Protein AF-0000000078980375 (afdb_homodimer)

Sequence (394 aa):
MLVFFKERLVLLSVPKTGTTAYQTALRARADIVVSDPPELKHAPIYRYDRFFRPIFEKMFGVEMEIMAVVREPVDWLGSWYRYRRRPFMQGKPNATHGLSFDDFVTAYMQGKRPGFANVGSQARFLTPRPNGCTVSHLFKYENQPGIRAFLQDRLQTEIAPPRENVSPDLPLDLSPEIAERLRRKCAEEFDLHASATMLVFFKERLVLLSVPKTGTTAYQTALRARADIVVSDPPELKHAPIYRYDRFFRPIFEKMFGVEMEIMAVVREPVDWLGSWYRYRRRPFMQGKPNATHGLSFDDFVTAYMQGKRPGFANVGSQARFLTPRPNGCTVSHLFKYENQPGIRAFLQDRLQTEIAPPRENVSPDLPLDLSPEIAERLRRKCAEEFDLHASAT

InterPro domains:
  IPR027417 P-loop containing nucleoside triphosphate hydrolase [G3DSA:3.40.50.300] (6-156)
  IPR027417 P-loop containing nucleoside triphosphate hydrolase [SSF52540] (8-187)

Radius of gyration: 25.27 Å; Cα contacts (8 Å, |Δi|>4): 577; chains: 2; bounding box: 41×80×52 Å

Foldseek 3Di:
DFADVVLLEDEADAPLLCVVLVCVQCVVVTPDDDDDDPCRNRQFLVRCVVPPQCCCCVVPVDHGAYEYEAEQVLVSLVSLLVVLCDPVNPPPQLHCPPHASQRLLVQLLDPDHGNVNPPDAPLVSQPDDPVGRGHPAYAYSVPQVVVQVVCCVSSVDHGDPRPPPPPPPPPRDHDPVSVVVSCVSVVSRNVSNVPHD/DFADVVLLEDEADAPLLCVVLVCVQCVVVTPDDDDDDPCRNRQFLVRCVVPPQCCCCVVPVDHGAYEYEAEQPLVSLVSLLVVLQDPVNPPPQLHCPPHASQRLLVQLLDPDHGNVNPPDAPLVSQPDDPVGRGHPAYAYSVPQVVVQVVCCVSSVDHGDRRPPPPPPPPPRDHDPVSVVVSCVSVVSRNVSNVPHD

Structure (mmCIF, N/CA/C/O backbone):
data_AF-0000000078980375-model_v1
#
loop_
_entity.id
_entity.type
_entity.pdbx_description
1 polymer 'Gamma-glutamyl kinase'
#
loop_
_atom_site.group_PDB
_atom_site.id
_atom_site.type_symbol
_atom_site.label_atom_id
_atom_site.label_alt_id
_atom_site.label_comp_id
_atom_site.label_asym_id
_atom_site.label_entity_id
_atom_site.label_seq_id
_atom_site.pdbx_PDB_ins_code
_atom_site.Cartn_x
_atom_site.Cartn_y
_atom_site.Cartn_z
_atom_site.occupancy
_atom_site.B_iso_or_equiv
_atom_site.auth_seq_id
_atom_site.auth_comp_id
_atom_site.auth_asym_id
_atom_site.auth_atom_id
_atom_site.pdbx_PDB_model_num
ATOM 1 N N . MET A 1 1 ? 1.674 -7.824 -2.359 1 97.69 1 MET A N 1
ATOM 2 C CA . MET A 1 1 ? 2.916 -7.129 -2.686 1 97.69 1 MET A CA 1
ATOM 3 C C . MET A 1 1 ? 3.418 -6.324 -1.49 1 97.69 1 MET A C 1
ATOM 5 O O . MET A 1 1 ? 2.625 -5.719 -0.767 1 97.69 1 MET A O 1
ATOM 9 N N . LEU A 1 2 ? 4.707 -6.402 -1.294 1 98.44 2 LEU A N 1
ATOM 10 C CA . LEU A 1 2 ? 5.367 -5.605 -0.264 1 98.44 2 LEU A CA 1
ATOM 11 C C . LEU A 1 2 ? 6.434 -4.703 -0.875 1 98.44 2 LEU A C 1
ATOM 13 O O . LEU A 1 2 ? 7.172 -5.125 -1.766 1 98.44 2 LEU A O 1
ATOM 17 N N . VAL A 1 3 ? 6.477 -3.494 -0.403 1 98.81 3 VAL A N 1
ATOM 18 C CA . VAL A 1 3 ? 7.504 -2.561 -0.852 1 98.81 3 VAL A CA 1
ATOM 19 C C . VAL A 1 3 ? 8.375 -2.141 0.332 1 98.81 3 VAL A C 1
ATOM 21 O O . VAL A 1 3 ? 7.855 -1.757 1.384 1 98.81 3 VAL A O 1
ATOM 24 N N . PHE A 1 4 ? 9.594 -2.262 0.179 1 98.75 4 PHE A N 1
ATOM 25 C CA . PHE A 1 4 ? 10.625 -1.761 1.084 1 98.75 4 PHE A CA 1
ATOM 26 C C . PHE A 1 4 ? 11.438 -0.657 0.42 1 98.75 4 PHE A C 1
ATOM 28 O O . PHE A 1 4 ? 12.445 -0.931 -0.234 1 98.75 4 PHE A O 1
ATOM 35 N N . PHE A 1 5 ? 11 0.499 0.644 1 98.81 5 PHE A N 1
ATOM 36 C CA . PHE A 1 5 ? 11.469 1.621 -0.156 1 98.81 5 PHE A CA 1
ATOM 37 C C . PHE A 1 5 ? 12.938 1.921 0.147 1 98.81 5 PHE A C 1
ATOM 39 O O . PHE A 1 5 ? 13.742 2.076 -0.77 1 98.81 5 PHE A O 1
ATOM 46 N N . LYS A 1 6 ? 13.273 2.023 1.415 1 97.5 6 LYS A N 1
ATOM 47 C CA . LYS A 1 6 ? 14.641 2.33 1.805 1 97.5 6 LYS A CA 1
ATOM 48 C C . LYS A 1 6 ? 15.617 1.311 1.226 1 97.5 6 LYS A C 1
ATOM 50 O O . LYS A 1 6 ? 16.719 1.668 0.802 1 97.5 6 LYS A O 1
ATOM 55 N N . GLU A 1 7 ? 15.227 0.103 1.246 1 98.5 7 GLU A N 1
ATOM 56 C CA . GLU A 1 7 ? 16.078 -0.979 0.771 1 98.5 7 GLU A CA 1
ATOM 57 C C . GLU A 1 7 ? 15.93 -1.186 -0.733 1 98.5 7 GLU A C 1
ATOM 59 O O . GLU A 1 7 ? 16.578 -2.061 -1.315 1 98.5 7 GLU A O 1
ATOM 64 N N . ARG A 1 8 ? 15.055 -0.484 -1.376 1 98.56 8 ARG A N 1
ATOM 65 C CA . ARG A 1 8 ? 14.828 -0.508 -2.818 1 98.56 8 ARG A CA 1
ATOM 66 C C . ARG A 1 8 ? 14.43 -1.903 -3.285 1 98.56 8 ARG A C 1
ATOM 68 O O . ARG A 1 8 ? 14.969 -2.416 -4.266 1 98.56 8 ARG A O 1
ATOM 75 N N . LEU A 1 9 ? 13.406 -2.449 -2.559 1 98.88 9 LEU A N 1
ATOM 76 C CA . LEU A 1 9 ? 12.992 -3.814 -2.861 1 98.88 9 LEU A CA 1
ATOM 77 C C . LEU A 1 9 ? 11.477 -3.92 -2.912 1 98.88 9 LEU A C 1
ATOM 79 O O . LEU A 1 9 ? 10.781 -3.367 -2.057 1 98.88 9 LEU A O 1
ATOM 83 N N . VAL A 1 10 ? 11 -4.523 -3.938 1 98.88 10 VAL A N 1
ATOM 84 C CA . VAL A 1 10 ? 9.594 -4.91 -4.059 1 98.88 10 VAL A CA 1
ATOM 85 C C . VAL A 1 10 ? 9.484 -6.434 -4.059 1 98.88 10 VAL A C 1
ATOM 87 O O . VAL A 1 10 ? 10.164 -7.113 -4.824 1 98.88 10 VAL A O 1
ATOM 90 N N . LEU A 1 11 ? 8.695 -6.965 -3.168 1 98.62 11 LEU A N 1
ATOM 91 C CA . LEU A 1 11 ? 8.367 -8.391 -3.162 1 98.62 11 LEU A CA 1
ATOM 92 C C . LEU A 1 11 ? 7.008 -8.641 -3.805 1 98.62 11 LEU A C 1
ATOM 94 O O . LEU A 1 11 ? 5.973 -8.32 -3.217 1 98.62 11 LEU A O 1
ATOM 98 N N . LEU A 1 12 ? 7 -9.227 -4.996 1 98.69 12 LEU A N 1
ATOM 99 C CA . LEU A 1 12 ? 5.746 -9.555 -5.664 1 98.69 12 LEU A CA 1
ATOM 100 C C . LEU A 1 12 ? 5.113 -10.805 -5.051 1 98.69 12 LEU A C 1
ATOM 102 O O . LEU A 1 12 ? 5.824 -11.695 -4.586 1 98.69 12 LEU A O 1
ATOM 106 N N . SER A 1 13 ? 3.814 -10.82 -5.082 1 98.25 13 SER A N 1
ATOM 107 C CA . SER A 1 13 ? 3.066 -11.945 -4.531 1 98.25 13 SER A CA 1
ATOM 108 C C . SER A 1 13 ? 2.561 -12.867 -5.637 1 98.25 13 SER A C 1
ATOM 110 O O . SER A 1 13 ? 1.384 -12.82 -6 1 98.25 13 SER A O 1
ATOM 112 N N . VAL A 1 14 ? 3.439 -13.727 -6.098 1 98.56 14 VAL A N 1
ATOM 113 C CA . VAL A 1 14 ? 3.01 -14.742 -7.055 1 98.56 14 VAL A CA 1
ATOM 114 C C . VAL A 1 14 ? 2.059 -15.727 -6.375 1 98.56 14 VAL A C 1
ATOM 116 O O . VAL A 1 14 ? 2.34 -16.219 -5.281 1 98.56 14 VAL A O 1
ATOM 119 N N . PRO A 1 15 ? 0.909 -16.016 -7 1 98.12 15 PRO A N 1
ATOM 120 C CA . PRO A 1 15 ? -0.062 -16.891 -6.336 1 98.12 15 PRO A CA 1
ATOM 121 C C . PRO A 1 15 ? 0.511 -18.266 -6.016 1 98.12 15 PRO A C 1
ATOM 123 O O . PRO A 1 15 ? 1.258 -18.828 -6.816 1 98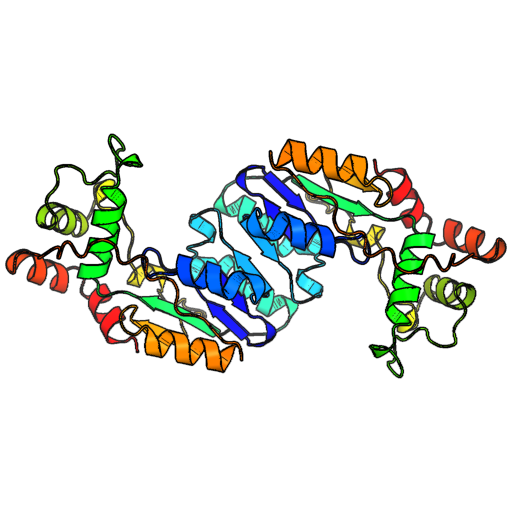.12 15 PRO A O 1
ATOM 126 N N . LYS A 1 16 ? 0.177 -18.766 -4.793 1 97.44 16 LYS A N 1
ATOM 127 C CA . LYS A 1 16 ? 0.441 -20.141 -4.336 1 97.44 16 LYS A CA 1
ATOM 128 C C . LYS A 1 16 ? 1.939 -20.391 -4.199 1 97.44 16 LYS A C 1
ATOM 130 O O . LYS A 1 16 ? 2.416 -21.484 -4.469 1 97.44 16 LYS A O 1
ATOM 135 N N . THR A 1 17 ? 2.654 -19.391 -3.83 1 96.94 17 THR A N 1
ATOM 136 C CA . THR A 1 17 ? 4.086 -19.547 -3.594 1 96.94 17 THR A CA 1
ATOM 137 C C . THR A 1 17 ? 4.449 -19.125 -2.176 1 96.94 17 THR A C 1
ATOM 139 O O . THR A 1 17 ? 5.57 -18.672 -1.926 1 96.94 17 THR A O 1
ATOM 142 N N . GLY A 1 18 ? 3.533 -19.125 -1.323 1 92.69 18 GLY A N 1
ATOM 143 C CA . GLY A 1 18 ? 3.797 -18.859 0.081 1 92.69 18 GLY A CA 1
ATOM 144 C C . GLY A 1 18 ? 3.865 -17.375 0.402 1 92.69 18 GLY A C 1
ATOM 145 O O . GLY A 1 18 ? 4.422 -16.984 1.431 1 92.69 18 GLY A O 1
ATOM 146 N N . THR A 1 19 ? 3.312 -16.562 -0.409 1 91.06 19 THR A N 1
ATOM 147 C CA . THR A 1 19 ? 3.432 -15.109 -0.28 1 91.06 19 THR A CA 1
ATOM 148 C C . THR A 1 19 ? 2.67 -14.617 0.945 1 91.06 19 THR A C 1
ATOM 150 O O . THR A 1 19 ? 3.064 -13.625 1.569 1 91.06 19 THR A O 1
ATOM 153 N N . THR A 1 20 ? 1.658 -15.305 1.318 1 91.56 20 THR A N 1
ATOM 154 C CA . THR A 1 20 ? 0.867 -14.898 2.473 1 91.56 20 THR A CA 1
ATOM 155 C C . THR A 1 20 ? 1.693 -14.977 3.752 1 91.56 20 THR A C 1
ATOM 157 O O . THR A 1 20 ? 1.612 -14.094 4.609 1 91.56 20 THR A O 1
ATOM 160 N N . ALA A 1 21 ? 2.459 -16 3.873 1 91.44 21 ALA A N 1
ATOM 161 C CA . ALA A 1 21 ? 3.32 -16.156 5.039 1 91.44 21 ALA A CA 1
ATOM 162 C C . ALA A 1 21 ? 4.324 -15.016 5.145 1 91.44 21 ALA A C 1
ATOM 164 O O . ALA A 1 21 ? 4.543 -14.469 6.227 1 91.44 21 ALA A O 1
ATOM 165 N N . TYR A 1 22 ? 4.906 -14.609 4.051 1 93.38 22 TYR A N 1
ATOM 166 C CA . TYR A 1 22 ? 5.879 -13.523 4.047 1 93.38 22 TYR A CA 1
ATOM 167 C C . TYR A 1 22 ? 5.203 -12.18 4.273 1 93.38 22 TYR A C 1
ATOM 169 O O . TYR A 1 22 ? 5.766 -11.297 4.93 1 93.38 22 TYR A O 1
ATOM 177 N N . GLN A 1 23 ? 4.051 -12.039 3.705 1 94.06 23 GLN A N 1
ATOM 178 C CA . GLN A 1 23 ? 3.305 -10.812 3.977 1 94.06 23 GLN A CA 1
ATOM 179 C C . GLN A 1 23 ? 3.025 -10.656 5.469 1 94.06 23 GLN A C 1
ATOM 181 O O . GLN A 1 23 ? 3.199 -9.57 6.027 1 94.06 23 GLN A O 1
ATOM 186 N N . THR A 1 24 ? 2.639 -11.734 6.074 1 91.94 24 THR A N 1
ATOM 187 C CA . THR A 1 24 ? 2.35 -11.703 7.504 1 91.94 24 THR A CA 1
ATOM 188 C C . THR A 1 24 ? 3.609 -11.391 8.305 1 91.94 24 THR A C 1
ATOM 190 O O . THR A 1 24 ? 3.592 -10.531 9.195 1 91.94 24 THR A O 1
ATOM 193 N N . ALA A 1 25 ? 4.652 -11.984 7.945 1 92.75 25 ALA A N 1
ATOM 194 C CA . ALA A 1 25 ? 5.902 -11.867 8.688 1 92.75 25 ALA A CA 1
ATOM 195 C C . ALA A 1 25 ? 6.516 -10.484 8.516 1 92.75 25 ALA A C 1
ATOM 197 O O . ALA A 1 25 ? 7.164 -9.961 9.43 1 92.75 25 ALA A O 1
ATOM 198 N N . LEU A 1 26 ? 6.27 -9.859 7.344 1 95.25 26 LEU A N 1
ATOM 199 C CA . LEU A 1 26 ? 7.035 -8.664 7.004 1 95.25 26 LEU A CA 1
ATOM 200 C C . LEU A 1 26 ? 6.133 -7.441 6.941 1 95.25 26 LEU A C 1
ATOM 202 O O . LEU A 1 26 ? 6.598 -6.336 6.656 1 95.25 26 LEU A O 1
ATOM 206 N N . ARG A 1 27 ? 4.895 -7.68 7.23 1 94.06 27 ARG A N 1
ATOM 207 C CA . ARG A 1 27 ? 3.889 -6.633 7.074 1 94.06 27 ARG A CA 1
ATOM 208 C C . ARG A 1 27 ? 4.266 -5.391 7.871 1 94.06 27 ARG A C 1
ATOM 210 O O . ARG A 1 27 ? 4.121 -4.266 7.383 1 94.06 27 ARG A O 1
ATOM 217 N N . ALA A 1 28 ? 4.758 -5.516 9.062 1 91.94 28 ALA A N 1
ATOM 218 C CA . ALA A 1 28 ? 5.082 -4.387 9.938 1 91.94 28 ALA A CA 1
ATOM 219 C C . ALA A 1 28 ? 6.328 -3.656 9.445 1 91.94 28 ALA A C 1
ATOM 221 O O . ALA A 1 28 ? 6.473 -2.451 9.672 1 91.94 28 ALA A O 1
ATOM 222 N N . ARG A 1 29 ? 7.137 -4.406 8.797 1 95.12 29 ARG A N 1
ATOM 223 C CA . ARG A 1 29 ? 8.398 -3.855 8.32 1 95.12 29 ARG A CA 1
ATOM 224 C C . ARG A 1 29 ? 8.219 -3.154 6.98 1 95.12 29 ARG A C 1
ATOM 226 O O . ARG A 1 29 ? 8.977 -2.236 6.648 1 95.12 29 ARG A O 1
ATOM 233 N N . ALA A 1 30 ? 7.289 -3.527 6.199 1 97.56 30 ALA A N 1
ATOM 234 C CA . ALA A 1 30 ? 7.094 -3.016 4.844 1 97.56 30 A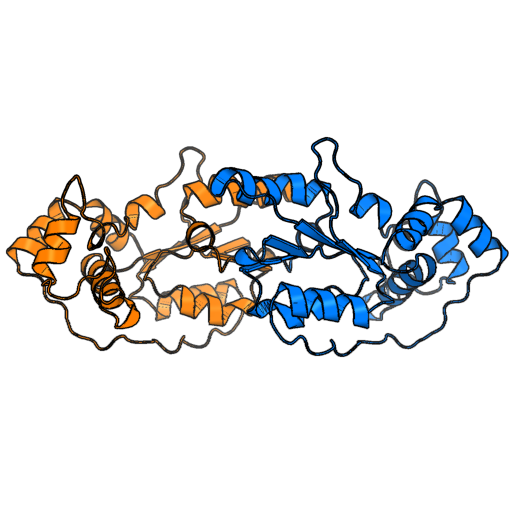LA A CA 1
ATOM 235 C C . ALA A 1 30 ? 6.586 -1.576 4.871 1 97.56 30 ALA A C 1
ATOM 237 O O . ALA A 1 30 ? 5.848 -1.188 5.781 1 97.56 30 ALA A O 1
ATOM 238 N N . ASP A 1 31 ? 6.969 -0.812 3.844 1 98.5 31 ASP A N 1
ATOM 239 C CA . ASP A 1 31 ? 6.547 0.578 3.699 1 98.5 31 ASP A CA 1
ATOM 240 C C . ASP A 1 31 ? 5.203 0.673 2.982 1 98.5 31 ASP A C 1
ATOM 242 O O . ASP A 1 31 ? 4.414 1.582 3.248 1 98.5 31 ASP A O 1
ATOM 246 N N . ILE A 1 32 ? 4.988 -0.163 2.062 1 98.75 32 ILE A N 1
ATOM 247 C CA . ILE A 1 32 ? 3.721 -0.299 1.349 1 98.75 32 ILE A CA 1
ATOM 248 C C . ILE A 1 32 ? 3.297 -1.766 1.327 1 98.75 32 ILE A C 1
ATOM 250 O O . ILE A 1 32 ? 4.094 -2.645 0.99 1 98.75 32 ILE A O 1
ATOM 254 N N . VAL A 1 33 ? 2.092 -2.021 1.791 1 98.56 33 VAL A N 1
ATOM 255 C CA . VAL A 1 33 ? 1.502 -3.355 1.802 1 98.56 33 VAL A CA 1
ATOM 256 C C . VAL A 1 33 ? 0.253 -3.377 0.924 1 98.56 33 VAL A C 1
ATOM 258 O O . VAL A 1 33 ? -0.653 -2.559 1.103 1 98.56 33 VAL A O 1
ATOM 261 N N . VAL A 1 34 ? 0.225 -4.254 -0.033 1 98.62 34 VAL A N 1
ATOM 262 C CA . VAL A 1 34 ? -0.965 -4.5 -0.84 1 98.62 34 VAL A CA 1
ATOM 263 C C . VAL A 1 34 ? -1.469 -5.922 -0.595 1 98.62 34 VAL A C 1
ATOM 265 O O . VAL A 1 34 ? -0.876 -6.891 -1.077 1 98.62 34 VAL A O 1
ATOM 268 N N . SER A 1 35 ? -2.582 -6.066 0.112 1 97.62 35 SER A N 1
ATOM 269 C CA . SER A 1 35 ? -3.055 -7.383 0.529 1 97.62 35 SER A CA 1
ATOM 270 C C . SER A 1 35 ? -4.359 -7.75 -0.17 1 97.62 35 SER A C 1
ATOM 272 O O . SER A 1 35 ? -4.738 -8.922 -0.217 1 97.62 35 SER A O 1
ATOM 274 N N . ASP A 1 36 ? -5.055 -6.746 -0.676 1 97.31 36 ASP A N 1
ATOM 275 C CA . ASP A 1 36 ? -6.328 -6.91 -1.374 1 97.31 36 ASP A CA 1
ATOM 276 C C . ASP A 1 36 ? -6.641 -5.691 -2.238 1 97.31 36 ASP A C 1
ATOM 278 O O . ASP A 1 36 ? -6.094 -4.609 -2.014 1 97.31 36 ASP A O 1
ATOM 282 N N . PRO A 1 37 ? -7.426 -5.836 -3.279 1 97.69 37 PRO A N 1
ATOM 283 C CA . PRO A 1 37 ? -8.039 -7.051 -3.822 1 97.69 37 PRO A CA 1
ATOM 284 C C . PRO A 1 37 ? -7.023 -7.992 -4.457 1 97.69 37 PRO A C 1
ATOM 286 O O . PRO A 1 37 ? -5.883 -7.594 -4.711 1 97.69 37 PRO A O 1
ATOM 289 N N . PRO A 1 38 ? -7.441 -9.281 -4.711 1 96.75 38 PRO A N 1
ATOM 290 C CA . PRO A 1 38 ? -6.512 -10.289 -5.238 1 96.75 38 PRO A CA 1
ATOM 291 C C . PRO A 1 38 ? -5.777 -9.812 -6.492 1 96.75 38 PRO A C 1
ATOM 293 O O . PRO A 1 38 ? -4.59 -10.094 -6.66 1 96.75 38 PRO A O 1
ATOM 296 N N . GLU A 1 39 ? -6.457 -9.055 -7.312 1 96.75 39 GLU A N 1
ATOM 297 C CA . GLU A 1 39 ? -5.875 -8.594 -8.57 1 96.75 39 GLU A CA 1
ATOM 298 C C . GLU A 1 39 ? -4.703 -7.645 -8.32 1 96.75 39 GLU A C 1
ATOM 300 O O . GLU A 1 39 ? -3.766 -7.582 -9.117 1 96.75 39 GLU A O 1
ATOM 305 N N . LEU A 1 40 ? -4.758 -6.895 -7.172 1 97.5 40 LEU A N 1
ATOM 306 C CA . LEU A 1 40 ? -3.682 -5.973 -6.82 1 97.5 40 LEU A CA 1
ATOM 307 C C . LEU A 1 40 ? -2.643 -6.66 -5.941 1 97.5 40 LEU A C 1
ATOM 309 O O . LEU A 1 40 ? -1.445 -6.391 -6.062 1 97.5 40 LEU A O 1
ATOM 313 N N . LYS A 1 41 ? -3.139 -7.5 -5.043 1 97.81 41 LYS A N 1
ATOM 314 C CA . LYS A 1 41 ? -2.209 -8.273 -4.227 1 97.81 41 LYS A CA 1
ATOM 315 C C . LYS A 1 41 ? -1.252 -9.086 -5.102 1 97.81 41 LYS A C 1
ATOM 317 O O . LYS A 1 41 ? -0.045 -9.109 -4.852 1 97.81 41 LYS A O 1
ATOM 322 N N . HIS A 1 42 ? -1.832 -9.75 -6.07 1 98.44 42 HIS A N 1
ATOM 323 C CA . HIS A 1 42 ? -1.081 -10.57 -7.016 1 98.44 42 HIS A CA 1
ATOM 324 C C . HIS A 1 42 ? -0.836 -9.82 -8.32 1 98.44 42 HIS A C 1
ATOM 326 O O . HIS A 1 42 ? -1.149 -10.328 -9.398 1 98.44 42 HIS A O 1
ATOM 332 N N . ALA A 1 43 ? -0.244 -8.656 -8.219 1 98.19 43 ALA A N 1
ATOM 333 C CA . ALA A 1 43 ? 0.062 -7.863 -9.406 1 98.19 43 ALA A CA 1
ATOM 334 C C . ALA A 1 43 ? 1.243 -8.453 -10.172 1 98.19 43 ALA A C 1
ATOM 336 O O . ALA A 1 43 ? 2.352 -8.547 -9.633 1 98.19 43 ALA A O 1
ATOM 337 N N . PRO A 1 44 ? 0.979 -8.891 -11.438 1 98.69 44 PRO A N 1
ATOM 338 C CA . PRO A 1 44 ? 2.109 -9.32 -12.266 1 98.69 44 PRO A CA 1
ATOM 339 C C . PRO A 1 44 ? 3.033 -8.164 -12.641 1 98.69 44 PRO A C 1
ATOM 341 O O . PRO A 1 44 ? 2.729 -7 -12.344 1 98.69 44 PRO A O 1
ATOM 344 N N . ILE A 1 45 ? 4.094 -8.453 -13.297 1 98.81 45 ILE A N 1
ATOM 345 C CA . ILE A 1 45 ? 5.094 -7.465 -13.672 1 98.81 45 ILE A CA 1
ATOM 346 C C . ILE A 1 45 ? 4.438 -6.34 -14.469 1 98.81 45 ILE A C 1
ATOM 348 O O . ILE A 1 45 ? 4.711 -5.164 -14.234 1 98.81 45 ILE A O 1
ATOM 352 N N . TYR A 1 46 ? 3.59 -6.664 -15.367 1 98.56 46 TYR A N 1
ATOM 353 C CA . TYR A 1 46 ? 3.018 -5.621 -16.203 1 98.56 46 TYR A CA 1
ATOM 354 C C . TYR A 1 46 ? 2.16 -4.664 -15.383 1 98.56 46 TYR A C 1
ATOM 356 O O . TYR A 1 46 ? 2.113 -3.465 -15.664 1 98.56 46 TYR A O 1
ATOM 364 N N . ARG A 1 47 ? 1.472 -5.156 -14.453 1 98.5 47 ARG A N 1
ATOM 365 C CA . ARG A 1 47 ? 0.635 -4.312 -13.609 1 98.5 47 ARG A CA 1
ATOM 366 C C . ARG A 1 47 ? 1.485 -3.49 -12.648 1 98.5 47 ARG A C 1
ATOM 368 O O . ARG A 1 47 ? 1.209 -2.311 -12.414 1 98.5 47 ARG A O 1
ATOM 375 N N . TYR A 1 48 ? 2.467 -4.168 -12.016 1 98.81 48 TYR A N 1
ATOM 376 C CA . TYR A 1 48 ? 3.434 -3.41 -11.234 1 98.81 48 TYR A CA 1
ATOM 377 C C . TYR A 1 48 ? 4.02 -2.266 -12.047 1 98.81 48 TYR A C 1
ATOM 379 O O . TYR A 1 48 ? 4.102 -1.132 -11.57 1 98.81 48 TYR A O 1
ATOM 387 N N . ASP A 1 49 ? 4.43 -2.6 -13.25 1 98.69 49 ASP A N 1
ATOM 388 C CA . ASP A 1 49 ? 5.047 -1.641 -14.156 1 98.69 49 ASP A CA 1
ATOM 389 C C . ASP A 1 49 ? 4.102 -0.479 -14.453 1 98.69 49 ASP A C 1
ATOM 391 O O . ASP A 1 49 ? 4.531 0.675 -14.523 1 98.69 49 ASP A O 1
ATOM 395 N N . ARG A 1 50 ? 2.904 -0.789 -14.594 1 98.12 50 ARG A N 1
ATOM 396 C CA . ARG A 1 50 ? 1.92 0.207 -15 1 98.12 50 ARG A CA 1
ATOM 397 C C . ARG A 1 50 ? 1.54 1.116 -13.836 1 98.12 50 ARG A C 1
ATOM 399 O O . ARG A 1 50 ? 1.419 2.332 -14.008 1 98.12 50 ARG A O 1
ATOM 406 N N . PHE A 1 51 ? 1.425 0.564 -12.641 1 98.19 51 PHE A N 1
ATOM 407 C CA . PHE A 1 51 ? 0.723 1.328 -11.617 1 98.19 51 PHE A CA 1
ATOM 408 C C . PHE A 1 51 ? 1.656 1.666 -10.453 1 98.19 51 PHE A C 1
ATOM 410 O O . PHE A 1 51 ? 1.442 2.65 -9.75 1 98.19 51 PHE A O 1
ATOM 417 N N . PHE A 1 52 ? 2.701 0.895 -10.227 1 98.5 52 PHE A N 1
ATOM 418 C CA . PHE A 1 52 ? 3.5 1.103 -9.023 1 98.5 52 PHE A CA 1
ATOM 419 C C . PHE A 1 52 ? 4.875 1.661 -9.383 1 98.5 52 PHE A C 1
ATOM 421 O O . PHE A 1 52 ? 5.344 2.611 -8.75 1 98.5 52 PHE A O 1
ATOM 428 N N . ARG A 1 53 ? 5.449 1.127 -10.43 1 98.38 53 ARG A N 1
ATOM 429 C CA . ARG A 1 53 ? 6.789 1.549 -10.82 1 98.38 53 ARG A CA 1
ATOM 430 C C . ARG A 1 53 ? 6.84 3.055 -11.062 1 98.38 53 ARG A C 1
ATOM 432 O O . ARG A 1 53 ? 7.77 3.729 -10.609 1 98.38 53 ARG A O 1
ATOM 439 N N . PRO A 1 54 ? 5.832 3.629 -11.711 1 97.88 54 PRO A N 1
ATOM 440 C CA . PRO A 1 54 ? 5.887 5.066 -11.992 1 97.88 54 PRO A CA 1
ATOM 441 C C . PRO A 1 54 ? 5.902 5.914 -10.727 1 97.88 54 PRO A C 1
ATOM 443 O O . PRO A 1 54 ? 6.445 7.023 -10.727 1 97.88 54 PRO A O 1
ATOM 446 N N . ILE A 1 55 ? 5.301 5.41 -9.648 1 98.25 55 ILE A N 1
ATOM 447 C CA . ILE A 1 55 ? 5.309 6.145 -8.391 1 98.25 55 ILE A CA 1
ATOM 448 C C . ILE A 1 55 ? 6.746 6.41 -7.953 1 98.25 55 ILE A C 1
ATOM 450 O O . ILE A 1 55 ? 7.125 7.559 -7.703 1 98.25 55 ILE A O 1
ATOM 454 N N . PHE A 1 56 ? 7.547 5.418 -7.973 1 98.5 56 PHE A N 1
ATOM 455 C CA . PHE A 1 56 ? 8.914 5.5 -7.473 1 98.5 56 PHE A CA 1
ATOM 456 C C . PHE A 1 56 ? 9.797 6.266 -8.453 1 98.5 56 PHE A C 1
ATOM 458 O O . PHE A 1 56 ? 10.633 7.078 -8.039 1 98.5 56 PHE A O 1
ATOM 465 N N . GLU A 1 57 ? 9.539 5.992 -9.703 1 97.81 57 GLU A N 1
ATOM 466 C CA . GLU A 1 57 ? 10.336 6.652 -10.734 1 97.81 57 GLU A CA 1
ATOM 467 C C . GLU A 1 57 ? 10.039 8.148 -10.789 1 97.81 57 GLU A C 1
ATOM 469 O O . GLU A 1 57 ? 10.961 8.969 -10.734 1 97.81 57 GLU A O 1
ATOM 474 N N . LYS A 1 58 ? 8.812 8.484 -10.859 1 97.75 58 LYS A N 1
ATOM 475 C CA . LYS A 1 58 ? 8.422 9.875 -11.086 1 97.75 58 LYS A CA 1
ATOM 476 C C . LYS A 1 58 ? 8.57 10.703 -9.812 1 97.75 58 LYS A C 1
ATOM 478 O O . LYS A 1 58 ? 8.922 11.883 -9.875 1 97.75 58 LYS A O 1
ATOM 483 N N . MET A 1 59 ? 8.367 10.133 -8.68 1 97.56 59 MET A N 1
ATOM 484 C CA . MET A 1 59 ? 8.391 10.906 -7.441 1 97.56 59 MET A CA 1
ATOM 485 C C . MET A 1 59 ? 9.805 10.969 -6.863 1 97.56 59 MET A C 1
ATOM 487 O O . MET A 1 59 ? 10.18 11.953 -6.234 1 97.56 59 MET A O 1
ATOM 491 N N . PHE A 1 60 ? 10.555 9.922 -7.078 1 97.94 60 PHE A N 1
ATOM 492 C CA . PHE A 1 60 ? 11.805 9.844 -6.328 1 97.94 60 PHE A CA 1
ATOM 493 C C . PHE A 1 60 ? 12.984 9.617 -7.262 1 97.94 60 PHE A C 1
ATOM 495 O O . PHE A 1 60 ? 14.141 9.664 -6.832 1 97.94 60 PHE A O 1
ATOM 502 N N . GLY A 1 61 ? 12.734 9.281 -8.523 1 97.88 61 GLY A N 1
ATOM 503 C CA . GLY A 1 61 ? 13.812 8.984 -9.453 1 97.88 61 GLY A CA 1
ATOM 504 C C . GLY A 1 61 ? 14.547 7.695 -9.117 1 97.88 61 GLY A C 1
ATOM 505 O O . GLY A 1 61 ? 15.766 7.605 -9.297 1 97.88 61 GLY A O 1
ATOM 506 N N . VAL A 1 62 ? 13.828 6.762 -8.547 1 97.44 62 VAL A N 1
ATOM 507 C CA . VAL A 1 62 ? 14.469 5.535 -8.078 1 97.44 62 VAL A CA 1
ATOM 508 C C . VAL A 1 62 ? 13.906 4.34 -8.836 1 97.44 62 VAL A C 1
ATOM 510 O O . VAL A 1 62 ? 12.719 4.32 -9.195 1 97.44 62 VAL A O 1
ATOM 513 N N . GLU A 1 63 ? 14.828 3.387 -9.156 1 97.7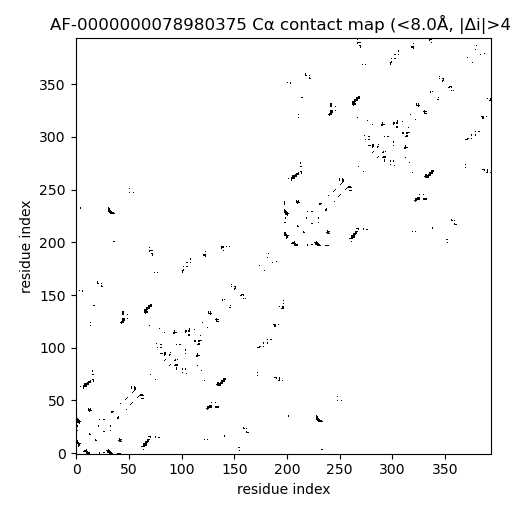5 63 GLU A N 1
ATOM 514 C CA . GLU A 1 63 ? 14.422 2.088 -9.688 1 97.75 63 GLU A CA 1
ATOM 515 C C . GLU A 1 63 ? 14.461 1.012 -8.609 1 97.75 63 GLU A C 1
ATOM 517 O O . GLU A 1 63 ? 15.516 0.745 -8.023 1 97.75 63 GLU A O 1
ATOM 522 N N . MET A 1 64 ? 13.367 0.453 -8.359 1 98.56 64 MET A N 1
ATOM 523 C CA . MET A 1 64 ? 13.266 -0.606 -7.355 1 98.56 64 MET A CA 1
ATOM 524 C C . MET A 1 64 ? 13.672 -1.952 -7.949 1 98.56 64 MET A C 1
ATOM 526 O O . MET A 1 64 ? 13.414 -2.221 -9.125 1 98.56 64 MET A O 1
ATOM 530 N N . GLU A 1 65 ? 14.297 -2.783 -7.113 1 98.88 65 GLU A N 1
ATOM 531 C CA . GLU A 1 65 ? 14.508 -4.172 -7.504 1 98.88 65 GLU A CA 1
ATOM 532 C C . GLU A 1 65 ? 13.297 -5.035 -7.168 1 98.88 65 GLU A C 1
ATOM 534 O O . GLU A 1 65 ? 12.672 -4.859 -6.117 1 98.88 65 GLU A O 1
ATOM 539 N N . ILE A 1 66 ? 13.039 -5.949 -8.039 1 98.88 66 ILE A N 1
ATOM 540 C CA . ILE A 1 66 ? 11.875 -6.809 -7.863 1 98.88 66 ILE A CA 1
ATOM 541 C C . ILE A 1 66 ? 12.32 -8.211 -7.465 1 98.88 66 ILE A C 1
ATOM 543 O O . ILE A 1 66 ? 13.164 -8.812 -8.133 1 98.88 66 ILE A O 1
ATOM 547 N N . MET A 1 67 ? 11.773 -8.672 -6.367 1 98.88 67 MET A N 1
ATOM 548 C CA . MET A 1 67 ? 11.93 -10.062 -5.949 1 98.88 67 MET A CA 1
ATOM 549 C C . MET A 1 67 ? 10.641 -10.844 -6.184 1 98.88 67 MET A C 1
ATOM 551 O O . MET A 1 67 ? 9.539 -10.32 -5.957 1 98.88 67 MET A O 1
ATOM 555 N N . ALA A 1 68 ? 10.75 -12.062 -6.613 1 98.88 68 ALA A N 1
ATOM 556 C CA . ALA A 1 68 ? 9.617 -12.977 -6.773 1 98.88 68 ALA A CA 1
ATOM 557 C C . ALA A 1 68 ? 10.008 -14.406 -6.414 1 98.88 68 ALA A C 1
ATOM 559 O O . ALA A 1 68 ? 11.195 -14.742 -6.371 1 98.88 68 ALA A O 1
ATOM 560 N N . VAL A 1 69 ? 9.016 -15.148 -6.031 1 98.75 69 VAL A N 1
ATOM 561 C CA . VAL A 1 69 ? 9.18 -16.562 -5.703 1 98.75 69 VAL A CA 1
ATOM 562 C C . VAL A 1 69 ? 8.344 -17.406 -6.664 1 98.75 69 VAL A C 1
ATOM 564 O O . VAL A 1 69 ? 7.191 -17.078 -6.953 1 98.75 69 VAL A O 1
ATOM 567 N N . VAL A 1 70 ? 8.977 -18.469 -7.215 1 98.75 70 VAL A N 1
ATOM 568 C CA . VAL A 1 70 ? 8.25 -19.406 -8.078 1 98.75 70 VAL A CA 1
ATOM 569 C C . VAL A 1 70 ? 8.352 -20.812 -7.5 1 98.75 70 VAL A C 1
ATOM 571 O O . VAL A 1 70 ? 9.281 -21.125 -6.754 1 98.75 70 VAL A O 1
ATOM 574 N N . ARG A 1 71 ? 7.414 -21.578 -7.871 1 98.12 71 ARG A N 1
ATOM 575 C CA . ARG A 1 71 ? 7.289 -22.938 -7.367 1 98.12 71 ARG A CA 1
ATOM 576 C C . ARG A 1 71 ? 7.434 -23.953 -8.492 1 98.12 71 ARG A C 1
ATOM 578 O O . ARG A 1 71 ? 7.145 -23.641 -9.656 1 98.12 71 ARG A O 1
ATOM 585 N N . GLU A 1 72 ? 7.988 -25.141 -8.117 1 98.06 72 GLU A N 1
ATOM 586 C CA . GLU A 1 72 ? 8.039 -26.203 -9.117 1 98.06 72 GLU A CA 1
ATOM 587 C C . GLU A 1 72 ? 6.664 -26.422 -9.758 1 98.06 72 GLU A C 1
ATOM 589 O O . GLU A 1 72 ? 5.664 -26.562 -9.047 1 98.06 72 GLU A O 1
ATOM 594 N N . PRO A 1 73 ? 6.629 -26.406 -11.141 1 97.94 73 PRO A N 1
ATOM 595 C CA . PRO A 1 73 ? 5.348 -26.266 -11.836 1 97.94 73 PRO A CA 1
ATOM 596 C C . PRO A 1 73 ? 4.34 -27.344 -11.445 1 97.94 73 PRO A C 1
ATOM 598 O O . PRO A 1 73 ? 3.148 -27.047 -11.305 1 97.94 73 PRO A O 1
ATOM 601 N N . VAL A 1 74 ? 4.734 -28.562 -11.273 1 97.31 74 VAL A N 1
ATOM 602 C CA . VAL A 1 74 ? 3.797 -29.609 -10.891 1 97.31 74 VAL A CA 1
ATOM 603 C C . VAL A 1 74 ? 3.297 -29.375 -9.469 1 97.31 74 VAL A C 1
ATOM 605 O O . VAL A 1 74 ? 2.104 -29.5 -9.188 1 97.31 74 VAL A O 1
ATOM 608 N N . ASP A 1 75 ? 4.223 -29.047 -8.656 1 96.06 75 ASP A N 1
ATOM 609 C CA . ASP A 1 75 ? 3.854 -28.734 -7.281 1 96.06 75 ASP A CA 1
ATOM 610 C C . ASP A 1 75 ? 2.967 -27.5 -7.223 1 96.06 75 ASP A C 1
ATOM 612 O O . ASP A 1 75 ? 2.055 -27.406 -6.398 1 96.06 75 ASP A O 1
ATOM 616 N N . TRP A 1 76 ? 3.277 -26.531 -8.039 1 97.56 76 TRP A N 1
ATOM 617 C CA . TRP A 1 76 ? 2.477 -25.328 -8.125 1 97.56 76 TRP A CA 1
ATOM 618 C C . TRP A 1 76 ? 1.039 -25.641 -8.516 1 97.56 76 TRP A C 1
ATOM 620 O O . TRP A 1 76 ? 0.095 -25.203 -7.855 1 97.56 76 TRP A O 1
ATOM 630 N N . LEU A 1 77 ? 0.878 -26.422 -9.508 1 97.62 77 LEU A N 1
ATOM 631 C CA . LEU A 1 77 ? -0.448 -26.875 -9.922 1 97.62 77 LEU A CA 1
ATOM 632 C C . LEU A 1 77 ? -1.122 -27.688 -8.828 1 97.62 77 LEU A C 1
ATOM 634 O O . LEU A 1 77 ? -2.332 -27.578 -8.617 1 97.62 77 LEU A O 1
ATOM 638 N N . GLY A 1 78 ? -0.305 -28.484 -8.203 1 96.44 78 GLY A N 1
ATOM 639 C CA . GLY A 1 78 ? -0.834 -29.203 -7.062 1 96.44 78 GLY A CA 1
ATOM 640 C C . GLY A 1 78 ? -1.385 -28.297 -5.977 1 96.44 78 GLY A C 1
ATOM 641 O O . GLY A 1 78 ? -2.428 -28.594 -5.387 1 96.44 78 GLY A O 1
ATOM 642 N N . SER A 1 79 ? -0.692 -27.281 -5.707 1 95.75 79 SER A N 1
ATOM 643 C CA . SER A 1 79 ? -1.149 -26.312 -4.719 1 95.75 79 SER A CA 1
ATOM 644 C C . SER A 1 79 ? -2.494 -25.703 -5.117 1 95.75 79 SER A C 1
ATOM 646 O O . SER A 1 79 ? -3.402 -25.594 -4.289 1 95.75 79 SER A O 1
ATOM 648 N N . TRP A 1 80 ? -2.619 -25.344 -6.348 1 96.94 80 TRP A N 1
ATOM 649 C CA . TRP A 1 80 ? -3.893 -24.828 -6.84 1 96.94 80 TRP A CA 1
ATOM 650 C C . TRP A 1 80 ? -4.984 -25.891 -6.723 1 96.94 80 TRP A C 1
ATOM 652 O O . TRP A 1 80 ? -6.098 -25.594 -6.273 1 96.94 80 TRP A O 1
ATOM 662 N N . TYR A 1 81 ? -4.672 -27.094 -7.098 1 96.69 81 TYR A N 1
ATOM 663 C CA . TYR A 1 81 ? -5.605 -28.219 -7.059 1 96.69 81 TYR A CA 1
ATOM 664 C C . TYR A 1 81 ? -6.141 -28.422 -5.648 1 96.69 81 TYR A C 1
ATOM 666 O O . TYR A 1 81 ? -7.352 -28.578 -5.453 1 96.69 81 TYR A O 1
ATOM 674 N N . ARG A 1 82 ? -5.25 -28.453 -4.707 1 95.06 82 ARG A N 1
ATOM 675 C CA . ARG A 1 82 ? -5.621 -28.641 -3.311 1 95.06 82 ARG A CA 1
ATOM 676 C C . ARG A 1 82 ? -6.445 -27.469 -2.793 1 95.06 82 ARG A C 1
ATOM 678 O O . ARG A 1 82 ? -7.418 -27.672 -2.059 1 95.06 82 ARG A O 1
ATOM 685 N N . TYR A 1 83 ? -6.047 -26.344 -3.129 1 95.56 83 TYR A N 1
ATOM 686 C CA . TYR A 1 83 ? -6.77 -25.156 -2.686 1 95.56 83 TYR A CA 1
ATOM 687 C C . TYR A 1 83 ? -8.211 -25.188 -3.166 1 95.56 83 TYR A C 1
ATOM 689 O O . TYR A 1 83 ? -9.133 -24.906 -2.396 1 95.56 83 TYR A O 1
ATOM 697 N N . ARG A 1 84 ? -8.406 -25.5 -4.426 1 96.5 84 ARG A N 1
ATOM 698 C CA . ARG A 1 84 ? -9.734 -25.469 -5.035 1 96.5 84 ARG A CA 1
ATOM 699 C C . ARG A 1 84 ? -10.547 -26.688 -4.617 1 96.5 84 ARG A C 1
ATOM 701 O O . ARG A 1 84 ? -11.695 -26.859 -5.047 1 96.5 84 ARG A O 1
ATOM 708 N N . ARG A 1 85 ? -9.961 -27.5 -3.828 1 93.62 85 ARG A N 1
ATOM 709 C CA . ARG A 1 85 ? -10.656 -28.688 -3.307 1 93.62 85 ARG A CA 1
ATOM 710 C C . ARG A 1 85 ? -11.07 -28.469 -1.854 1 93.62 85 ARG A C 1
ATOM 712 O O . ARG A 1 85 ? -11.648 -29.359 -1.232 1 93.62 85 ARG A O 1
ATOM 719 N N . ARG A 1 86 ? -10.742 -27.344 -1.355 1 94.5 86 ARG A N 1
ATOM 720 C CA . ARG A 1 86 ? -11.102 -27.031 0.026 1 94.5 86 ARG A CA 1
ATOM 721 C C . ARG A 1 86 ? -12.617 -27.016 0.207 1 94.5 86 ARG A C 1
ATOM 723 O O . ARG A 1 86 ? -13.359 -26.797 -0.753 1 94.5 86 ARG A O 1
ATOM 730 N N . PRO A 1 87 ? -13.023 -27.172 1.448 1 94.38 87 PRO A N 1
ATOM 731 C CA . PRO A 1 87 ? -14.461 -27.328 1.704 1 94.38 87 PRO A CA 1
ATOM 732 C C . PRO A 1 87 ? -15.281 -26.125 1.228 1 94.38 87 PRO A C 1
ATOM 734 O O . PRO A 1 87 ? -16.359 -26.312 0.647 1 94.38 87 PRO A O 1
ATOM 737 N N . PHE A 1 88 ? -14.836 -24.984 1.396 1 93.56 88 PHE A N 1
ATOM 738 C CA . PHE A 1 88 ? -15.609 -23.797 1.049 1 93.56 88 PHE A CA 1
ATOM 739 C C . PHE A 1 88 ? -15.742 -23.656 -0.464 1 93.56 88 PHE A C 1
ATOM 741 O O . PHE A 1 88 ? -16.562 -22.875 -0.953 1 93.56 88 PHE A O 1
ATOM 748 N N . MET A 1 89 ? -15.023 -24.422 -1.154 1 94.56 89 MET A N 1
ATOM 749 C CA . MET A 1 89 ? -15.062 -24.375 -2.613 1 94.56 89 MET A CA 1
ATOM 750 C C . MET A 1 89 ? -16.141 -25.312 -3.158 1 94.56 89 MET A C 1
ATOM 752 O O . MET A 1 89 ? -16.469 -25.25 -4.34 1 94.56 89 MET A O 1
ATOM 756 N N . GLN A 1 90 ? -16.688 -26.109 -2.338 1 93.81 90 GLN A N 1
ATOM 757 C CA . GLN A 1 90 ? -17.641 -27.109 -2.807 1 93.81 90 GLN A CA 1
ATOM 758 C C . GLN A 1 90 ? -18.828 -26.453 -3.514 1 93.81 90 GLN A C 1
ATOM 760 O O . GLN A 1 90 ? -19.422 -25.516 -2.988 1 93.81 90 GLN A O 1
ATOM 765 N N . GLY A 1 91 ? -19.141 -26.953 -4.719 1 93.44 91 GLY A N 1
ATOM 766 C CA . GLY A 1 91 ? -20.281 -26.438 -5.465 1 93.44 91 GLY A CA 1
ATOM 767 C C . GLY A 1 91 ? -19.922 -25.25 -6.348 1 93.44 91 GLY A C 1
ATOM 768 O O . GLY A 1 91 ? -20.719 -24.844 -7.199 1 93.44 91 GLY A O 1
ATOM 769 N N . LYS A 1 92 ? -18.766 -24.672 -6.18 1 94.56 92 LYS A N 1
ATOM 770 C CA . LYS A 1 92 ? -18.359 -23.547 -7 1 94.56 92 LYS A CA 1
ATOM 771 C C . LYS A 1 92 ? -17.859 -24 -8.367 1 94.56 92 LYS A C 1
ATOM 773 O O . LYS A 1 92 ? -17.344 -25.109 -8.5 1 94.56 92 LYS A O 1
ATOM 778 N N . PRO A 1 93 ? -17.969 -23.109 -9.297 1 93.88 93 PRO A N 1
ATOM 779 C CA . PRO A 1 93 ? -17.609 -23.484 -10.664 1 93.88 93 PRO A CA 1
ATOM 780 C C . PRO A 1 93 ? -16.125 -23.812 -10.812 1 93.88 93 PRO A C 1
ATOM 782 O O . PRO A 1 93 ? -15.742 -24.594 -11.688 1 93.88 93 PRO A O 1
ATOM 785 N N . ASN A 1 94 ? -15.336 -23.328 -9.961 1 96.69 94 ASN A N 1
ATOM 786 C CA . ASN A 1 94 ? -13.898 -23.516 -10.109 1 96.69 94 ASN A CA 1
ATOM 787 C C . ASN A 1 94 ? -13.375 -24.609 -9.18 1 96.69 94 ASN A C 1
ATOM 789 O O . ASN A 1 94 ? -12.164 -24.797 -9.047 1 96.69 94 ASN A O 1
ATOM 793 N N . ALA A 1 95 ? -14.281 -25.281 -8.562 1 96.69 95 ALA A N 1
ATOM 794 C CA . ALA A 1 95 ? -13.891 -26.344 -7.637 1 96.69 95 ALA A CA 1
ATOM 795 C C . ALA A 1 95 ? -13.258 -27.516 -8.375 1 96.69 95 ALA A C 1
ATOM 797 O O . ALA A 1 95 ? -13.555 -27.75 -9.547 1 96.69 95 ALA A O 1
ATOM 798 N N . THR A 1 96 ? -12.383 -28.25 -7.684 1 96.44 96 THR A N 1
ATOM 799 C CA . THR A 1 96 ? -11.727 -29.406 -8.289 1 96.44 96 THR A CA 1
ATOM 800 C C . THR A 1 96 ? -12.242 -30.703 -7.676 1 96.44 96 THR A C 1
ATOM 802 O O . THR A 1 96 ? -11.641 -31.766 -7.871 1 96.44 96 THR A O 1
ATOM 805 N N . HIS A 1 97 ? -13.297 -30.609 -6.883 1 94.25 97 HIS A N 1
ATOM 806 C CA . HIS A 1 97 ? -13.898 -31.797 -6.301 1 94.25 97 HIS A CA 1
ATOM 807 C C . HIS A 1 97 ? -14.266 -32.812 -7.379 1 94.25 97 HIS A C 1
ATOM 809 O O . HIS A 1 97 ? -14.805 -32.438 -8.422 1 94.25 97 HIS A O 1
ATOM 815 N N . GLY A 1 98 ? -13.922 -34.094 -7.137 1 92.62 98 GLY A N 1
ATOM 816 C CA . GLY A 1 98 ? -14.289 -35.156 -8.047 1 92.62 98 GLY A CA 1
ATOM 817 C C . GLY A 1 98 ? -13.344 -35.312 -9.219 1 92.62 98 GLY A C 1
ATOM 818 O O . GLY A 1 98 ? -13.492 -36.219 -10.039 1 92.62 98 GLY A O 1
ATOM 819 N N . LEU A 1 99 ? -12.422 -34.438 -9.344 1 94.94 99 LEU A N 1
ATOM 820 C CA . LEU A 1 99 ? -11.438 -34.5 -10.414 1 94.94 99 LEU A CA 1
ATOM 821 C C . LEU A 1 99 ? -10.133 -35.125 -9.922 1 94.94 99 LEU A C 1
ATOM 823 O O . LEU A 1 99 ? -9.703 -34.844 -8.797 1 94.94 99 LEU A O 1
ATOM 827 N N . SER A 1 100 ? -9.562 -35.938 -10.773 1 95.56 100 SER A N 1
ATOM 828 C CA . SER A 1 100 ? -8.211 -36.406 -10.461 1 95.56 100 SER A CA 1
ATOM 829 C C . SER A 1 100 ? -7.184 -35.312 -10.781 1 95.56 100 SER A C 1
ATOM 831 O O . SER A 1 100 ? -7.465 -34.406 -11.555 1 95.56 100 SER A O 1
ATOM 833 N N . PHE A 1 101 ? -6.016 -35.375 -10.18 1 96.81 101 PHE A N 1
ATOM 834 C CA . PHE A 1 101 ? -4.949 -34.438 -10.484 1 96.81 101 PHE A CA 1
ATOM 835 C C . PHE A 1 101 ? -4.555 -34.531 -11.953 1 96.81 101 PHE A C 1
ATOM 837 O O . PHE A 1 101 ? -4.305 -33.5 -12.602 1 96.81 101 PHE A O 1
ATOM 844 N N . ASP A 1 102 ? -4.523 -35.781 -12.516 1 97.56 102 ASP A N 1
ATOM 845 C CA . ASP A 1 102 ? -4.262 -35.969 -13.938 1 97.56 102 ASP A CA 1
ATOM 846 C C . ASP A 1 102 ? -5.273 -35.188 -14.789 1 97.56 102 ASP A C 1
ATOM 848 O O . ASP A 1 102 ? -4.898 -34.531 -15.758 1 97.56 102 ASP A O 1
ATOM 852 N N . ASP A 1 103 ? -6.516 -35.281 -14.406 1 97.12 103 ASP A N 1
ATOM 853 C CA . ASP A 1 103 ? -7.559 -34.594 -15.148 1 97.12 103 ASP A CA 1
ATOM 854 C C . ASP A 1 103 ? -7.391 -33.062 -15.039 1 97.12 103 ASP A C 1
ATOM 856 O O . ASP A 1 103 ? -7.574 -32.344 -16.031 1 97.12 103 ASP A O 1
ATOM 860 N N . PHE A 1 104 ? -7.102 -32.656 -13.875 1 97.88 104 PHE A N 1
ATOM 861 C CA . PHE A 1 104 ? -6.887 -31.25 -13.633 1 97.88 104 PHE A CA 1
ATOM 862 C C . PHE A 1 104 ? -5.754 -30.719 -14.5 1 97.88 104 PHE A C 1
ATOM 864 O O . PHE A 1 104 ? -5.91 -29.703 -15.18 1 97.88 104 PHE A O 1
ATOM 871 N N . VAL A 1 105 ? -4.629 -31.344 -14.5 1 98.38 105 VAL A N 1
ATOM 872 C CA . VAL A 1 105 ? -3.445 -30.906 -15.227 1 98.38 105 VAL A CA 1
ATOM 873 C C . VAL A 1 105 ? -3.701 -31 -16.734 1 98.38 105 VAL A C 1
ATOM 875 O O . VAL A 1 105 ? -3.275 -30.125 -17.5 1 98.38 105 VAL A O 1
ATOM 878 N N . THR A 1 106 ? -4.371 -32.094 -17.125 1 98.31 106 THR A N 1
ATOM 879 C CA . THR A 1 106 ? -4.746 -32.219 -18.531 1 98.31 106 THR A CA 1
ATOM 880 C C . THR A 1 106 ? -5.582 -31.016 -18.969 1 98.31 106 THR A C 1
ATOM 882 O O . THR A 1 106 ? -5.348 -30.453 -20.047 1 98.31 106 THR A O 1
ATOM 885 N N . ALA A 1 107 ? -6.496 -30.656 -18.172 1 98.31 107 ALA A N 1
ATOM 886 C CA . ALA A 1 107 ? -7.34 -29.5 -18.453 1 98.31 107 ALA A CA 1
ATOM 887 C C . ALA A 1 107 ? -6.512 -28.219 -18.516 1 98.31 107 ALA A C 1
ATOM 889 O O . ALA A 1 107 ? -6.766 -27.344 -19.359 1 98.31 107 ALA A O 1
ATOM 890 N N . TYR A 1 108 ? -5.547 -28.078 -17.672 1 98.5 108 TYR A N 1
ATOM 891 C CA . TYR A 1 108 ? -4.68 -26.906 -17.625 1 98.5 108 TYR A CA 1
ATOM 892 C C . TYR A 1 108 ? -3.918 -26.75 -18.938 1 98.5 108 TYR A C 1
ATOM 894 O O . TYR A 1 108 ? -3.615 -25.625 -19.344 1 98.5 108 TYR A O 1
ATOM 902 N N . MET A 1 109 ? -3.631 -27.812 -19.594 1 98.44 109 MET A N 1
ATOM 903 C CA . MET A 1 109 ? -2.822 -27.797 -20.812 1 98.44 109 MET A CA 1
ATOM 904 C C . MET A 1 109 ? -3.674 -27.453 -22.031 1 98.44 109 MET A C 1
ATOM 906 O O . MET A 1 109 ? -3.148 -27.281 -23.141 1 98.44 109 MET A O 1
ATOM 910 N N . GLN A 1 110 ? -4.922 -27.312 -21.828 1 97.06 110 GLN A N 1
ATOM 911 C CA . GLN A 1 110 ? -5.816 -27.031 -22.938 1 97.06 110 GLN A CA 1
ATOM 912 C C . GLN A 1 110 ? -5.742 -25.562 -23.344 1 97.06 110 GLN A C 1
ATOM 914 O O . GLN A 1 110 ? -5.375 -24.703 -22.531 1 97.06 110 GLN A O 1
ATOM 919 N N . GLY A 1 111 ? -6.098 -25.25 -24.641 1 93.31 111 GLY A N 1
ATOM 920 C CA . GLY A 1 111 ? -6.16 -23.875 -25.109 1 93.31 111 GLY A CA 1
ATOM 921 C C . GLY A 1 111 ? -7.207 -23.047 -24.391 1 93.31 111 GLY A C 1
ATOM 922 O O . GLY A 1 111 ? -6.902 -21.953 -23.891 1 93.31 111 GLY A O 1
ATOM 923 N N . LYS A 1 112 ? -8.383 -23.594 -24.469 1 96.31 112 LYS A N 1
ATOM 924 C CA . LYS A 1 112 ? -9.445 -23 -23.656 1 96.31 112 LYS A CA 1
ATOM 925 C C . LYS A 1 112 ? -9.625 -23.781 -22.344 1 96.31 112 LYS A C 1
ATOM 927 O O . LYS A 1 112 ? -10.242 -24.844 -22.328 1 96.31 112 LYS A O 1
ATOM 932 N N . ARG A 1 113 ? -9.094 -23.234 -21.266 1 97.06 113 ARG A N 1
ATOM 933 C CA . ARG A 1 113 ? -9.117 -23.906 -19.969 1 97.06 113 ARG A CA 1
ATOM 934 C C . ARG A 1 113 ? -10.484 -23.766 -19.297 1 97.06 113 ARG A C 1
ATOM 936 O O . ARG A 1 113 ? -11.07 -22.688 -19.297 1 97.06 113 ARG A O 1
ATOM 943 N N . PRO A 1 114 ? -11.039 -24.875 -18.859 1 96.94 114 PRO A N 1
ATOM 944 C CA . PRO A 1 114 ? -12.211 -24.719 -18 1 96.94 114 PRO A CA 1
ATOM 945 C C . PRO A 1 114 ? -11.914 -23.906 -16.734 1 96.94 114 PRO A C 1
ATOM 947 O O . PRO A 1 114 ? -10.75 -23.75 -16.375 1 96.94 114 PRO A O 1
ATOM 950 N N . GLY A 1 115 ? -12.953 -23.406 -16.094 1 96.75 115 GLY A N 1
ATOM 951 C CA . GLY A 1 115 ? -12.828 -22.516 -14.938 1 96.75 115 GLY A CA 1
ATOM 952 C C . GLY A 1 115 ? -11.914 -23.078 -13.852 1 96.75 115 GLY A C 1
ATOM 953 O O . GLY A 1 115 ? -11.047 -22.375 -13.344 1 96.75 115 GLY A O 1
ATOM 954 N N . PHE A 1 116 ? -12.047 -24.344 -13.531 1 97.12 116 PHE A N 1
ATOM 955 C CA . PHE A 1 116 ? -11.32 -24.953 -12.422 1 97.12 116 PHE A CA 1
ATOM 956 C C . PHE A 1 116 ? -9.836 -25.047 -12.734 1 97.12 116 PHE A C 1
ATOM 958 O O . PHE A 1 116 ? -9.008 -25.141 -11.828 1 97.12 116 PHE A O 1
ATOM 965 N N . ALA A 1 117 ? -9.43 -25.016 -14.062 1 98.06 117 ALA A N 1
ATOM 966 C CA . ALA A 1 117 ? -8.031 -25.172 -14.453 1 98.06 117 ALA A CA 1
ATOM 967 C C . ALA A 1 117 ? -7.434 -23.828 -14.883 1 98.06 117 ALA A C 1
ATOM 969 O O . ALA A 1 117 ? -6.25 -23.766 -15.227 1 98.06 117 ALA A O 1
ATOM 970 N N . ASN A 1 118 ? -8.281 -22.781 -14.891 1 97.88 118 ASN A N 1
ATOM 971 C CA . ASN A 1 118 ? -7.801 -21.438 -15.234 1 97.88 118 ASN A CA 1
ATOM 972 C C . ASN A 1 118 ? -7.113 -20.781 -14.047 1 97.88 118 ASN A C 1
ATOM 974 O O . ASN A 1 118 ? -7.691 -19.891 -13.406 1 97.88 118 ASN A O 1
ATOM 978 N N . VAL A 1 119 ? -5.84 -21.172 -13.828 1 98.06 119 VAL A N 1
ATOM 979 C CA . VAL A 1 119 ? -5.145 -20.734 -12.625 1 98.06 119 VAL A CA 1
ATOM 980 C C . VAL A 1 119 ? -3.992 -19.797 -13 1 98.06 119 VAL A C 1
ATOM 982 O O . VAL A 1 119 ? -3.197 -19.406 -12.141 1 98.06 119 VAL A O 1
ATOM 985 N N . GLY A 1 120 ? -3.9 -19.406 -14.203 1 97.69 120 GLY A N 1
ATOM 986 C CA . GLY A 1 120 ? -2.859 -18.5 -14.648 1 97.69 120 GLY A CA 1
ATOM 987 C C . GLY A 1 120 ? -1.548 -19.188 -14.961 1 97.69 120 GLY A C 1
ATOM 988 O O . GLY A 1 120 ? -1.541 -20.344 -15.406 1 97.69 120 GLY A O 1
ATOM 989 N N . SER A 1 121 ? -0.488 -18.469 -15.008 1 98.62 121 SER A N 1
ATOM 990 C CA . SER A 1 121 ? 0.865 -18.891 -15.352 1 98.62 121 SER A CA 1
ATOM 991 C C . SER A 1 121 ? 1.909 -18.094 -14.586 1 98.62 121 SER A C 1
ATOM 993 O O . SER A 1 121 ? 1.853 -16.859 -14.555 1 98.62 121 SER A O 1
ATOM 995 N N . GLN A 1 122 ? 2.838 -18.875 -13.898 1 98.88 122 GLN A N 1
ATOM 996 C CA . GLN A 1 122 ? 3.928 -18.156 -13.234 1 98.88 122 GLN A CA 1
ATOM 997 C C . GLN A 1 122 ? 4.793 -17.422 -14.25 1 98.88 122 GLN A C 1
ATOM 999 O O . GLN A 1 122 ? 5.199 -16.281 -14.008 1 98.88 122 GLN A O 1
ATOM 1004 N N . ALA A 1 123 ? 5.043 -18.016 -15.359 1 98.81 123 ALA A N 1
ATOM 1005 C CA . ALA A 1 123 ? 5.863 -17.422 -16.422 1 98.81 123 ALA A CA 1
ATOM 1006 C C . ALA A 1 123 ? 5.219 -16.156 -16.953 1 98.81 123 ALA A C 1
ATOM 1008 O O . ALA A 1 123 ? 5.898 -15.141 -17.156 1 98.81 123 ALA A O 1
ATOM 1009 N N . ARG A 1 124 ? 3.957 -16.203 -17.203 1 98.44 124 ARG A N 1
ATOM 1010 C CA . ARG A 1 124 ? 3.254 -15.016 -17.688 1 98.44 124 ARG A CA 1
ATOM 1011 C C . ARG A 1 124 ? 3.225 -13.922 -16.625 1 98.44 124 ARG A C 1
ATOM 1013 O O . ARG A 1 124 ? 3.375 -12.734 -16.953 1 98.44 124 ARG A O 1
ATOM 1020 N N . PHE A 1 125 ? 3.041 -14.328 -15.398 1 98.81 125 PHE A N 1
ATOM 1021 C CA . PHE A 1 125 ? 3.016 -13.406 -14.266 1 98.81 125 PHE A CA 1
ATOM 1022 C C . PHE A 1 125 ? 4.293 -12.586 -14.203 1 98.81 125 PHE A C 1
ATOM 1024 O O . PHE A 1 125 ? 4.262 -11.398 -13.852 1 98.81 125 PHE A O 1
ATOM 1031 N N . LEU A 1 126 ? 5.43 -13.148 -14.656 1 98.88 126 LEU A N 1
ATOM 1032 C CA . LEU A 1 126 ? 6.727 -12.516 -14.453 1 98.88 126 LEU A CA 1
ATOM 1033 C C . LEU A 1 126 ? 7.352 -12.117 -15.781 1 98.88 126 LEU A C 1
ATOM 1035 O O . LEU A 1 126 ? 8.562 -11.883 -15.867 1 98.88 126 LEU A O 1
ATOM 1039 N N . THR A 1 127 ? 6.527 -12.062 -16.797 1 98.62 127 THR A N 1
ATOM 1040 C CA . THR A 1 127 ? 7.035 -11.695 -18.125 1 98.62 127 THR A CA 1
ATOM 1041 C C . THR A 1 127 ? 7.672 -10.312 -18.094 1 98.62 127 THR A C 1
ATOM 1043 O O . THR A 1 127 ? 7.031 -9.336 -17.703 1 98.62 127 THR A O 1
ATOM 1046 N N . PRO A 1 128 ? 8.93 -10.25 -18.516 1 98.19 128 PRO A N 1
ATOM 1047 C CA . PRO A 1 128 ? 9.57 -8.938 -18.562 1 98.19 128 PRO A CA 1
ATOM 1048 C C . PRO A 1 128 ? 8.883 -7.977 -19.531 1 98.19 128 PRO A C 1
ATOM 1050 O O . PRO A 1 128 ? 8.32 -8.406 -20.547 1 98.19 128 PRO A O 1
ATOM 1053 N N . ARG A 1 129 ? 9.016 -6.734 -19.172 1 98.12 129 ARG A N 1
ATOM 1054 C CA . ARG A 1 129 ? 8.469 -5.699 -20.031 1 98.12 129 ARG A CA 1
ATOM 1055 C C . ARG A 1 129 ? 9.539 -5.145 -20.969 1 98.12 129 ARG A C 1
ATOM 1057 O O . ARG A 1 129 ? 10.727 -5.148 -20.641 1 98.12 129 ARG A O 1
ATOM 1064 N N . PRO A 1 130 ? 9.094 -4.602 -22.109 1 96.94 130 PRO A N 1
ATOM 1065 C CA . PRO A 1 130 ? 10.07 -4.066 -23.062 1 96.94 130 PRO A CA 1
ATOM 1066 C C . PRO A 1 130 ? 10.852 -2.881 -22.5 1 96.94 130 PRO A C 1
ATOM 1068 O O . PRO A 1 130 ? 11.977 -2.623 -22.938 1 96.94 130 PRO A O 1
ATOM 1071 N N . ASN A 1 131 ? 10.352 -2.176 -21.578 1 96.5 131 ASN A N 1
ATOM 1072 C CA . ASN A 1 131 ? 11 -0.994 -21.031 1 96.5 131 ASN A CA 1
ATOM 1073 C C . ASN A 1 131 ? 12.016 -1.365 -19.938 1 96.5 131 ASN A C 1
ATOM 1075 O O . ASN A 1 131 ? 12.547 -0.49 -19.266 1 96.5 131 ASN A O 1
ATOM 1079 N N . GLY A 1 132 ? 12.203 -2.664 -19.688 1 95.25 132 GLY A N 1
ATOM 1080 C CA . GLY A 1 132 ? 13.25 -3.1 -18.781 1 95.25 132 GLY A CA 1
ATOM 1081 C C . GLY A 1 132 ? 12.727 -3.531 -17.422 1 95.25 132 GLY A C 1
ATOM 1082 O O . GLY A 1 132 ? 13.5 -3.977 -16.562 1 95.25 132 GLY A O 1
ATOM 1083 N N . CYS A 1 133 ? 11.484 -3.41 -17.172 1 97.81 133 CYS A N 1
ATOM 1084 C CA . CYS A 1 133 ? 10.914 -3.893 -15.922 1 97.81 133 CYS A CA 1
ATOM 1085 C C . CYS A 1 133 ? 10.93 -5.418 -15.867 1 97.81 133 CYS A C 1
ATOM 1087 O O . CYS A 1 133 ? 10.25 -6.078 -16.656 1 97.81 133 CYS A O 1
ATOM 1089 N N . THR A 1 134 ? 11.695 -5.941 -14.961 1 98.38 134 THR A N 1
ATOM 1090 C CA . THR A 1 134 ? 11.867 -7.387 -14.852 1 98.38 134 THR A CA 1
ATOM 1091 C C . THR A 1 134 ? 12.258 -7.785 -13.438 1 98.38 134 THR A C 1
ATOM 1093 O O . THR A 1 134 ? 12.633 -6.934 -12.625 1 98.38 134 THR A O 1
ATOM 1096 N N . VAL A 1 135 ? 12.141 -9.047 -13.156 1 98.75 135 VAL A N 1
ATOM 1097 C CA . VAL A 1 135 ? 12.531 -9.57 -11.859 1 98.75 135 VAL A CA 1
ATOM 1098 C C . VAL A 1 135 ? 14.047 -9.508 -11.711 1 98.75 135 VAL A C 1
ATOM 1100 O O . VAL A 1 135 ? 14.781 -9.906 -12.617 1 98.75 135 VAL A O 1
ATOM 1103 N N . SER A 1 136 ? 14.461 -8.961 -10.578 1 98.69 136 SER A N 1
ATOM 1104 C CA . SER A 1 136 ? 15.883 -8.875 -10.266 1 98.69 136 SER A CA 1
ATOM 1105 C C . SER A 1 136 ? 16.344 -10.094 -9.469 1 98.69 136 SER A C 1
ATOM 1107 O O . SER A 1 136 ? 17.484 -10.555 -9.633 1 98.69 136 SER A O 1
ATOM 1109 N N . HIS A 1 137 ? 15.523 -10.547 -8.539 1 98.81 137 HIS A N 1
ATOM 1110 C CA . HIS A 1 137 ? 15.82 -11.68 -7.664 1 98.81 137 HIS A CA 1
ATOM 1111 C C . HIS A 1 137 ? 14.711 -12.727 -7.73 1 98.81 137 HIS A C 1
ATOM 1113 O O . HIS A 1 137 ? 13.602 -12.492 -7.238 1 98.81 137 HIS A O 1
ATOM 1119 N N . LEU A 1 138 ? 15.039 -13.844 -8.32 1 98.88 138 LEU A N 1
ATOM 1120 C CA . LEU A 1 138 ? 14.07 -14.93 -8.469 1 98.88 138 LEU A CA 1
ATOM 1121 C C . LEU A 1 138 ? 14.477 -16.141 -7.633 1 98.88 138 LEU A C 1
ATOM 1123 O O . LEU A 1 138 ? 15.594 -16.656 -7.77 1 98.88 138 LEU A O 1
ATOM 1127 N N . PHE A 1 139 ? 13.555 -16.578 -6.758 1 98.81 139 PHE A N 1
ATOM 1128 C CA . PHE A 1 139 ? 13.852 -17.703 -5.883 1 98.81 139 PHE A CA 1
ATOM 1129 C C . PHE A 1 139 ? 12.859 -18.844 -6.102 1 98.81 139 PHE A C 1
ATOM 1131 O O . PHE A 1 139 ? 11.688 -18.594 -6.41 1 98.81 139 PHE A O 1
ATOM 1138 N N . LYS A 1 140 ? 13.352 -20.047 -5.941 1 98.62 140 LYS A N 1
ATOM 1139 C CA . LYS A 1 140 ? 12.469 -21.203 -5.855 1 98.62 140 LYS A CA 1
ATOM 1140 C C . LYS A 1 140 ? 11.766 -21.266 -4.5 1 98.62 140 LYS A C 1
ATOM 1142 O O . LYS A 1 140 ? 12.398 -21.047 -3.461 1 98.62 140 LYS A O 1
ATOM 1147 N N . TYR A 1 141 ? 10.523 -21.469 -4.59 1 97.69 141 TYR A N 1
ATOM 1148 C CA . TYR A 1 141 ? 9.758 -21.688 -3.367 1 97.69 141 TYR A CA 1
ATOM 1149 C C . TYR A 1 141 ? 10.414 -22.75 -2.492 1 97.69 141 TYR A C 1
ATOM 1151 O O . TYR A 1 141 ? 10.43 -22.625 -1.265 1 97.69 141 TYR A O 1
ATOM 1159 N N . GLU A 1 142 ? 11.008 -23.719 -3.055 1 96.38 142 GLU A N 1
ATOM 1160 C CA . GLU A 1 142 ? 11.641 -24.859 -2.377 1 96.38 142 GLU A CA 1
ATOM 1161 C C . GLU A 1 142 ? 12.898 -24.422 -1.632 1 96.38 142 GLU A C 1
ATOM 1163 O O . GLU A 1 142 ? 13.383 -25.125 -0.75 1 96.38 142 GLU A O 1
ATOM 1168 N N . ASN A 1 143 ? 13.422 -23.328 -2.021 1 96.75 143 ASN A N 1
ATOM 1169 C CA . ASN A 1 143 ? 14.625 -22.812 -1.383 1 96.75 143 ASN A CA 1
ATOM 1170 C C . ASN A 1 143 ? 14.289 -21.797 -0.283 1 96.75 143 ASN A C 1
ATOM 1172 O O . ASN A 1 143 ? 14.742 -20.656 -0.325 1 96.75 143 ASN A O 1
ATOM 1176 N N . GLN A 1 144 ? 13.57 -22.281 0.723 1 95.19 144 GLN A N 1
ATOM 1177 C CA . GLN A 1 144 ? 13.102 -21.422 1.804 1 95.19 144 GLN A CA 1
ATOM 1178 C C . GLN A 1 144 ? 14.281 -20.812 2.568 1 95.19 144 GLN A C 1
ATOM 1180 O O . GLN A 1 144 ? 14.273 -19.625 2.875 1 95.19 144 GLN A O 1
ATOM 1185 N N . PRO A 1 145 ? 15.305 -21.625 2.842 1 94.81 145 PRO A N 1
ATOM 1186 C CA . PRO A 1 145 ? 16.453 -21.016 3.527 1 94.81 145 PRO A CA 1
ATOM 1187 C C . PRO A 1 145 ? 17.094 -19.891 2.732 1 94.81 145 PRO A C 1
ATOM 1189 O O . PRO A 1 145 ? 17.469 -1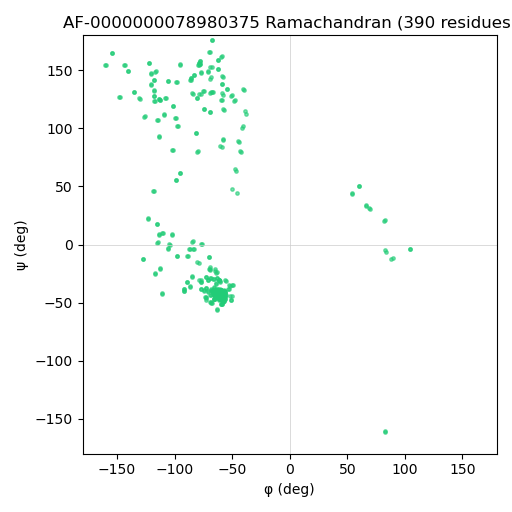8.859 3.309 1 94.81 145 PRO A O 1
ATOM 1192 N N . GLY A 1 146 ? 17.203 -20.031 1.399 1 96.94 146 GLY A N 1
ATOM 1193 C CA . GLY A 1 146 ? 17.75 -18.984 0.564 1 96.94 146 GLY A CA 1
ATOM 1194 C C . GLY A 1 146 ? 16.906 -17.719 0.547 1 96.94 146 GLY A C 1
ATOM 1195 O O . GLY A 1 146 ? 17.438 -16.609 0.594 1 96.94 146 GLY A O 1
ATOM 1196 N N . ILE A 1 147 ? 15.617 -17.891 0.509 1 96.94 147 ILE A N 1
ATOM 1197 C CA . ILE A 1 147 ? 14.688 -16.766 0.531 1 96.94 147 ILE A CA 1
ATOM 1198 C C . ILE A 1 147 ? 14.852 -15.977 1.829 1 96.94 147 ILE A C 1
ATOM 1200 O O . ILE A 1 147 ? 15.023 -14.758 1.806 1 96.94 147 ILE A O 1
ATOM 1204 N N . ARG A 1 148 ? 14.891 -16.703 2.9 1 95.56 148 ARG A N 1
ATOM 1205 C CA . ARG A 1 148 ? 14.984 -16.078 4.211 1 95.56 148 ARG A CA 1
ATOM 1206 C C . ARG A 1 148 ? 16.328 -15.352 4.371 1 95.56 148 ARG A C 1
ATOM 1208 O O . ARG A 1 148 ? 16.375 -14.234 4.883 1 95.56 148 ARG A O 1
ATOM 1215 N N . ALA A 1 149 ? 17.344 -16 3.938 1 96.44 149 ALA A N 1
ATOM 1216 C CA . ALA A 1 149 ? 18.672 -15.398 4.039 1 96.44 149 ALA A CA 1
ATOM 1217 C C . ALA A 1 149 ? 18.75 -14.094 3.258 1 96.44 149 ALA A C 1
ATOM 1219 O O . ALA A 1 149 ? 19.266 -13.086 3.764 1 96.44 149 ALA A O 1
ATOM 1220 N N . PHE A 1 150 ? 18.297 -14.07 2.104 1 97.94 150 PHE A N 1
ATOM 1221 C CA . PHE A 1 150 ? 18.312 -12.875 1.265 1 97.94 150 PHE A CA 1
ATOM 1222 C C . PHE A 1 150 ? 17.531 -11.742 1.917 1 97.94 150 PHE A C 1
ATOM 1224 O O . PHE A 1 150 ? 18.047 -10.617 2.025 1 97.94 150 PHE A O 1
ATOM 1231 N N . LEU A 1 151 ? 16.281 -12.055 2.332 1 97.56 151 LEU A N 1
ATOM 1232 C CA . LEU A 1 151 ? 15.406 -11.039 2.906 1 97.56 151 LEU A CA 1
ATOM 1233 C C . LEU A 1 151 ? 15.977 -10.5 4.211 1 97.56 151 LEU A C 1
ATOM 1235 O O . LEU A 1 151 ? 15.938 -9.289 4.457 1 97.56 151 LEU A O 1
ATOM 1239 N N . GLN A 1 152 ? 16.469 -11.422 5.031 1 96.81 152 GLN A N 1
ATOM 1240 C CA . GLN A 1 152 ? 17.047 -10.984 6.297 1 96.81 152 GLN A CA 1
ATOM 1241 C C . GLN A 1 152 ? 18.25 -10.078 6.066 1 96.81 152 GLN A C 1
ATOM 1243 O O . GLN A 1 152 ? 18.422 -9.07 6.758 1 96.81 152 GLN A O 1
ATOM 1248 N N . ASP A 1 153 ? 19.078 -10.438 5.121 1 97.5 153 ASP A N 1
ATOM 1249 C CA . ASP A 1 153 ? 20.25 -9.625 4.797 1 97.5 153 ASP A CA 1
ATOM 1250 C C . ASP A 1 153 ? 19.828 -8.266 4.227 1 97.5 153 ASP A C 1
ATOM 1252 O O . ASP A 1 153 ? 20.344 -7.23 4.652 1 97.5 153 ASP A O 1
ATOM 1256 N N . ARG A 1 154 ? 18.891 -8.289 3.293 1 97.94 154 ARG A N 1
ATOM 1257 C CA . ARG A 1 154 ? 18.469 -7.082 2.586 1 97.94 154 ARG A CA 1
ATOM 1258 C C . ARG A 1 154 ? 17.75 -6.117 3.525 1 97.94 154 ARG A C 1
ATOM 1260 O O . ARG A 1 154 ? 17.953 -4.902 3.453 1 97.94 154 ARG A O 1
ATOM 1267 N N . LEU A 1 155 ? 16.922 -6.648 4.418 1 97.56 155 LEU A N 1
ATOM 1268 C CA . LEU A 1 155 ? 16.047 -5.828 5.25 1 97.56 155 LEU A CA 1
ATOM 1269 C C . LEU A 1 155 ? 16.656 -5.609 6.629 1 97.56 155 LEU A C 1
ATOM 1271 O O . LEU A 1 155 ? 16.141 -4.824 7.426 1 97.56 155 LEU A O 1
ATOM 1275 N N . GLN A 1 156 ? 17.734 -6.316 6.945 1 95.75 156 GLN A N 1
ATOM 1276 C CA . GLN A 1 156 ? 18.391 -6.219 8.242 1 95.75 156 GLN A CA 1
ATOM 1277 C C . GLN A 1 156 ? 17.406 -6.461 9.383 1 95.75 156 GLN A C 1
ATOM 1279 O O . GLN A 1 156 ? 17.344 -5.672 10.328 1 95.75 156 GLN A O 1
ATOM 1284 N N . THR A 1 157 ? 16.609 -7.453 9.195 1 91.62 157 THR A N 1
ATOM 1285 C CA . THR A 1 157 ? 15.633 -7.871 10.195 1 91.62 157 THR A CA 1
ATOM 1286 C C . THR A 1 157 ? 15.539 -9.391 10.258 1 91.62 157 THR A C 1
ATOM 1288 O O . THR A 1 157 ? 15.758 -10.07 9.25 1 91.62 157 THR A O 1
ATOM 1291 N N . GLU A 1 158 ? 15.234 -9.844 11.422 1 87.69 158 GLU A N 1
ATOM 1292 C CA . GLU A 1 158 ? 15.047 -11.281 11.562 1 87.69 158 GLU A CA 1
ATOM 1293 C C . GLU A 1 158 ? 13.656 -11.703 11.086 1 87.69 158 GLU A C 1
ATOM 1295 O O . GLU A 1 158 ? 12.672 -11.016 11.344 1 87.69 158 GLU A O 1
ATOM 1300 N N . ILE A 1 159 ? 13.648 -12.609 10.227 1 85.94 159 ILE A N 1
ATOM 1301 C CA . ILE A 1 159 ? 12.391 -13.172 9.742 1 85.94 159 ILE A CA 1
ATOM 1302 C C . ILE A 1 159 ? 12.227 -14.594 10.258 1 85.94 159 ILE A C 1
ATOM 1304 O O . ILE A 1 159 ? 13.07 -15.461 10.008 1 85.94 159 ILE A O 1
ATOM 1308 N N . ALA A 1 160 ? 11.203 -14.664 11.148 1 71.69 160 ALA A N 1
ATOM 1309 C CA . ALA A 1 160 ? 10.93 -16.016 11.633 1 71.69 160 ALA A CA 1
ATOM 1310 C C . ALA A 1 160 ? 10.344 -16.891 10.531 1 71.69 160 ALA A C 1
ATOM 1312 O O . ALA A 1 160 ? 9.609 -16.406 9.672 1 71.69 160 ALA A O 1
ATOM 1313 N N . PRO A 1 161 ? 10.734 -18.094 10.539 1 61.94 161 PRO A N 1
ATOM 1314 C CA . PRO A 1 161 ? 10.18 -18.953 9.492 1 61.94 161 PRO A CA 1
ATOM 1315 C C . PRO A 1 161 ? 8.656 -19 9.508 1 61.94 161 PRO A C 1
ATOM 1317 O O . PRO A 1 161 ? 8.039 -19.062 10.578 1 61.94 161 PRO A O 1
ATOM 1320 N N . PRO A 1 162 ? 8.086 -18.516 8.461 1 57.84 162 PRO A N 1
ATOM 1321 C CA . PRO A 1 162 ? 6.629 -18.641 8.438 1 57.84 162 PRO A CA 1
ATOM 1322 C C . PRO A 1 162 ? 6.145 -20.047 8.812 1 57.84 162 PRO A C 1
ATOM 1324 O O . PRO A 1 162 ? 6.848 -21.031 8.562 1 57.84 162 PRO A O 1
ATOM 1327 N N . ARG A 1 163 ? 5.23 -20.109 9.891 1 53.56 163 ARG A N 1
ATOM 1328 C CA . ARG A 1 163 ? 4.641 -21.422 10.102 1 53.56 163 ARG A CA 1
ATOM 1329 C C . ARG A 1 163 ? 4.195 -22.047 8.773 1 53.56 163 ARG A C 1
ATOM 1331 O O . ARG A 1 163 ? 3.412 -21.438 8.039 1 53.56 163 ARG A O 1
ATOM 1338 N N . GLU A 1 164 ? 5.027 -22.75 8.125 1 48.03 164 GLU A N 1
ATOM 1339 C CA . GLU A 1 164 ? 4.711 -23.422 6.867 1 48.03 164 GLU A CA 1
ATOM 1340 C C . GLU A 1 164 ? 3.344 -24.094 6.934 1 48.03 164 GLU A C 1
ATOM 1342 O O . GLU A 1 164 ? 3.092 -24.906 7.82 1 48.03 164 GLU A O 1
ATOM 1347 N N . ASN A 1 165 ? 2.271 -23.375 6.754 1 48.03 165 ASN A N 1
ATOM 1348 C CA . ASN A 1 165 ? 1.048 -24.141 6.551 1 48.03 165 ASN A CA 1
ATOM 1349 C C . ASN A 1 165 ? 1.245 -25.25 5.523 1 48.03 165 ASN A C 1
ATOM 1351 O O . ASN A 1 165 ? 1.232 -25 4.316 1 48.03 165 ASN A O 1
ATOM 1355 N N . VAL A 1 166 ? 2.096 -26.188 5.891 1 51.25 166 VAL A N 1
ATOM 1356 C CA . VAL A 1 166 ? 2.32 -27.328 5.012 1 51.25 166 VAL A CA 1
ATOM 1357 C C . VAL A 1 166 ? 1 -28.047 4.766 1 51.25 166 VAL A C 1
ATOM 1359 O O . VAL A 1 166 ? 0.308 -28.438 5.711 1 51.25 166 VAL A O 1
ATOM 1362 N N . SER A 1 167 ? 0.288 -27.625 3.689 1 53.81 167 SER A N 1
ATOM 1363 C CA . SER A 1 167 ? -0.857 -28.453 3.33 1 53.81 167 SER A CA 1
ATOM 1364 C C . SER A 1 167 ? -0.53 -29.938 3.465 1 53.81 167 SER A C 1
ATOM 1366 O O . SER A 1 167 ? 0.621 -30.344 3.295 1 53.81 167 SER A O 1
ATOM 1368 N N . PRO A 1 168 ? -1.416 -30.641 4.074 1 51.94 168 PRO A N 1
ATOM 1369 C CA . PRO A 1 168 ? -1.18 -32.094 4.117 1 51.94 168 PRO A CA 1
ATOM 1370 C C . PRO A 1 168 ? -0.605 -32.625 2.809 1 51.94 168 PRO A C 1
ATOM 1372 O O . PRO A 1 168 ? -0.981 -32.188 1.728 1 51.94 168 PRO A O 1
ATOM 1375 N N . ASP A 1 169 ? 0.608 -33.125 2.828 1 52 169 ASP A N 1
ATOM 1376 C CA . ASP A 1 169 ? 1.35 -33.688 1.716 1 52 169 ASP A CA 1
ATOM 1377 C C . ASP A 1 169 ? 0.505 -34.719 0.978 1 52 169 ASP A C 1
ATOM 1379 O O . ASP A 1 169 ? 0.385 -35.875 1.424 1 52 169 ASP A O 1
ATOM 1383 N N . LEU A 1 170 ? -0.67 -34.5 0.64 1 53.31 170 LEU A N 1
ATOM 1384 C CA . LEU A 1 170 ? -1.123 -35.5 -0.316 1 53.31 170 LEU A CA 1
ATOM 1385 C C . LEU A 1 170 ? -0.262 -35.469 -1.575 1 53.31 170 LEU A C 1
ATOM 1387 O O . LEU A 1 170 ? -0.355 -34.531 -2.379 1 53.31 170 LEU A O 1
ATOM 1391 N N . PRO A 1 171 ? 0.827 -36.156 -1.503 1 60.81 171 PRO A N 1
ATOM 1392 C CA . PRO A 1 171 ? 1.615 -36.219 -2.736 1 60.81 171 PRO A CA 1
ATOM 1393 C C . PRO A 1 171 ? 0.75 -36.406 -3.982 1 60.81 171 PRO A C 1
ATOM 1395 O O . PRO A 1 171 ? -0.119 -37.281 -4.012 1 60.81 171 PRO A O 1
ATOM 1398 N N . LEU A 1 172 ? 0.494 -35.281 -4.73 1 77.19 172 LEU A N 1
ATOM 1399 C CA . LEU A 1 172 ? -0.232 -35.438 -5.984 1 77.19 172 LEU A CA 1
ATOM 1400 C C . LEU A 1 172 ? 0.706 -35.875 -7.102 1 77.19 172 LEU A C 1
ATOM 1402 O O . LEU A 1 172 ? 1.626 -35.156 -7.477 1 77.19 172 LEU A O 1
ATOM 1406 N N . ASP A 1 173 ? 0.776 -37.25 -7.367 1 84.12 173 ASP A N 1
ATOM 1407 C CA . ASP A 1 173 ? 1.609 -37.781 -8.438 1 84.12 173 ASP A CA 1
ATOM 1408 C C . ASP A 1 173 ? 0.879 -37.75 -9.773 1 84.12 173 ASP A C 1
ATOM 1410 O O . ASP A 1 173 ? -0.308 -38.062 -9.852 1 84.12 173 ASP A O 1
ATOM 1414 N N . LEU A 1 174 ? 1.629 -37.188 -10.75 1 93.12 174 LEU A N 1
ATOM 1415 C CA . LEU A 1 174 ? 1.157 -37.219 -12.133 1 93.12 174 LEU A CA 1
ATOM 1416 C C . LEU A 1 174 ? 1.582 -38.5 -12.812 1 93.12 174 LEU A C 1
ATOM 1418 O O . LEU A 1 174 ? 2.68 -39.031 -12.562 1 93.12 174 LEU A O 1
ATOM 1422 N N . SER A 1 175 ? 0.622 -38.969 -13.625 1 95.44 175 SER A N 1
ATOM 1423 C CA . SER A 1 175 ? 1.079 -40.062 -14.5 1 95.44 175 SER A CA 1
ATOM 1424 C C . SER A 1 175 ? 2.25 -39.594 -15.367 1 95.44 175 SER A C 1
ATOM 1426 O O . SER A 1 175 ? 2.326 -38.438 -15.758 1 95.44 175 SER A O 1
ATOM 1428 N N . PRO A 1 176 ? 3.189 -40.531 -15.617 1 96 176 PRO A N 1
ATOM 1429 C CA . PRO A 1 176 ? 4.375 -40.188 -16.406 1 96 176 PRO A CA 1
ATOM 1430 C C . PRO A 1 176 ? 4.023 -39.531 -17.75 1 96 176 PRO A C 1
ATOM 1432 O O . PRO A 1 176 ? 4.703 -38.594 -18.188 1 96 176 PRO A O 1
ATOM 1435 N N . GLU A 1 177 ? 2.977 -40.031 -18.344 1 97.12 177 GLU A N 1
ATOM 1436 C CA . GLU A 1 177 ? 2.564 -39.531 -19.641 1 97.12 177 GLU A CA 1
ATOM 1437 C C . GLU A 1 177 ? 2.107 -38.062 -19.531 1 97.12 177 GLU A C 1
ATOM 1439 O O . GLU A 1 177 ? 2.486 -37.219 -20.359 1 97.12 177 GLU A O 1
ATOM 1444 N N . ILE A 1 178 ? 1.323 -37.781 -18.578 1 97.44 178 ILE A N 1
ATOM 1445 C CA . ILE A 1 178 ? 0.805 -36.406 -18.391 1 97.44 178 ILE A CA 1
ATOM 1446 C C . ILE A 1 178 ? 1.938 -35.469 -17.969 1 97.44 178 ILE A C 1
ATOM 1448 O O . ILE A 1 178 ? 1.992 -34.344 -18.406 1 97.44 178 ILE A O 1
ATOM 1452 N N . ALA A 1 179 ? 2.826 -35.969 -17.141 1 97.31 179 ALA A N 1
ATOM 1453 C CA . ALA A 1 179 ? 3.98 -35.188 -16.719 1 97.31 179 ALA A CA 1
ATOM 1454 C C . ALA A 1 179 ? 4.82 -34.781 -17.922 1 97.31 179 ALA A C 1
ATOM 1456 O O . ALA A 1 179 ? 5.254 -33.625 -18 1 97.31 179 ALA A O 1
ATOM 1457 N N . GLU A 1 180 ? 5.082 -35.719 -18.781 1 97.62 180 GLU A N 1
ATOM 1458 C CA . GLU A 1 180 ? 5.867 -35.438 -19.984 1 97.62 180 GLU A CA 1
ATOM 1459 C C . GLU A 1 180 ? 5.16 -34.438 -20.875 1 97.62 180 GLU A C 1
ATOM 1461 O O . GLU A 1 180 ? 5.801 -33.531 -21.438 1 97.62 180 GLU A O 1
ATOM 1466 N N . ARG A 1 181 ? 3.879 -34.594 -21.031 1 98.19 181 ARG A N 1
ATOM 1467 C CA . ARG A 1 181 ? 3.1 -33.656 -21.844 1 98.19 181 ARG A CA 1
ATOM 1468 C C . ARG A 1 181 ? 3.127 -32.281 -21.25 1 98.19 181 ARG A C 1
ATOM 1470 O O . ARG A 1 181 ? 3.27 -31.281 -21.969 1 98.19 181 ARG A O 1
ATOM 1477 N N . LEU A 1 182 ? 2.963 -32.219 -19.953 1 98.5 182 LEU A N 1
ATOM 1478 C CA . LEU A 1 182 ? 3.002 -30.922 -19.281 1 98.5 182 LEU A CA 1
ATOM 1479 C C . LEU A 1 182 ? 4.336 -30.219 -19.516 1 98.5 182 LEU A C 1
ATOM 1481 O O . LEU A 1 182 ? 4.371 -29.031 -19.812 1 98.5 182 LEU A O 1
ATOM 1485 N N . ARG A 1 183 ? 5.434 -30.938 -19.375 1 98.25 183 ARG A N 1
ATOM 1486 C CA . ARG A 1 183 ? 6.77 -30.375 -19.562 1 98.25 183 ARG A CA 1
ATOM 1487 C C . ARG A 1 183 ? 6.938 -29.828 -20.984 1 98.25 183 ARG A C 1
ATOM 1489 O O . ARG A 1 183 ? 7.57 -28.781 -21.172 1 98.25 183 ARG A O 1
ATOM 1496 N N . ARG A 1 184 ? 6.391 -30.547 -21.891 1 98.25 184 ARG A N 1
ATOM 1497 C CA . ARG A 1 184 ? 6.508 -30.125 -23.281 1 98.25 184 ARG A CA 1
ATOM 1498 C C . ARG A 1 184 ? 5.621 -28.906 -23.562 1 98.25 184 ARG A C 1
ATOM 1500 O O . ARG A 1 184 ? 6.074 -27.922 -24.156 1 98.25 184 ARG A O 1
ATOM 1507 N N . LYS A 1 185 ? 4.402 -28.969 -23.141 1 98.31 185 LYS A N 1
ATOM 1508 C CA . LYS A 1 185 ? 3.412 -27.953 -23.484 1 98.31 185 LYS A CA 1
ATOM 1509 C C . LYS A 1 185 ? 3.617 -26.688 -22.656 1 98.31 185 LYS A C 1
ATOM 1511 O O . LYS A 1 185 ? 3.264 -25.594 -23.094 1 98.31 185 LYS A O 1
ATOM 1516 N N . CYS A 1 186 ? 4.098 -26.828 -21.5 1 98.5 186 CYS A N 1
ATOM 1517 C CA . CYS A 1 186 ? 4.312 -25.703 -20.594 1 98.5 186 CYS A CA 1
ATOM 1518 C C . CYS A 1 186 ? 5.789 -25.562 -20.25 1 98.5 186 CYS A C 1
ATOM 1520 O O . CYS A 1 186 ? 6.141 -25.406 -19.078 1 98.5 186 CYS A O 1
ATOM 1522 N N . ALA A 1 187 ? 6.594 -25.641 -21.281 1 98.69 187 ALA A N 1
ATOM 1523 C CA . ALA A 1 187 ? 8.047 -25.625 -21.109 1 98.69 187 ALA A CA 1
ATOM 1524 C C . ALA A 1 187 ? 8.5 -24.328 -20.438 1 98.69 187 ALA A C 1
ATOM 1526 O O . ALA A 1 187 ? 9.461 -24.312 -19.672 1 98.69 187 ALA A O 1
ATOM 1527 N N . GLU A 1 188 ? 7.852 -23.219 -20.656 1 98.62 188 GLU A N 1
ATOM 1528 C CA . GLU A 1 188 ? 8.227 -21.922 -20.109 1 98.62 188 GLU A CA 1
ATOM 1529 C C . GLU A 1 188 ? 8.141 -21.906 -18.594 1 98.62 188 GLU A C 1
ATOM 1531 O O . GLU A 1 188 ? 8.914 -21.203 -17.922 1 98.62 188 GLU A O 1
ATOM 1536 N N . GLU A 1 189 ? 7.18 -22.656 -18.047 1 98.81 189 GLU A N 1
ATOM 1537 C CA . GLU A 1 189 ? 7.055 -22.75 -16.609 1 98.81 189 GLU A CA 1
ATOM 1538 C C . GLU A 1 189 ? 8.266 -23.438 -15.992 1 98.81 189 GLU A C 1
ATOM 1540 O O . GLU A 1 189 ? 8.773 -23.016 -14.953 1 98.81 189 GLU A O 1
ATOM 1545 N N . PHE A 1 190 ? 8.641 -24.484 -16.625 1 98.81 190 PHE A N 1
ATOM 1546 C CA . PHE A 1 190 ? 9.766 -25.266 -16.125 1 98.81 190 PHE A CA 1
ATOM 1547 C C . PHE A 1 190 ? 11.078 -24.516 -16.328 1 98.81 190 PHE A C 1
ATOM 1549 O O . PHE A 1 190 ? 11.953 -24.562 -15.469 1 98.81 190 PHE A O 1
ATOM 1556 N N . ASP A 1 191 ? 11.242 -23.859 -17.453 1 98.81 191 ASP A N 1
ATOM 1557 C CA . ASP A 1 191 ? 12.43 -23.047 -17.703 1 98.81 191 ASP A CA 1
ATOM 1558 C C . ASP A 1 191 ? 12.562 -21.922 -16.672 1 98.81 191 ASP A C 1
ATOM 1560 O O . ASP A 1 191 ? 13.664 -21.656 -16.188 1 98.81 191 ASP A O 1
ATOM 1564 N N . LEU A 1 192 ? 11.453 -21.281 -16.375 1 98.81 192 LEU A N 1
ATOM 1565 C CA . LEU A 1 192 ? 11.438 -20.219 -15.359 1 98.81 192 LEU A CA 1
ATOM 1566 C C . LEU A 1 192 ? 11.922 -20.75 -14.016 1 98.81 192 LEU A C 1
ATOM 1568 O O . LEU A 1 192 ? 12.805 -20.172 -13.391 1 98.81 192 LEU A O 1
ATOM 1572 N N . HIS A 1 193 ? 11.367 -21.844 -13.617 1 98.81 193 HIS A N 1
ATOM 1573 C CA . HIS A 1 193 ? 11.758 -22.453 -12.344 1 98.81 193 HIS A CA 1
ATOM 1574 C C . HIS A 1 193 ? 13.242 -22.812 -12.336 1 98.81 193 HIS A C 1
ATOM 1576 O O . HIS A 1 193 ? 13.938 -22.562 -11.352 1 98.81 193 HIS A O 1
ATOM 1582 N N . ALA A 1 194 ? 13.672 -23.359 -13.406 1 98.75 194 ALA A N 1
ATOM 1583 C CA . ALA A 1 194 ? 15.07 -23.781 -13.523 1 98.75 194 ALA A CA 1
ATOM 1584 C C . ALA A 1 194 ? 16.016 -22.578 -13.398 1 98.75 194 ALA A C 1
ATOM 1586 O O . ALA A 1 194 ? 17.141 -22.719 -12.914 1 98.75 194 ALA A O 1
ATOM 1587 N N . SER A 1 195 ? 15.578 -21.422 -13.812 1 98.5 195 SER A N 1
ATOM 1588 C CA . SER A 1 195 ? 16.406 -20.234 -13.82 1 98.5 195 SER A CA 1
ATOM 1589 C C . SER A 1 195 ? 16.484 -19.594 -12.438 1 98.5 195 SER A C 1
ATOM 1591 O O . SER A 1 195 ? 17.312 -18.734 -12.188 1 98.5 195 SER A O 1
ATOM 1593 N N . ALA A 1 196 ? 15.609 -19.984 -11.555 1 98.69 196 ALA A N 1
ATOM 1594 C CA . ALA A 1 196 ? 15.531 -19.391 -10.227 1 98.69 196 ALA A CA 1
ATOM 1595 C C . ALA A 1 196 ? 16.609 -19.953 -9.305 1 98.69 196 ALA A C 1
ATOM 1597 O O . ALA A 1 196 ? 17.172 -21.016 -9.578 1 98.69 196 ALA A O 1
ATOM 1598 N N . THR A 1 197 ? 16.953 -19.203 -8.297 1 95.88 197 THR A N 1
ATOM 1599 C CA . THR A 1 197 ? 17.922 -19.625 -7.281 1 95.88 197 THR A CA 1
ATOM 1600 C C . THR A 1 197 ? 17.25 -20.516 -6.234 1 95.88 197 THR A C 1
ATOM 1602 O O . THR A 1 197 ? 16.156 -20.219 -5.777 1 95.88 197 THR A O 1
ATOM 1605 N N . MET B 1 1 ? -1.414 6.449 4.402 1 97.75 1 MET B N 1
ATOM 1606 C CA . MET B 1 1 ? -2.682 6.238 3.711 1 97.75 1 MET B CA 1
ATOM 1607 C C . MET B 1 1 ? -3.154 4.797 3.875 1 97.75 1 MET B C 1
ATOM 1609 O O . MET B 1 1 ? -2.348 3.867 3.842 1 97.75 1 MET B O 1
ATOM 1613 N N . LEU B 1 2 ? -4.43 4.668 4.105 1 98.44 2 LEU B N 1
ATOM 1614 C CA . LEU B 1 2 ? -5.066 3.357 4.18 1 98.44 2 LEU B CA 1
ATOM 1615 C C . LEU B 1 2 ? -6.168 3.23 3.133 1 98.44 2 LEU B C 1
ATOM 1617 O O . LEU B 1 2 ? -6.934 4.172 2.914 1 98.44 2 LEU B O 1
ATOM 1621 N N . VAL B 1 3 ? -6.215 2.1 2.508 1 98.81 3 VAL B N 1
ATOM 1622 C CA . VAL B 1 3 ? -7.273 1.825 1.542 1 98.81 3 VAL B CA 1
ATOM 1623 C C . VAL B 1 3 ? -8.102 0.63 2.008 1 98.81 3 VAL B C 1
ATOM 1625 O O . VAL B 1 3 ? -7.551 -0.415 2.363 1 98.81 3 VAL B O 1
ATOM 1628 N N . PHE B 1 4 ? -9.336 0.803 2.055 1 98.81 4 PHE B N 1
ATOM 1629 C CA . PHE B 1 4 ? -10.336 -0.233 2.285 1 98.81 4 PHE B CA 1
ATOM 1630 C C . PHE B 1 4 ? -11.195 -0.445 1.045 1 98.81 4 PHE B C 1
ATOM 1632 O O . PHE B 1 4 ? -12.219 0.216 0.874 1 98.81 4 PHE B O 1
ATOM 1639 N N . PHE B 1 5 ? -10.773 -1.358 0.292 1 98.81 5 PHE B N 1
ATOM 1640 C CA . PHE B 1 5 ? -11.289 -1.471 -1.064 1 98.81 5 PHE B CA 1
ATOM 1641 C C . PHE B 1 5 ? -12.75 -1.919 -1.048 1 98.81 5 PHE B C 1
ATOM 1643 O O . PHE B 1 5 ? -13.594 -1.325 -1.722 1 98.81 5 PHE B O 1
ATOM 1650 N N . LYS B 1 6 ? -13.039 -2.955 -0.309 1 97.56 6 LYS B N 1
ATOM 1651 C CA . LYS B 1 6 ? -14.406 -3.473 -0.247 1 97.56 6 LYS B CA 1
ATOM 1652 C C . LYS B 1 6 ? -15.383 -2.391 0.204 1 97.56 6 LYS B C 1
ATOM 1654 O O . LYS B 1 6 ? -16.5 -2.312 -0.301 1 97.56 6 LYS B O 1
ATOM 1659 N N . GLU B 1 7 ? -14.969 -1.624 1.12 1 98.56 7 GLU B N 1
ATOM 1660 C CA . GLU B 1 7 ? -15.82 -0.581 1.68 1 98.56 7 GLU B CA 1
ATOM 1661 C C . GLU B 1 7 ? -15.719 0.709 0.872 1 98.56 7 GLU B C 1
ATOM 1663 O O . GLU B 1 7 ? -16.375 1.703 1.193 1 98.56 7 GLU B O 1
ATOM 1668 N N . ARG B 1 8 ? -14.875 0.763 -0.112 1 98.56 8 ARG B N 1
ATOM 1669 C CA . ARG B 1 8 ? -14.703 1.891 -1.022 1 98.56 8 ARG B CA 1
ATOM 1670 C C . ARG B 1 8 ? -14.297 3.15 -0.264 1 98.56 8 ARG B C 1
ATOM 1672 O O . ARG B 1 8 ? -14.875 4.219 -0.473 1 98.56 8 ARG B O 1
ATOM 1679 N N . LEU B 1 9 ? -13.242 2.965 0.582 1 98.88 9 LEU B N 1
ATOM 1680 C CA . LEU B 1 9 ? -12.82 4.078 1.422 1 98.88 9 LEU B CA 1
ATOM 1681 C C . LEU B 1 9 ? -11.297 4.215 1.418 1 98.88 9 LEU B C 1
ATOM 1683 O O . LEU B 1 9 ? -10.586 3.217 1.518 1 98.88 9 LEU B O 1
ATOM 1687 N N . VAL B 1 10 ? -10.852 5.387 1.208 1 98.88 10 VAL B N 1
ATOM 1688 C CA . VAL B 1 10 ? -9.453 5.754 1.377 1 98.88 10 VAL B CA 1
ATOM 1689 C C . VAL B 1 10 ? -9.312 6.734 2.541 1 98.88 10 VAL B C 1
ATOM 1691 O O . VAL B 1 10 ? -10.016 7.746 2.598 1 98.88 10 VAL B O 1
ATOM 1694 N N . LEU B 1 11 ? -8.477 6.414 3.482 1 98.62 11 LEU B N 1
ATOM 1695 C CA . LEU B 1 11 ? -8.125 7.328 4.566 1 98.62 11 LEU B CA 1
ATOM 1696 C C . LEU B 1 11 ? -6.789 8.008 4.297 1 98.62 11 LEU B C 1
ATOM 1698 O O . LEU B 1 11 ? -5.734 7.371 4.391 1 98.62 11 LEU B O 1
ATOM 1702 N N . LEU B 1 12 ? -6.812 9.297 3.984 1 98.75 12 LEU B N 1
ATOM 1703 C CA . LEU B 1 12 ? -5.578 10.047 3.764 1 98.75 12 LEU B CA 1
ATOM 1704 C C . LEU B 1 12 ? -4.902 10.383 5.09 1 98.75 12 LEU B C 1
ATOM 1706 O O . LEU B 1 12 ? -5.578 10.586 6.102 1 98.75 12 LEU B O 1
ATOM 1710 N N . SER B 1 13 ? -3.607 10.43 5.031 1 98.19 13 SER B N 1
ATOM 1711 C CA . SER B 1 13 ? -2.818 10.742 6.223 1 98.19 13 SER B CA 1
ATOM 1712 C C . SER B 1 13 ? -2.34 12.188 6.207 1 98.19 13 SER B C 1
ATOM 1714 O O . SER B 1 13 ? -1.18 12.461 5.895 1 98.19 13 SER B O 1
ATOM 1716 N N . VAL B 1 14 ? -3.219 13.078 6.605 1 98.56 14 VAL B N 1
ATOM 1717 C CA . VAL B 1 14 ? -2.811 14.477 6.758 1 98.56 14 VAL B CA 1
ATOM 1718 C C . VAL B 1 14 ? -1.813 14.602 7.906 1 98.56 14 VAL B C 1
ATOM 1720 O O . VAL B 1 14 ? -2.043 14.07 9 1 98.56 14 VAL B O 1
ATOM 1723 N N . PRO B 1 15 ? -0.693 15.281 7.691 1 98.19 15 PRO B N 1
ATOM 1724 C CA . PRO B 1 15 ? 0.318 15.352 8.75 1 98.19 15 PRO B CA 1
ATOM 1725 C C . PRO B 1 15 ? -0.216 15.977 10.031 1 98.19 15 PRO B C 1
ATOM 1727 O O . PRO B 1 15 ? -0.978 16.953 9.984 1 98.19 15 PRO B O 1
ATOM 1730 N N . LYS B 1 16 ? 0.17 15.359 11.188 1 97.44 16 LYS B N 1
ATOM 1731 C CA . LYS B 1 16 ? -0.052 15.883 12.531 1 97.44 16 LYS B CA 1
ATOM 1732 C C . LYS B 1 16 ? -1.54 15.914 12.867 1 97.44 16 LYS B C 1
ATOM 1734 O O . LYS B 1 16 ? -2.006 16.828 13.555 1 97.44 16 LYS B O 1
ATOM 1739 N N . THR B 1 17 ? -2.26 14.984 12.375 1 96.88 17 THR B N 1
ATOM 1740 C CA . THR B 1 17 ? -3.678 14.875 12.703 1 96.88 17 THR B CA 1
ATOM 1741 C C . THR B 1 17 ? -3.996 13.508 13.289 1 96.88 17 THR B C 1
ATOM 1743 O O . THR B 1 17 ? -5.117 13.008 13.148 1 96.88 17 THR B O 1
ATOM 1746 N N . GLY B 1 18 ? -3.049 12.875 13.812 1 92.75 18 GLY B N 1
ATOM 1747 C CA . GLY B 1 18 ? -3.264 11.617 14.508 1 92.75 18 GLY B CA 1
ATOM 1748 C C . GLY B 1 18 ? -3.344 10.422 13.578 1 92.75 18 GLY B C 1
ATOM 1749 O O . GLY B 1 18 ? -3.863 9.367 13.961 1 92.75 18 GLY B O 1
ATOM 1750 N N . THR B 1 19 ? -2.848 10.531 12.414 1 91.12 19 THR B N 1
ATOM 1751 C CA . THR B 1 19 ? -2.982 9.5 11.391 1 91.12 19 THR B CA 1
ATOM 1752 C C . THR B 1 19 ? -2.182 8.258 11.766 1 91.12 19 THR B C 1
ATOM 1754 O O . THR B 1 19 ? -2.566 7.141 11.422 1 91.12 19 THR B O 1
ATOM 1757 N N . THR B 1 20 ? -1.134 8.438 12.492 1 91.69 20 THR B N 1
ATOM 1758 C CA . THR B 1 20 ? -0.305 7.305 12.891 1 91.69 20 THR B CA 1
ATOM 1759 C C . THR B 1 20 ? -1.08 6.359 13.805 1 91.69 20 THR B C 1
ATOM 1761 O O . THR B 1 20 ? -0.98 5.141 13.672 1 91.69 20 THR B O 1
ATOM 1764 N N . ALA B 1 21 ? -1.829 6.914 14.688 1 91.62 21 ALA B N 1
ATOM 1765 C CA . ALA B 1 21 ? -2.643 6.102 15.594 1 91.62 21 ALA B CA 1
ATOM 1766 C C . ALA B 1 21 ? -3.66 5.273 14.812 1 91.62 21 ALA B C 1
ATOM 1768 O O . ALA B 1 21 ? -3.852 4.086 15.102 1 91.62 21 ALA B O 1
ATOM 1769 N N . TYR B 1 22 ? -4.289 5.832 13.82 1 93.56 22 TYR B N 1
ATOM 1770 C CA . TYR B 1 22 ? -5.281 5.125 13.023 1 93.56 22 TYR B CA 1
ATOM 1771 C C . TYR B 1 22 ? -4.621 4.098 12.109 1 93.56 22 TYR B C 1
ATOM 1773 O O . TYR B 1 22 ? -5.172 3.021 11.875 1 93.56 22 TYR B O 1
ATOM 1781 N N . GLN B 1 23 ? -3.49 4.457 11.594 1 94.19 23 GLN B N 1
ATOM 1782 C CA . GLN B 1 23 ? -2.758 3.477 10.805 1 94.19 23 GLN B CA 1
ATOM 1783 C C . GLN B 1 23 ? -2.426 2.238 11.633 1 94.19 23 GLN B C 1
ATOM 1785 O O . GLN B 1 23 ? -2.598 1.108 11.164 1 94.19 23 GLN B O 1
ATOM 1790 N N . THR B 1 24 ? -1.997 2.479 12.836 1 92.06 24 THR B N 1
ATOM 1791 C CA . THR B 1 24 ? -1.655 1.366 13.719 1 92.06 24 THR B CA 1
ATOM 1792 C C . THR B 1 24 ? -2.891 0.529 14.031 1 92.06 24 THR B C 1
ATOM 1794 O O . THR B 1 24 ? -2.852 -0.7 13.953 1 92.06 24 THR B O 1
ATOM 1797 N N . ALA B 1 25 ? -3.93 1.172 14.297 1 92.81 25 ALA B N 1
ATOM 1798 C CA . ALA B 1 25 ? -5.156 0.504 14.734 1 92.81 25 ALA B CA 1
ATOM 1799 C C . ALA B 1 25 ? -5.797 -0.264 13.578 1 92.81 25 ALA B C 1
ATOM 1801 O O . ALA B 1 25 ? -6.422 -1.306 13.797 1 92.81 25 ALA B O 1
ATOM 1802 N N . LEU B 1 26 ? -5.598 0.239 12.344 1 95.38 26 LEU B N 1
ATOM 1803 C CA . LEU B 1 26 ? -6.402 -0.279 11.234 1 95.38 26 LEU B CA 1
ATOM 1804 C C . LEU B 1 26 ? -5.523 -1.002 10.219 1 95.38 26 LEU B C 1
ATOM 1806 O O . LEU B 1 26 ? -6.02 -1.504 9.211 1 95.38 26 LEU B O 1
ATOM 1810 N N . ARG B 1 27 ? -4.27 -1.047 10.539 1 94.12 27 ARG B N 1
ATOM 1811 C CA . ARG B 1 27 ? -3.291 -1.579 9.594 1 94.12 27 ARG B CA 1
ATOM 1812 C C . ARG B 1 27 ? -3.658 -2.996 9.164 1 94.12 27 ARG B C 1
ATOM 1814 O O . ARG B 1 27 ? -3.557 -3.34 7.984 1 94.12 27 ARG B O 1
ATOM 1821 N N . ALA B 1 28 ? -4.109 -3.842 10.047 1 92.06 28 ALA B N 1
ATOM 1822 C CA . ALA B 1 28 ? -4.414 -5.238 9.75 1 92.06 28 ALA B CA 1
ATOM 1823 C C . ALA B 1 28 ? -5.691 -5.355 8.922 1 92.06 28 ALA B C 1
ATOM 1825 O O . ALA B 1 28 ? -5.852 -6.301 8.148 1 92.06 28 ALA B O 1
ATOM 1826 N N . ARG B 1 29 ? -6.508 -4.402 9.109 1 95.25 29 ARG B N 1
ATOM 1827 C CA . ARG B 1 29 ? -7.801 -4.414 8.43 1 95.25 29 ARG B CA 1
ATOM 1828 C C . ARG B 1 29 ? -7.684 -3.828 7.027 1 95.25 29 ARG B C 1
ATOM 1830 O O . ARG B 1 29 ? -8.461 -4.172 6.137 1 95.25 29 ARG B O 1
ATOM 1837 N N . ALA B 1 30 ? -6.777 -2.965 6.785 1 97.62 30 ALA B N 1
ATOM 1838 C CA . ALA B 1 30 ? -6.645 -2.252 5.516 1 97.62 30 ALA B CA 1
ATOM 1839 C C . ALA B 1 30 ? -6.164 -3.186 4.41 1 97.62 30 ALA B C 1
ATOM 1841 O O . ALA B 1 30 ? -5.395 -4.117 4.668 1 97.62 30 ALA B O 1
ATOM 1842 N N . ASP B 1 31 ? -6.594 -2.885 3.182 1 98.5 31 ASP B N 1
ATOM 1843 C CA . ASP B 1 31 ? -6.203 -3.654 2.004 1 98.5 31 ASP B CA 1
ATOM 1844 C C . ASP B 1 31 ? -4.891 -3.141 1.423 1 98.5 31 ASP B C 1
ATOM 1846 O O . ASP B 1 31 ? -4.109 -3.91 0.858 1 98.5 31 ASP B O 1
ATOM 1850 N N . ILE B 1 32 ? -4.688 -1.907 1.471 1 98.75 32 ILE B N 1
ATOM 1851 C CA . ILE B 1 32 ? -3.445 -1.25 1.073 1 98.75 32 ILE B CA 1
ATOM 1852 C C . ILE B 1 32 ? -2.998 -0.286 2.17 1 98.75 32 ILE B C 1
ATOM 1854 O O . ILE B 1 32 ? -3.793 0.521 2.656 1 98.75 32 ILE B O 1
ATOM 1858 N N . VAL B 1 33 ? -1.773 -0.457 2.615 1 98.56 33 VAL B N 1
ATOM 1859 C CA . VAL B 1 33 ? -1.161 0.402 3.623 1 98.56 33 VAL B CA 1
ATOM 1860 C C . VAL B 1 33 ? 0.054 1.11 3.029 1 98.56 33 VAL B C 1
ATOM 1862 O O . VAL B 1 33 ? 0.952 0.465 2.484 1 98.56 33 VAL B O 1
ATOM 1865 N N . VAL B 1 34 ? 0.057 2.412 3.082 1 98.62 34 VAL B N 1
ATOM 1866 C CA . VAL B 1 34 ? 1.222 3.211 2.713 1 98.62 34 VAL B CA 1
ATOM 1867 C C . VAL B 1 34 ? 1.759 3.939 3.941 1 98.62 34 VAL B C 1
ATOM 1869 O O . VAL B 1 34 ? 1.169 4.922 4.395 1 98.62 34 VAL B O 1
ATOM 1872 N N . SER B 1 35 ? 2.898 3.512 4.469 1 97.62 35 SER B N 1
ATOM 1873 C CA . SER B 1 35 ? 3.412 4.039 5.73 1 97.62 35 SER B CA 1
ATOM 1874 C C . SER B 1 35 ? 4.695 4.832 5.512 1 97.62 35 SER B C 1
ATOM 1876 O O . SER B 1 35 ? 5.086 5.633 6.363 1 97.62 35 SER B O 1
ATOM 1878 N N . ASP B 1 36 ? 5.355 4.586 4.406 1 97.31 36 ASP B N 1
ATOM 1879 C CA . ASP B 1 36 ? 6.602 5.25 4.035 1 97.31 36 ASP B CA 1
ATOM 1880 C C . ASP B 1 36 ? 6.855 5.137 2.535 1 97.31 36 ASP B C 1
ATOM 1882 O O . ASP B 1 36 ? 6.305 4.258 1.87 1 97.31 36 ASP B O 1
ATOM 1886 N N . PRO B 1 37 ? 7.602 6.043 1.935 1 97.75 37 PRO B N 1
ATOM 1887 C CA . PRO B 1 37 ? 8.219 7.246 2.498 1 97.75 37 PRO B CA 1
ATOM 1888 C C . PRO B 1 37 ? 7.195 8.32 2.855 1 97.75 37 PRO B C 1
ATOM 1890 O O . PRO B 1 37 ? 6.043 8.25 2.426 1 97.75 37 PRO B O 1
ATOM 1893 N N . PRO B 1 38 ? 7.625 9.352 3.664 1 96.75 38 PRO B N 1
ATOM 1894 C CA . PRO B 1 38 ? 6.695 10.383 4.133 1 96.75 38 PRO B CA 1
ATOM 1895 C C . PRO B 1 38 ? 5.91 11.031 2.992 1 96.75 38 PRO B C 1
ATOM 1897 O O . PRO B 1 38 ? 4.723 11.32 3.145 1 96.75 38 PRO B O 1
ATOM 1900 N N . GLU B 1 39 ? 6.543 11.172 1.859 1 96.69 39 GLU B N 1
ATOM 1901 C CA . GLU B 1 39 ? 5.906 11.836 0.723 1 96.69 39 GLU B CA 1
ATOM 1902 C C . GLU B 1 39 ? 4.727 11.016 0.201 1 96.69 39 GLU B C 1
ATOM 1904 O O . GLU B 1 39 ? 3.762 11.578 -0.322 1 96.69 39 GLU B O 1
ATOM 1909 N N . LEU B 1 40 ? 4.812 9.656 0.366 1 97.5 40 LEU B N 1
ATOM 1910 C CA . LEU B 1 40 ? 3.73 8.789 -0.075 1 97.5 40 LEU B CA 1
ATOM 1911 C C . LEU B 1 40 ? 2.74 8.539 1.057 1 97.5 40 LEU B C 1
ATOM 1913 O O . LEU B 1 40 ? 1.534 8.438 0.82 1 97.5 40 LEU B O 1
ATOM 1917 N N . LYS B 1 41 ? 3.289 8.398 2.264 1 97.81 41 LYS B N 1
ATOM 1918 C CA . LYS B 1 41 ? 2.404 8.25 3.416 1 97.81 41 LYS B CA 1
ATOM 1919 C C . LYS B 1 41 ? 1.43 9.422 3.51 1 97.81 41 LYS B C 1
ATOM 1921 O O . LYS B 1 41 ? 0.233 9.227 3.732 1 97.81 41 LYS B O 1
ATOM 1926 N N . HIS B 1 42 ? 1.986 10.617 3.371 1 98.44 42 HIS B N 1
ATOM 1927 C CA . HIS B 1 42 ? 1.214 11.852 3.42 1 98.44 42 HIS B CA 1
ATOM 1928 C C . HIS B 1 42 ? 0.906 12.359 2.018 1 98.44 42 HIS B C 1
ATOM 1930 O O . HIS B 1 42 ? 1.192 13.516 1.698 1 98.44 42 HIS B O 1
ATOM 1936 N N . ALA B 1 43 ? 0.287 11.523 1.219 1 98.19 43 ALA B N 1
ATOM 1937 C CA . ALA B 1 43 ? -0.077 11.914 -0.139 1 98.19 43 ALA B CA 1
ATOM 1938 C C . ALA B 1 43 ? -1.278 12.859 -0.131 1 98.19 43 ALA B C 1
ATOM 1940 O O . ALA B 1 43 ? -2.365 12.484 0.318 1 98.19 43 ALA B O 1
ATOM 1941 N N . PRO B 1 44 ? -1.049 14.117 -0.615 1 98.69 44 PRO B N 1
ATOM 1942 C CA . PRO B 1 44 ? -2.203 15.008 -0.774 1 98.69 44 PRO B CA 1
ATOM 1943 C C . PRO B 1 44 ? -3.16 14.539 -1.868 1 98.69 44 PRO B C 1
ATOM 1945 O O . PRO B 1 44 ? -2.865 13.578 -2.582 1 98.69 44 PRO B O 1
ATOM 1948 N N . ILE B 1 45 ? -4.246 15.211 -2.02 1 98.81 45 ILE B N 1
ATOM 1949 C CA . ILE B 1 45 ? -5.277 14.852 -2.982 1 98.81 45 ILE B CA 1
ATOM 1950 C C . ILE B 1 45 ? -4.672 14.758 -4.379 1 98.81 45 ILE B C 1
ATOM 1952 O O . ILE B 1 45 ? -4.957 13.82 -5.125 1 98.81 45 ILE B O 1
ATOM 1956 N N . TYR B 1 46 ? -3.846 15.672 -4.742 1 98.56 46 TYR B N 1
ATOM 1957 C CA . TYR B 1 46 ? -3.326 15.656 -6.105 1 98.56 46 TYR B CA 1
ATOM 1958 C C . TYR B 1 46 ? -2.455 14.43 -6.348 1 98.56 46 TYR B C 1
ATOM 1960 O O . TYR B 1 46 ? -2.439 13.875 -7.449 1 98.56 46 TYR B O 1
ATOM 1968 N N . ARG B 1 47 ? -1.727 14.039 -5.395 1 98.5 47 ARG B N 1
ATOM 1969 C CA . ARG B 1 47 ? -0.876 12.859 -5.539 1 98.5 47 ARG B CA 1
ATOM 1970 C C . ARG B 1 47 ? -1.705 11.578 -5.523 1 98.5 47 ARG B C 1
ATOM 1972 O O . ARG B 1 47 ? -1.442 10.656 -6.293 1 98.5 47 ARG B O 1
ATOM 1979 N N . TYR B 1 48 ? -2.65 11.516 -4.555 1 98.81 48 TYR B N 1
ATOM 1980 C CA . TYR B 1 48 ? -3.602 10.414 -4.602 1 98.81 48 TYR B CA 1
ATOM 1981 C C . TYR B 1 48 ? -4.238 10.297 -5.98 1 98.81 48 TYR B C 1
ATOM 1983 O O . TYR B 1 48 ? -4.316 9.203 -6.543 1 98.81 48 TYR B O 1
ATOM 1991 N N . ASP B 1 49 ? -4.688 11.43 -6.48 1 98.69 49 ASP B N 1
ATOM 1992 C CA . ASP B 1 49 ? -5.355 11.508 -7.773 1 98.69 49 ASP B CA 1
ATOM 1993 C C . ASP B 1 49 ? -4.441 11.008 -8.891 1 98.69 49 ASP B C 1
ATOM 1995 O O . ASP B 1 49 ? -4.895 10.312 -9.805 1 98.69 49 ASP B O 1
ATOM 1999 N N . ARG B 1 50 ? -3.246 11.328 -8.789 1 98.12 50 ARG B N 1
ATOM 2000 C CA . ARG B 1 50 ? -2.297 11.023 -9.852 1 98.12 50 ARG B CA 1
ATOM 2001 C C . ARG B 1 50 ? -1.891 9.555 -9.82 1 98.12 50 ARG B C 1
ATOM 2003 O O . ARG B 1 50 ? -1.799 8.906 -10.867 1 98.12 50 ARG B O 1
ATOM 2010 N N . PHE B 1 51 ? -1.714 8.977 -8.625 1 98.19 51 PHE B N 1
ATOM 2011 C CA . PHE B 1 51 ? -0.987 7.715 -8.586 1 98.19 51 PHE B CA 1
ATOM 2012 C C . PHE B 1 51 ? -1.88 6.594 -8.07 1 98.19 51 PHE B C 1
ATOM 2014 O O . PHE B 1 51 ? -1.651 5.422 -8.367 1 98.19 51 PHE B O 1
ATOM 2021 N N . PHE B 1 52 ? -2.9 6.895 -7.297 1 98.5 52 PHE B N 1
ATOM 2022 C CA . PHE B 1 52 ? -3.656 5.824 -6.656 1 98.5 52 PHE B CA 1
ATOM 2023 C C . PHE B 1 52 ? -5.051 5.715 -7.262 1 98.5 52 PHE B C 1
ATOM 2025 O O . PHE B 1 52 ? -5.512 4.613 -7.574 1 98.5 52 PHE B O 1
ATOM 2032 N N . ARG B 1 53 ? -5.66 6.852 -7.492 1 98.38 53 ARG B N 1
ATOM 2033 C CA . ARG B 1 53 ? -7.023 6.859 -8.016 1 98.38 53 ARG B CA 1
ATOM 2034 C C . ARG B 1 53 ? -7.109 6.082 -9.328 1 98.38 53 ARG B C 1
ATOM 2036 O O . ARG B 1 53 ? -8.031 5.281 -9.523 1 98.38 53 ARG B O 1
ATOM 2043 N N . PRO B 1 54 ? -6.137 6.23 -10.219 1 97.88 54 PRO B N 1
ATOM 2044 C CA . PRO B 1 54 ? -6.23 5.527 -11.5 1 97.88 54 PRO B CA 1
ATOM 2045 C C . PRO B 1 54 ? -6.211 4.008 -11.344 1 97.88 54 PRO B C 1
ATOM 2047 O O . PRO B 1 54 ? -6.77 3.291 -12.172 1 97.88 54 PRO B O 1
ATOM 2050 N N . ILE B 1 55 ? -5.559 3.512 -10.297 1 98.31 55 ILE B N 1
ATOM 2051 C CA . ILE B 1 55 ? -5.531 2.074 -10.055 1 98.31 55 ILE B CA 1
ATOM 2052 C C . ILE B 1 55 ? -6.957 1.544 -9.922 1 98.31 55 ILE B C 1
ATOM 2054 O O . ILE B 1 55 ? -7.348 0.615 -10.633 1 98.31 55 ILE B O 1
ATOM 2058 N N . PHE B 1 56 ? -7.742 2.176 -9.133 1 98.5 56 PHE B N 1
ATOM 2059 C CA . PHE B 1 56 ? -9.086 1.717 -8.828 1 98.5 56 PHE B CA 1
ATOM 2060 C C . PHE B 1 56 ? -10.023 1.96 -10.008 1 98.5 56 PHE B C 1
ATOM 2062 O O . PHE B 1 56 ? -10.852 1.107 -10.336 1 98.5 56 PHE B O 1
ATOM 2069 N N . GLU B 1 57 ? -9.812 3.104 -10.609 1 97.81 57 GLU B N 1
ATOM 2070 C CA . GLU B 1 57 ? -10.656 3.459 -11.742 1 97.81 57 GLU B CA 1
ATOM 2071 C C . GLU B 1 57 ? -10.391 2.547 -12.938 1 97.81 57 GLU B C 1
ATOM 2073 O O . GLU B 1 57 ? -11.32 1.959 -13.5 1 97.81 57 GLU B O 1
ATOM 2078 N N . LYS B 1 58 ? -9.172 2.398 -13.297 1 97.75 58 LYS B N 1
ATOM 2079 C CA . LYS B 1 58 ? -8.82 1.691 -14.523 1 97.75 58 LYS B CA 1
ATOM 2080 C C . LYS B 1 58 ? -8.93 0.181 -14.336 1 97.75 58 LYS B C 1
ATOM 2082 O O . LYS B 1 58 ? -9.297 -0.539 -15.266 1 97.75 58 LYS B O 1
ATOM 2087 N N . MET B 1 59 ? -8.672 -0.325 -13.172 1 97.62 59 MET B N 1
ATOM 2088 C CA . MET B 1 59 ? -8.664 -1.771 -12.977 1 97.62 59 MET B CA 1
ATOM 2089 C C . MET B 1 59 ? -10.055 -2.275 -12.602 1 97.62 59 MET B C 1
ATOM 2091 O O . MET B 1 59 ? -10.422 -3.4 -12.938 1 97.62 59 MET B O 1
ATOM 2095 N N . PHE B 1 60 ? -10.797 -1.459 -11.914 1 97.94 60 PHE B N 1
ATOM 2096 C CA . PHE B 1 60 ? -12.016 -2.008 -11.32 1 97.94 60 PHE B CA 1
ATOM 2097 C C . PHE B 1 60 ? -13.227 -1.162 -11.703 1 97.94 60 PHE B C 1
ATOM 2099 O O . PHE B 1 60 ? -14.367 -1.54 -11.414 1 97.94 60 PHE B O 1
ATOM 2106 N N . GLY B 1 61 ? -13.023 0.027 -12.258 1 97.88 61 GLY B N 1
ATOM 2107 C CA . GLY B 1 61 ? -14.141 0.907 -12.586 1 97.88 61 GLY B CA 1
ATOM 2108 C C . GLY B 1 61 ? -14.828 1.471 -11.359 1 97.88 61 GLY B C 1
ATOM 2109 O O . GLY B 1 61 ? -16.047 1.645 -11.352 1 97.88 61 GLY B O 1
ATOM 2110 N N . VAL B 1 62 ? -14.062 1.646 -10.305 1 97.44 62 VAL B N 1
ATOM 2111 C CA . VAL B 1 62 ? -14.664 2.062 -9.047 1 97.44 62 VAL B CA 1
ATOM 2112 C C . VAL B 1 62 ? -14.102 3.424 -8.633 1 97.44 62 VAL B C 1
ATOM 2114 O O . VAL B 1 62 ? -12.938 3.725 -8.891 1 97.44 62 VAL B O 1
ATOM 2117 N N . GLU B 1 63 ? -15.023 4.258 -8.062 1 97.75 63 GLU B N 1
ATOM 2118 C CA . GLU B 1 63 ? -14.617 5.504 -7.422 1 97.75 63 GLU B CA 1
ATOM 2119 C C . GLU B 1 63 ? -14.594 5.363 -5.902 1 97.75 63 GLU B C 1
ATOM 2121 O O . GLU B 1 63 ? -15.617 5.066 -5.285 1 97.75 63 GLU B O 1
ATOM 2126 N N . MET B 1 64 ? -13.477 5.547 -5.359 1 98.56 64 MET B N 1
ATOM 2127 C CA . MET B 1 64 ? -13.328 5.461 -3.908 1 98.56 64 MET B CA 1
ATOM 2128 C C . MET B 1 64 ? -13.727 6.773 -3.24 1 98.56 64 MET B C 1
ATOM 2130 O O . MET B 1 64 ? -13.516 7.852 -3.801 1 98.56 64 MET B O 1
ATOM 2134 N N . GLU B 1 65 ? -14.297 6.652 -2.043 1 98.88 65 GLU B N 1
ATOM 2135 C CA . GLU B 1 65 ? -14.5 7.84 -1.22 1 98.88 65 GLU B CA 1
ATOM 2136 C C . GLU B 1 65 ? -13.258 8.156 -0.391 1 98.88 65 GLU B C 1
ATOM 2138 O O . GLU B 1 65 ? -12.602 7.246 0.118 1 98.88 65 GLU B O 1
ATOM 2143 N N . ILE B 1 66 ? -13.023 9.422 -0.25 1 98.88 66 ILE B N 1
ATOM 2144 C CA . ILE B 1 66 ? -11.836 9.852 0.479 1 98.88 66 ILE B CA 1
ATOM 2145 C C . ILE B 1 66 ? -12.242 10.438 1.828 1 98.88 66 ILE B C 1
ATOM 2147 O O . ILE B 1 66 ? -13.102 11.32 1.894 1 98.88 66 ILE B O 1
ATOM 2151 N N . MET B 1 67 ? -11.648 9.914 2.859 1 98.88 67 MET B N 1
ATOM 2152 C CA . MET B 1 67 ? -11.758 10.477 4.199 1 98.88 67 MET B CA 1
ATOM 2153 C C . MET B 1 67 ? -10.461 11.18 4.602 1 98.88 67 MET B C 1
ATOM 2155 O O . MET B 1 67 ? -9.367 10.695 4.305 1 98.88 67 MET B O 1
ATOM 2159 N N . ALA B 1 68 ? -10.578 12.289 5.27 1 98.88 68 ALA B N 1
ATOM 2160 C CA . ALA B 1 68 ? -9.438 13.016 5.824 1 98.88 68 ALA B CA 1
ATOM 2161 C C . ALA B 1 68 ? -9.789 13.641 7.172 1 98.88 68 ALA B C 1
ATOM 2163 O O . ALA B 1 68 ? -10.969 13.805 7.496 1 98.88 68 ALA B O 1
ATOM 2164 N N . VAL B 1 69 ? -8.766 13.836 7.949 1 98.75 69 VAL B N 1
ATOM 2165 C CA . VAL B 1 69 ? -8.891 14.492 9.25 1 98.75 69 VAL B CA 1
ATOM 2166 C C . VAL B 1 69 ? -8.078 15.789 9.258 1 98.75 69 VAL B C 1
ATOM 2168 O O . VAL B 1 69 ? -6.941 15.82 8.781 1 98.75 69 VAL B O 1
ATOM 2171 N N . VAL B 1 70 ? -8.719 16.875 9.742 1 98.75 70 VAL B N 1
ATOM 2172 C CA . VAL B 1 70 ? -8.008 18.156 9.883 1 98.75 70 VAL B CA 1
ATOM 2173 C C . VAL B 1 70 ? -8.062 18.609 11.336 1 98.75 70 VAL B C 1
ATOM 2175 O O . VAL B 1 70 ? -8.961 18.219 12.086 1 98.75 70 VAL B O 1
ATOM 2178 N N . ARG B 1 71 ? -7.117 19.391 11.641 1 98.12 71 ARG B N 1
ATOM 2179 C CA . ARG B 1 71 ? -6.957 19.875 13.008 1 98.12 71 ARG B CA 1
ATOM 2180 C C . ARG B 1 71 ? -7.129 21.391 13.07 1 98.12 71 ARG B C 1
ATOM 2182 O O . ARG B 1 71 ? -6.883 22.094 12.086 1 98.12 71 ARG B O 1
ATOM 2189 N N . GLU B 1 72 ? -7.652 21.859 14.242 1 98.06 72 GLU B N 1
ATOM 2190 C CA . GLU B 1 72 ? -7.715 23.297 14.422 1 98.06 72 GLU B CA 1
ATOM 2191 C C . GLU B 1 72 ? -6.367 23.953 14.125 1 98.06 72 GLU B C 1
ATOM 2193 O O . GLU B 1 72 ? -5.336 23.516 14.641 1 98.06 72 GLU B O 1
ATOM 2198 N N . PRO B 1 73 ? -6.395 25.016 13.234 1 97.94 73 PRO B N 1
ATOM 2199 C CA . PRO B 1 73 ? -5.145 25.484 12.633 1 97.94 73 PRO B CA 1
ATOM 2200 C C . PRO B 1 73 ? -4.102 25.891 13.672 1 97.94 73 PRO B C 1
ATOM 2202 O O . PRO B 1 73 ? -2.912 25.609 13.5 1 97.94 73 PRO B O 1
ATOM 2205 N N . VAL B 1 74 ? -4.473 26.516 14.742 1 97.31 74 VAL B N 1
ATOM 2206 C CA . VAL B 1 74 ? -3.502 26.922 15.758 1 97.31 74 VAL B CA 1
ATOM 2207 C C . VAL B 1 74 ? -2.955 25.688 16.469 1 97.31 74 VAL B C 1
ATOM 2209 O O . VAL B 1 74 ? -1.75 25.578 16.703 1 97.31 74 VAL B O 1
ATOM 2212 N N . ASP B 1 75 ? -3.85 24.844 16.766 1 96.06 75 ASP B N 1
ATOM 2213 C CA . ASP B 1 75 ? -3.434 23.578 17.391 1 96.06 75 ASP B CA 1
ATOM 2214 C C . ASP B 1 75 ? -2.564 22.766 16.438 1 96.06 75 ASP B C 1
ATOM 2216 O O . ASP B 1 75 ? -1.623 22.094 16.875 1 96.06 75 ASP B O 1
ATOM 2220 N N . TRP B 1 76 ? -2.922 22.781 15.195 1 97.5 76 TRP B N 1
ATOM 2221 C CA . TRP B 1 76 ? -2.145 22.078 14.18 1 97.5 76 TRP B CA 1
ATOM 2222 C C . TRP B 1 76 ? -0.717 22.609 14.125 1 97.5 76 TRP B C 1
ATOM 2224 O O . TRP B 1 76 ? 0.244 21.844 14.172 1 97.5 76 TRP B O 1
ATOM 2234 N N . LEU B 1 77 ? -0.582 23.891 14.086 1 97.62 77 LEU B N 1
ATOM 2235 C CA . LEU B 1 77 ? 0.734 24.516 14.109 1 97.62 77 LEU B CA 1
ATOM 2236 C C . LEU B 1 77 ? 1.463 24.203 15.414 1 97.62 77 LEU B C 1
ATOM 2238 O O . LEU B 1 77 ? 2.678 24 15.414 1 97.62 77 LEU B O 1
ATOM 2242 N N . GLY B 1 78 ? 0.681 24.203 16.453 1 96.5 78 GLY B N 1
ATOM 2243 C CA . GLY B 1 78 ? 1.266 23.812 17.734 1 96.5 78 GLY B CA 1
ATOM 2244 C C . GLY B 1 78 ? 1.844 22.406 17.703 1 96.5 78 GLY B C 1
ATOM 2245 O O . GLY B 1 78 ? 2.914 22.156 18.266 1 96.5 78 GLY B O 1
ATOM 2246 N N . SER B 1 79 ? 1.142 21.531 17.109 1 95.62 79 SER B N 1
ATOM 2247 C CA . SER B 1 79 ? 1.621 20.172 16.984 1 95.62 79 SER B CA 1
ATOM 2248 C C . SER B 1 79 ? 2.938 20.109 16.219 1 95.62 79 SER B C 1
ATOM 2250 O O . SER B 1 79 ? 3.877 19.422 16.625 1 95.62 79 SER B O 1
ATOM 2252 N N . TRP B 1 80 ? 3.008 20.828 15.148 1 96.88 80 TRP B N 1
ATOM 2253 C CA . TRP B 1 80 ? 4.254 20.906 14.391 1 96.88 80 TRP B CA 1
ATOM 2254 C C . TRP B 1 80 ? 5.367 21.5 15.234 1 96.88 80 TRP B C 1
ATOM 2256 O O . TRP B 1 80 ? 6.492 21 15.258 1 96.88 80 TRP B O 1
ATOM 2266 N N . TYR B 1 81 ? 5.066 22.562 15.93 1 96.69 81 TYR B N 1
ATOM 2267 C CA . TYR B 1 81 ? 6.016 23.266 16.781 1 96.69 81 TYR B CA 1
ATOM 2268 C C . TYR B 1 81 ? 6.609 22.328 17.828 1 96.69 81 TYR B C 1
ATOM 2270 O O . TYR B 1 81 ? 7.828 22.297 18.016 1 96.69 81 TYR B O 1
ATOM 2278 N N . ARG B 1 82 ? 5.758 21.609 18.484 1 95.06 82 ARG B N 1
ATOM 2279 C CA . ARG B 1 82 ? 6.184 20.672 19.516 1 95.06 82 ARG B CA 1
ATOM 2280 C C . ARG B 1 82 ? 7.012 19.531 18.922 1 95.06 82 ARG B C 1
ATOM 2282 O O . ARG B 1 82 ? 8.016 19.109 19.5 1 95.06 82 ARG B O 1
ATOM 2289 N N . TYR B 1 83 ? 6.578 19.062 17.844 1 95.56 83 TYR B N 1
ATOM 2290 C CA . TYR B 1 83 ? 7.293 17.969 17.188 1 95.56 83 TYR B CA 1
ATOM 2291 C C . TYR B 1 83 ? 8.719 18.391 16.844 1 95.56 83 TYR B C 1
ATOM 2293 O O . TYR B 1 83 ? 9.664 17.625 17.078 1 95.56 83 TYR B O 1
ATOM 2301 N N . ARG B 1 84 ? 8.867 19.547 16.281 1 96.5 84 ARG B N 1
ATOM 2302 C CA . ARG B 1 84 ? 10.172 20.031 15.82 1 96.5 84 ARG B CA 1
ATOM 2303 C C . ARG B 1 84 ? 11.023 20.5 17 1 96.5 84 ARG B C 1
ATOM 2305 O O . ARG B 1 84 ? 12.148 20.953 16.812 1 96.5 84 ARG B O 1
ATOM 2312 N N . ARG B 1 85 ? 10.484 20.391 18.156 1 93.69 85 ARG B N 1
ATOM 2313 C CA . ARG B 1 85 ? 11.211 20.75 19.359 1 93.69 85 ARG B CA 1
ATOM 2314 C C . ARG B 1 85 ? 11.672 19.5 20.125 1 93.69 85 ARG B C 1
ATOM 2316 O O . ARG B 1 85 ? 12.281 19.609 21.188 1 93.69 85 ARG B O 1
ATOM 2323 N N . ARG B 1 86 ? 11.344 18.406 19.578 1 94.44 86 ARG B N 1
ATOM 2324 C CA . ARG B 1 86 ? 11.742 17.156 20.203 1 94.44 86 ARG B CA 1
ATOM 2325 C C . ARG B 1 86 ? 13.266 17.031 20.266 1 94.44 86 ARG B C 1
ATOM 2327 O O . ARG B 1 86 ? 13.969 17.641 19.453 1 94.44 86 ARG B O 1
ATOM 2334 N N . PRO B 1 87 ? 13.719 16.203 21.156 1 94.38 87 PRO B N 1
ATOM 2335 C CA . PRO B 1 87 ? 15.164 16.125 21.391 1 94.38 87 PRO B CA 1
ATOM 2336 C C . PRO B 1 87 ? 15.953 15.75 20.141 1 94.38 87 PRO B C 1
ATOM 2338 O O . PRO B 1 87 ? 17 16.328 19.875 1 94.38 87 PRO B O 1
ATOM 2341 N N . PHE B 1 88 ? 15.5 14.875 19.375 1 93.5 88 PHE B N 1
ATOM 2342 C CA . PHE B 1 88 ? 16.25 14.398 18.219 1 93.5 88 PHE B CA 1
ATOM 2343 C C . PHE B 1 88 ? 16.328 15.477 17.141 1 93.5 88 PHE B C 1
ATOM 2345 O O . PHE B 1 88 ? 17.109 15.367 16.203 1 93.5 88 PHE B O 1
ATOM 2352 N N . MET B 1 89 ? 15.594 16.484 17.312 1 94.5 89 MET B N 1
ATOM 2353 C CA . MET B 1 89 ? 15.578 17.578 16.344 1 94.5 89 MET B CA 1
ATOM 2354 C C . MET B 1 89 ? 16.641 18.609 16.688 1 94.5 89 MET B C 1
ATOM 2356 O O . MET B 1 89 ? 16.938 19.484 15.867 1 94.5 89 MET B O 1
ATOM 2360 N N . GLN B 1 90 ? 17.234 18.516 17.797 1 93.81 90 GLN B N 1
ATOM 2361 C CA . GLN B 1 90 ? 18.188 19.531 18.234 1 93.81 90 GLN B CA 1
ATOM 2362 C C . GLN B 1 90 ? 19.328 19.688 17.234 1 93.81 90 GLN B C 1
ATOM 2364 O O . GLN B 1 90 ? 19.938 18.688 16.828 1 93.81 90 GLN B O 1
ATOM 2369 N N . GLY B 1 91 ? 19.594 20.922 16.812 1 93.44 91 GLY B N 1
ATOM 2370 C CA . GLY B 1 91 ? 20.703 21.188 15.906 1 93.44 91 GLY B CA 1
ATOM 2371 C C . GLY B 1 91 ? 20.297 21.094 14.445 1 93.44 91 GLY B C 1
ATOM 2372 O O . GLY B 1 91 ? 21.047 21.516 13.562 1 93.44 91 GLY B O 1
ATOM 2373 N N . LYS B 1 92 ? 19.141 20.578 14.156 1 94.69 92 LYS B N 1
ATOM 2374 C CA . LYS B 1 92 ? 18.672 20.469 12.773 1 94.69 92 LYS B CA 1
ATOM 2375 C C . LYS B 1 92 ? 18.125 21.812 12.273 1 94.69 92 LYS B C 1
ATOM 2377 O O . LYS B 1 92 ? 17.625 22.609 13.062 1 94.69 92 LYS B O 1
ATOM 2382 N N . PRO B 1 93 ? 18.188 21.953 10.969 1 94.06 93 PRO B N 1
ATOM 2383 C CA . PRO B 1 93 ? 17.766 23.234 10.406 1 94.06 93 PRO B CA 1
ATOM 2384 C C . PRO B 1 93 ? 16.281 23.516 10.609 1 94.06 93 PRO B C 1
ATOM 2386 O O . PRO B 1 93 ? 15.883 24.688 10.672 1 94.06 93 PRO B O 1
ATOM 2389 N N . ASN B 1 94 ? 15.539 22.531 10.828 1 96.75 94 ASN B N 1
ATOM 2390 C CA . ASN B 1 94 ? 14.094 22.734 10.93 1 96.75 94 ASN B CA 1
ATOM 2391 C C . ASN B 1 94 ? 13.633 22.719 12.383 1 96.75 94 ASN B C 1
ATOM 2393 O O . ASN B 1 94 ? 12.43 22.719 12.656 1 96.75 94 ASN B O 1
ATOM 2397 N N . ALA B 1 95 ? 14.578 22.719 13.258 1 96.75 95 ALA B N 1
ATOM 2398 C CA . ALA B 1 95 ? 14.242 22.672 14.68 1 96.75 95 ALA B CA 1
ATOM 2399 C C . ALA B 1 95 ? 13.594 23.984 15.133 1 96.75 95 ALA B C 1
ATOM 2401 O O . ALA B 1 95 ? 1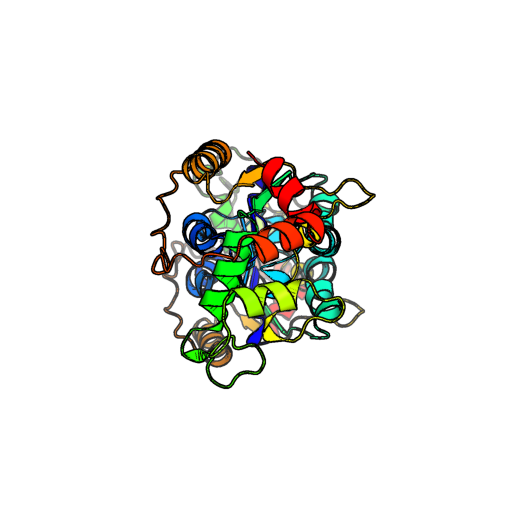3.852 25.031 14.555 1 96.75 95 ALA B O 1
ATOM 2402 N N . THR B 1 96 ? 12.758 23.891 16.188 1 96.56 96 THR B N 1
ATOM 2403 C CA . THR B 1 96 ? 12.094 25.078 16.703 1 96.56 96 THR B CA 1
ATOM 2404 C C . THR B 1 96 ? 12.648 25.453 18.078 1 96.56 96 THR B C 1
ATOM 2406 O O . THR B 1 96 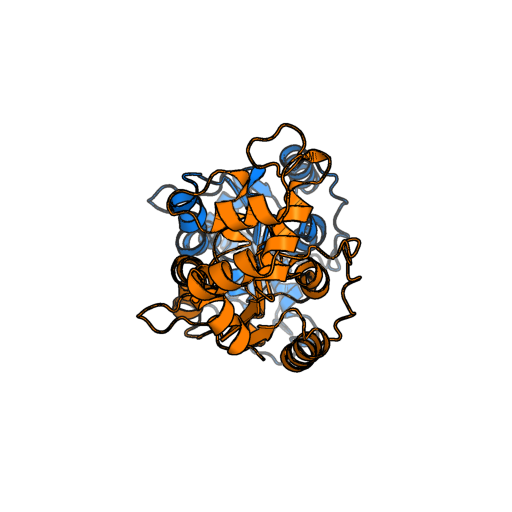? 12.07 26.266 18.781 1 96.56 96 THR B O 1
ATOM 2409 N N . HIS B 1 97 ? 13.734 24.797 18.469 1 94.38 97 HIS B N 1
ATOM 2410 C CA . HIS B 1 97 ? 14.375 25.125 19.734 1 94.38 97 HIS B CA 1
ATOM 2411 C C . HIS B 1 97 ? 14.711 26.609 19.812 1 94.38 97 HIS B C 1
ATOM 2413 O O . HIS B 1 97 ? 15.211 27.203 18.844 1 94.38 97 HIS B O 1
ATOM 2419 N N . GLY B 1 98 ? 14.391 27.25 20.953 1 92.69 98 GLY B N 1
ATOM 2420 C CA . GLY B 1 98 ? 14.742 28.641 21.188 1 92.69 98 GLY B CA 1
ATOM 2421 C C . GLY B 1 98 ? 13.75 29.609 20.562 1 92.69 98 GLY B C 1
ATOM 2422 O O . GLY B 1 98 ? 13.875 30.828 20.75 1 92.69 98 GLY B O 1
ATOM 2423 N N . LEU B 1 99 ? 12.828 29.125 19.859 1 95 99 LEU B N 1
ATOM 2424 C CA . LEU B 1 99 ? 11.797 29.969 19.25 1 95 99 LEU B CA 1
ATOM 2425 C C . LEU B 1 99 ? 10.531 29.953 20.094 1 95 99 LEU B C 1
ATOM 2427 O O . LEU B 1 99 ? 10.141 28.922 20.641 1 95 99 LEU B O 1
ATOM 2431 N N . SER B 1 100 ? 9.938 31.141 20.203 1 95.69 100 SER B N 1
ATOM 2432 C CA . SER B 1 100 ? 8.602 31.156 20.797 1 95.69 100 SER B CA 1
ATOM 2433 C C . SER B 1 100 ? 7.551 30.703 19.812 1 95.69 100 SER B C 1
ATOM 2435 O O . SER B 1 100 ? 7.785 30.703 18.594 1 95.69 100 SER B O 1
ATOM 2437 N N . PHE B 1 101 ? 6.406 30.25 20.281 1 96.88 101 PHE B N 1
ATOM 2438 C CA . PHE B 1 101 ? 5.316 29.859 19.391 1 96.88 101 PHE B CA 1
ATOM 2439 C C . PHE B 1 101 ? 4.867 31.047 18.531 1 96.88 101 PHE B C 1
ATOM 2441 O O . PHE B 1 101 ? 4.574 30.875 17.344 1 96.88 101 PHE B O 1
ATOM 2448 N N . ASP B 1 102 ? 4.836 32.281 19.141 1 97.62 102 ASP B N 1
ATOM 2449 C CA . ASP B 1 102 ? 4.523 33.469 18.391 1 97.62 102 ASP B CA 1
ATOM 2450 C C . ASP B 1 102 ? 5.488 33.656 17.219 1 97.62 102 ASP B C 1
ATOM 2452 O O . ASP B 1 102 ? 5.07 33.969 16.109 1 97.62 102 ASP B O 1
ATOM 2456 N N . ASP B 1 103 ? 6.746 33.438 17.484 1 97.19 103 ASP B N 1
ATOM 2457 C CA . ASP B 1 103 ? 7.75 33.594 16.438 1 97.19 103 ASP B CA 1
ATOM 2458 C C . ASP B 1 103 ? 7.562 32.531 15.352 1 97.19 103 ASP B C 1
ATOM 2460 O O . ASP B 1 103 ? 7.699 32.844 14.164 1 97.19 103 ASP B O 1
ATOM 2464 N N . PHE B 1 104 ? 7.305 31.375 15.789 1 97.94 104 PHE B N 1
ATOM 2465 C CA . PHE B 1 104 ? 7.074 30.266 14.859 1 97.94 104 PHE B CA 1
ATOM 2466 C C . PHE B 1 104 ? 5.902 30.578 13.938 1 97.94 104 PHE B C 1
ATOM 2468 O O . PHE B 1 104 ? 6.02 30.453 12.711 1 97.94 104 PHE B O 1
ATOM 2475 N N . VAL B 1 105 ? 4.789 30.969 14.461 1 98.38 105 VAL B N 1
ATOM 2476 C CA . VAL B 1 105 ? 3.572 31.219 13.695 1 98.38 105 VAL B CA 1
ATOM 2477 C C . VAL B 1 105 ? 3.773 32.438 12.797 1 98.38 105 VAL B C 1
ATOM 2479 O O . VAL B 1 105 ? 3.303 32.469 11.656 1 98.38 105 VAL B O 1
ATOM 2482 N N . THR B 1 106 ? 4.457 33.438 13.367 1 98.38 106 THR B N 1
ATOM 2483 C CA . THR B 1 106 ? 4.781 34.625 12.547 1 98.38 106 THR B CA 1
ATOM 2484 C C . THR B 1 106 ? 5.578 34.188 11.312 1 98.38 106 THR B C 1
ATOM 2486 O O . THR B 1 106 ? 5.301 34.656 10.203 1 98.38 106 THR B O 1
ATOM 2489 N N . ALA B 1 107 ? 6.512 33.344 11.523 1 98.31 107 ALA B N 1
ATOM 2490 C CA . ALA B 1 107 ? 7.324 32.844 10.414 1 98.31 107 ALA B CA 1
ATOM 2491 C C . ALA B 1 107 ? 6.473 32.062 9.422 1 98.31 107 ALA B C 1
ATOM 2493 O O . ALA B 1 107 ? 6.676 32.156 8.211 1 98.31 107 ALA B O 1
ATOM 2494 N N . TYR B 1 108 ? 5.543 31.312 9.891 1 98.56 108 TYR B N 1
ATOM 2495 C CA . TYR B 1 108 ? 4.656 30.516 9.047 1 98.56 108 TYR B CA 1
ATOM 2496 C C . TYR B 1 108 ? 3.844 31.406 8.109 1 98.56 108 TYR B C 1
ATOM 2498 O O . TYR B 1 108 ? 3.506 31 6.996 1 98.56 108 TYR B O 1
ATOM 2506 N N . MET B 1 109 ? 3.557 32.594 8.523 1 98.44 109 MET B N 1
ATOM 2507 C CA . MET B 1 109 ? 2.705 33.5 7.766 1 98.44 109 MET B CA 1
ATOM 2508 C C . MET B 1 109 ? 3.506 34.25 6.691 1 98.44 109 MET B C 1
ATOM 2510 O O . MET B 1 109 ? 2.941 34.969 5.875 1 98.44 109 MET B O 1
ATOM 2514 N N . GLN B 1 110 ? 4.75 34.031 6.672 1 97.12 110 GLN B N 1
ATOM 2515 C CA . GLN B 1 110 ? 5.602 34.719 5.707 1 97.12 110 GLN B CA 1
ATOM 2516 C C . GLN B 1 110 ? 5.488 34.094 4.32 1 97.12 110 GLN B C 1
ATOM 2518 O O . GLN B 1 110 ? 5.145 32.906 4.199 1 97.12 110 GLN B O 1
ATOM 2523 N N . GLY B 1 111 ? 5.777 34.875 3.246 1 93.31 111 GLY B N 1
ATOM 2524 C CA . GLY B 1 111 ? 5.801 34.375 1.886 1 93.31 111 GLY B CA 1
ATOM 2525 C C . GLY B 1 111 ? 6.863 33.312 1.67 1 93.31 111 GLY B C 1
ATOM 2526 O O . GLY B 1 111 ? 6.566 32.219 1.17 1 93.31 111 GLY B O 1
ATOM 2527 N N . LYS B 1 112 ? 8.047 33.75 2.004 1 96.25 112 LYS B N 1
ATOM 2528 C CA . LYS B 1 112 ? 9.133 32.75 2.035 1 96.25 112 LYS B CA 1
ATOM 2529 C C . LYS B 1 112 ? 9.375 32.25 3.453 1 96.25 112 LYS B C 1
ATOM 2531 O O . LYS B 1 112 ? 10.023 32.938 4.258 1 96.25 112 LYS B O 1
ATOM 2536 N N . ARG B 1 113 ? 8.867 31.062 3.752 1 97.12 113 ARG B N 1
ATOM 2537 C CA . ARG B 1 113 ? 8.953 30.484 5.09 1 97.12 113 ARG B CA 1
ATOM 2538 C C . ARG B 1 113 ? 10.336 29.922 5.359 1 97.12 113 ARG B C 1
ATOM 2540 O O . ARG B 1 113 ? 10.914 29.234 4.504 1 97.12 113 ARG B O 1
ATOM 2547 N N . PRO B 1 114 ? 10.922 30.297 6.492 1 96.94 114 PRO B N 1
ATOM 2548 C CA . PRO B 1 114 ? 12.125 29.547 6.879 1 96.94 114 PRO B CA 1
ATOM 2549 C C . PRO B 1 114 ? 11.859 28.062 7.062 1 96.94 114 PRO B C 1
ATOM 2551 O O . PRO B 1 114 ? 10.711 27.641 7.215 1 96.94 114 PRO B O 1
ATOM 2554 N N . GLY B 1 115 ? 12.914 27.234 7.031 1 96.81 115 GLY B N 1
ATOM 2555 C CA . GLY B 1 115 ? 12.82 25.797 7.098 1 96.81 115 GLY B CA 1
ATOM 2556 C C . GLY B 1 115 ? 11.961 25.297 8.25 1 96.81 115 GLY B C 1
ATOM 2557 O O . GLY B 1 115 ? 11.102 24.438 8.062 1 96.81 115 GLY B O 1
ATOM 2558 N N . PHE B 1 116 ? 12.125 25.875 9.438 1 97.19 116 PHE B N 1
ATOM 2559 C CA . PHE B 1 116 ? 11.453 25.391 10.641 1 97.19 116 PHE B CA 1
ATOM 2560 C C . PHE B 1 116 ? 9.953 25.656 10.57 1 97.19 116 PHE B C 1
ATOM 2562 O O . PHE B 1 116 ? 9.164 25 11.242 1 97.19 116 PHE B O 1
ATOM 2569 N N . ALA B 1 117 ? 9.5 26.656 9.703 1 98.06 117 ALA B N 1
ATOM 2570 C CA . ALA B 1 117 ? 8.094 27.031 9.625 1 98.06 117 ALA B CA 1
ATOM 2571 C C . ALA B 1 117 ? 7.457 26.484 8.344 1 98.06 117 ALA B C 1
ATOM 2573 O O . ALA B 1 117 ? 6.262 26.688 8.109 1 98.06 117 ALA B O 1
ATOM 2574 N N . ASN B 1 118 ? 8.297 25.844 7.5 1 97.88 118 ASN B N 1
ATOM 2575 C CA . ASN B 1 118 ? 7.777 25.234 6.277 1 97.88 118 ASN B CA 1
ATOM 2576 C C . ASN B 1 118 ? 7.125 23.891 6.547 1 97.88 118 ASN B C 1
ATOM 2578 O O . ASN B 1 118 ? 7.711 22.844 6.262 1 97.88 118 ASN B O 1
ATOM 2582 N N . VAL B 1 119 ? 5.871 23.953 7.027 1 98.12 119 VAL B N 1
ATOM 2583 C CA . VAL B 1 119 ? 5.211 22.734 7.484 1 98.12 119 VAL B CA 1
ATOM 2584 C C . VAL B 1 119 ? 4.031 22.406 6.57 1 98.12 119 VAL B C 1
ATOM 2586 O O . VAL B 1 119 ? 3.258 21.484 6.848 1 98.12 119 VAL B O 1
ATOM 2589 N N . GLY B 1 120 ? 3.887 23.078 5.504 1 97.69 120 GLY B N 1
ATOM 2590 C CA . GLY B 1 120 ? 2.816 22.828 4.555 1 97.69 120 GLY B CA 1
ATOM 2591 C C . GLY B 1 120 ? 1.505 23.484 4.945 1 97.69 120 GLY B C 1
ATOM 2592 O O . GLY B 1 120 ? 1.497 24.562 5.539 1 97.69 120 GLY B O 1
ATOM 2593 N N . SER B 1 121 ? 0.433 23.031 4.402 1 98.62 121 SER B N 1
ATOM 2594 C CA . SER B 1 121 ? -0.925 23.547 4.562 1 98.62 121 SER B CA 1
ATOM 2595 C C . SER B 1 121 ? -1.953 22.422 4.469 1 98.62 121 SER B C 1
ATOM 2597 O O . SER B 1 121 ? -1.915 21.609 3.541 1 98.62 121 SER B O 1
ATOM 2599 N N . GLN B 1 122 ? -2.836 22.375 5.547 1 98.88 122 GLN B N 1
ATOM 2600 C CA . GLN B 1 122 ? -3.914 21.391 5.465 1 98.88 122 GLN B CA 1
ATOM 2601 C C . GLN B 1 122 ? -4.828 21.688 4.277 1 98.88 122 GLN B C 1
ATOM 2603 O O . GLN B 1 122 ? -5.242 20.766 3.57 1 98.88 122 GLN B O 1
ATOM 2608 N N . ALA B 1 123 ? -5.098 22.906 4.043 1 98.81 123 ALA B N 1
ATOM 2609 C CA . ALA B 1 123 ? -5.965 23.328 2.941 1 98.81 123 ALA B CA 1
ATOM 2610 C C . ALA B 1 123 ? -5.363 22.938 1.594 1 98.81 123 ALA B C 1
ATOM 2612 O O . ALA B 1 123 ? -6.066 22.438 0.715 1 98.81 123 ALA B O 1
ATOM 2613 N N . ARG B 1 124 ? -4.113 23.172 1.422 1 98.44 124 ARG B N 1
ATOM 2614 C CA . ARG B 1 124 ? -3.453 22.812 0.175 1 98.44 124 ARG B CA 1
ATOM 2615 C C . ARG B 1 124 ? -3.404 21.297 0.008 1 98.44 124 ARG B C 1
ATOM 2617 O O . ARG B 1 124 ? -3.588 20.781 -1.098 1 98.44 124 ARG B O 1
ATOM 2624 N N . PHE B 1 125 ? -3.164 20.594 1.098 1 98.88 125 PHE B N 1
ATOM 2625 C CA . PHE B 1 125 ? -3.113 19.141 1.117 1 98.88 125 PHE B CA 1
ATOM 2626 C C . PHE B 1 125 ? -4.406 18.547 0.567 1 98.88 125 PHE B C 1
ATOM 2628 O O . PHE B 1 125 ? -4.379 17.516 -0.115 1 98.88 125 PHE B O 1
ATOM 2635 N N . LEU B 1 126 ? -5.547 19.234 0.763 1 98.88 126 LEU B N 1
ATOM 2636 C CA . LEU B 1 126 ? -6.848 18.656 0.456 1 98.88 126 LEU B CA 1
ATOM 2637 C C . LEU B 1 126 ? -7.527 19.422 -0.68 1 98.88 126 LEU B C 1
ATOM 2639 O O . LEU B 1 126 ? -8.742 19.312 -0.864 1 98.88 126 LEU B O 1
ATOM 2643 N N . THR B 1 127 ? -6.746 20.172 -1.4 1 98.69 127 THR B N 1
ATOM 2644 C CA . THR B 1 127 ? -7.309 20.953 -2.504 1 98.69 127 THR B CA 1
ATOM 2645 C C . THR B 1 127 ? -7.969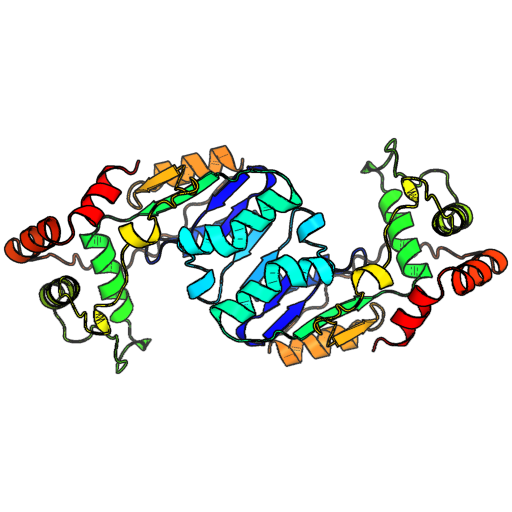 20.031 -3.523 1 98.69 127 THR B C 1
ATOM 2647 O O . THR B 1 127 ? -7.332 19.109 -4.047 1 98.69 127 THR B O 1
ATOM 2650 N N . PRO B 1 128 ? -9.234 20.297 -3.797 1 98.25 128 PRO B N 1
ATOM 2651 C CA . PRO B 1 128 ? -9.906 19.484 -4.812 1 98.25 128 PRO B CA 1
ATOM 2652 C C . PRO B 1 128 ? -9.266 19.625 -6.195 1 98.25 128 PRO B C 1
ATOM 2654 O O . PRO B 1 128 ? -8.734 20.688 -6.527 1 98.25 128 PRO B O 1
ATOM 2657 N N . ARG B 1 129 ? -9.422 18.547 -6.898 1 98.19 129 ARG B N 1
ATOM 2658 C CA . ARG B 1 129 ? -8.922 18.547 -8.273 1 98.19 129 ARG B CA 1
ATOM 2659 C C . ARG B 1 129 ? -10.031 18.891 -9.258 1 98.19 129 ARG B C 1
ATOM 2661 O O . ARG B 1 129 ? -11.211 18.625 -8.992 1 98.19 129 ARG B O 1
ATOM 2668 N N . PRO B 1 130 ? -9.641 19.438 -10.422 1 96.94 130 PRO B N 1
ATOM 2669 C CA . PRO B 1 130 ? -10.656 19.812 -11.406 1 96.94 130 PRO B CA 1
ATOM 2670 C C . PRO B 1 130 ? -11.438 18.609 -11.93 1 96.94 130 PRO B C 1
ATOM 2672 O O . PRO B 1 130 ? -12.586 18.75 -12.359 1 96.94 130 PRO B O 1
ATOM 2675 N N . ASN B 1 131 ? -10.914 17.453 -11.883 1 96.62 131 ASN B N 1
ATOM 2676 C CA . ASN B 1 131 ? -11.562 16.25 -12.414 1 96.62 131 ASN B CA 1
ATOM 2677 C C . ASN B 1 131 ? -12.523 15.641 -11.398 1 96.62 131 ASN B C 1
ATOM 2679 O O . ASN B 1 131 ? -13.039 14.547 -11.609 1 96.62 131 ASN B O 1
ATOM 2683 N N . GLY B 1 132 ? -12.68 16.281 -10.234 1 95.5 132 GLY B N 1
ATOM 2684 C CA . GLY B 1 132 ? -13.688 15.836 -9.281 1 95.5 132 GLY B CA 1
ATOM 2685 C C . GLY B 1 132 ? -13.109 15.078 -8.102 1 95.5 132 GLY B C 1
ATOM 2686 O O . GLY B 1 132 ? -13.836 14.695 -7.18 1 95.5 132 GLY B O 1
ATOM 2687 N N . CYS B 1 133 ? -11.852 14.836 -8.086 1 97.81 133 CYS B N 1
ATOM 2688 C CA . CYS B 1 133 ? -11.227 14.188 -6.938 1 97.81 133 CYS B CA 1
ATOM 2689 C C . CYS B 1 133 ? -11.211 15.117 -5.73 1 97.81 133 CYS B C 1
ATOM 2691 O O . CYS B 1 133 ? -10.547 16.156 -5.75 1 97.81 133 CYS B O 1
ATOM 2693 N N . THR B 1 134 ? -11.938 14.75 -4.723 1 98.44 134 THR B N 1
ATOM 2694 C CA . THR B 1 134 ? -12.07 15.586 -3.541 1 98.44 134 THR B CA 1
ATOM 2695 C C . THR B 1 134 ? -12.406 14.75 -2.312 1 98.44 134 THR B C 1
ATOM 2697 O O . THR B 1 134 ? -12.766 13.578 -2.438 1 98.44 134 THR B O 1
ATOM 2700 N N . VAL B 1 135 ? -12.25 15.336 -1.173 1 98.75 135 VAL B N 1
ATOM 2701 C CA . VAL B 1 135 ? -12.594 14.664 0.079 1 98.75 135 VAL B CA 1
ATOM 2702 C C . VAL B 1 135 ? -14.102 14.492 0.178 1 98.75 135 VAL B C 1
ATOM 2704 O O . VAL B 1 135 ? -14.867 15.43 -0.068 1 98.75 135 VAL B O 1
ATOM 2707 N N . SER B 1 136 ? -14.477 13.273 0.497 1 98.69 136 SER B N 1
ATOM 2708 C CA . SER B 1 136 ? -15.891 12.945 0.686 1 98.69 136 SER B CA 1
ATOM 2709 C C . SER B 1 136 ? -16.297 13.109 2.145 1 98.69 136 SER B C 1
ATOM 2711 O O . SER B 1 136 ? -17.438 13.516 2.434 1 98.69 136 SER B O 1
ATOM 2713 N N . HIS B 1 137 ? -15.445 12.711 3.055 1 98.81 137 HIS B N 1
ATOM 2714 C CA . HIS B 1 137 ? -15.68 12.758 4.492 1 98.81 137 HIS B CA 1
ATOM 2715 C C . HIS B 1 137 ? -14.562 13.492 5.215 1 98.81 137 HIS B C 1
ATOM 2717 O O . HIS B 1 137 ? -13.445 12.992 5.312 1 98.81 137 HIS B O 1
ATOM 2723 N N . LEU B 1 138 ? -14.898 14.664 5.711 1 98.88 138 LEU B N 1
ATOM 2724 C CA . LEU B 1 138 ? -13.922 15.492 6.41 1 98.88 138 LEU B CA 1
ATOM 2725 C C . LEU B 1 138 ? -14.273 15.617 7.891 1 98.88 138 LEU B C 1
ATOM 2727 O O . LEU B 1 138 ? -15.383 16.031 8.234 1 98.88 138 LEU B O 1
ATOM 2731 N N . PHE B 1 139 ? -13.305 15.242 8.742 1 98.81 139 PHE B N 1
ATOM 2732 C CA . PHE B 1 139 ? -13.547 15.289 10.18 1 98.81 139 PHE B CA 1
ATOM 2733 C C . PHE B 1 139 ? -12.547 16.203 10.875 1 98.81 139 PHE B C 1
ATOM 2735 O O . PHE B 1 139 ? -11.391 16.297 10.445 1 98.81 139 PHE B O 1
ATOM 2742 N N . LYS B 1 140 ? -13.023 16.828 11.93 1 98.56 140 LYS B N 1
ATOM 2743 C CA . LYS B 1 140 ? -12.109 17.516 12.844 1 98.56 140 LYS B CA 1
ATOM 2744 C C . LYS B 1 140 ? -11.367 16.531 13.727 1 98.56 140 LYS B C 1
ATOM 2746 O O . LYS B 1 140 ? -11.961 15.586 14.25 1 98.56 140 LYS B O 1
ATOM 2751 N N . TYR B 1 141 ? -10.117 16.75 13.773 1 97.75 141 TYR B N 1
ATOM 2752 C CA . TYR B 1 141 ? -9.305 15.969 14.695 1 97.75 141 TYR B CA 1
ATOM 2753 C C . TYR B 1 141 ? -9.914 15.969 16.094 1 97.75 141 TYR B C 1
ATOM 2755 O O . TYR B 1 141 ? -9.883 14.945 16.781 1 97.75 141 TYR B O 1
ATOM 2763 N N . GLU B 1 142 ? -10.508 17.016 16.5 1 96.25 142 GLU B N 1
ATOM 2764 C CA . GLU B 1 142 ? -11.094 17.203 17.812 1 96.25 142 GLU B CA 1
ATOM 2765 C C . GLU B 1 142 ? -12.336 16.344 18.016 1 96.25 142 GLU B C 1
ATOM 2767 O O . GLU B 1 142 ? -12.773 16.109 19.141 1 96.25 142 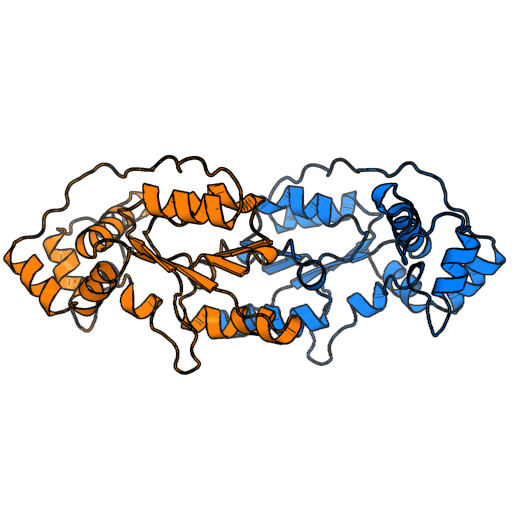GLU B O 1
ATOM 2772 N N . ASN B 1 143 ? -12.891 15.914 16.938 1 96.75 143 ASN B N 1
ATOM 2773 C CA . ASN B 1 143 ? -14.078 15.062 17 1 96.75 143 ASN B CA 1
ATOM 2774 C C . ASN B 1 143 ? -13.711 13.586 16.922 1 96.75 143 ASN B C 1
ATOM 2776 O O . ASN B 1 143 ? -14.18 12.875 16.031 1 96.75 143 ASN B O 1
ATOM 2780 N N . GLN B 1 144 ? -12.938 13.141 17.906 1 95.19 144 GLN B N 1
ATOM 2781 C CA . GLN B 1 144 ? -12.445 11.766 17.922 1 95.19 144 GLN B CA 1
ATOM 2782 C C . GLN B 1 144 ? -13.602 10.773 17.984 1 95.19 144 GLN B C 1
ATOM 2784 O O . GLN B 1 144 ? -13.602 9.773 17.266 1 95.19 144 GLN B O 1
ATOM 2789 N N . PRO B 1 145 ? -14.602 11.062 18.828 1 94.88 145 PRO B N 1
ATOM 2790 C CA . PRO B 1 145 ? -15.727 10.133 18.844 1 94.88 145 PRO B CA 1
ATOM 2791 C C . PRO B 1 145 ? -16.422 10 17.484 1 94.88 145 PRO B C 1
ATOM 2793 O O . PRO B 1 145 ? -16.797 8.898 17.094 1 94.88 145 PRO B O 1
ATOM 2796 N N . GLY B 1 146 ? -16.578 11.117 16.75 1 96.94 146 GLY B N 1
ATOM 2797 C CA . GLY B 1 146 ? -17.188 11.078 15.438 1 96.94 146 GLY B CA 1
ATOM 2798 C C . GLY B 1 146 ? -16.359 10.297 14.43 1 96.94 146 GLY B C 1
ATOM 2799 O O . GLY B 1 146 ? -16.906 9.539 13.625 1 96.94 146 GLY B O 1
ATOM 2800 N N . ILE B 1 147 ? -15.07 10.453 14.477 1 96.94 147 ILE B N 1
ATOM 2801 C CA . ILE B 1 147 ? -14.164 9.734 13.594 1 96.94 147 ILE B CA 1
ATOM 2802 C C . ILE B 1 147 ? -14.289 8.234 13.828 1 96.94 147 ILE B C 1
ATOM 2804 O O . ILE B 1 147 ? -14.484 7.465 12.875 1 96.94 147 ILE B O 1
ATOM 2808 N N . ARG B 1 148 ? -14.266 7.879 15.07 1 95.62 148 ARG B N 1
ATOM 2809 C CA . ARG B 1 148 ? -14.328 6.465 15.422 1 95.62 148 ARG B CA 1
ATOM 2810 C C . ARG B 1 148 ? -15.664 5.855 15.031 1 95.62 148 ARG B C 1
ATOM 2812 O O . ARG B 1 148 ? -15.719 4.746 14.492 1 95.62 148 ARG B O 1
ATOM 2819 N N . ALA B 1 149 ? -16.703 6.574 15.289 1 96.5 149 ALA B N 1
ATOM 2820 C CA . ALA B 1 149 ? -18.031 6.086 14.945 1 96.5 149 ALA B CA 1
ATOM 2821 C C . ALA B 1 149 ? -18.156 5.848 13.445 1 96.5 149 ALA B C 1
ATOM 2823 O O . ALA B 1 149 ? -18.656 4.805 13.016 1 96.5 149 ALA B O 1
ATOM 2824 N N . PHE B 1 150 ? -17.75 6.73 12.664 1 98 150 PHE B N 1
ATOM 2825 C CA . PHE B 1 150 ? -17.828 6.609 11.211 1 98 150 PHE B CA 1
ATOM 2826 C C . PHE B 1 150 ? -17.047 5.395 10.727 1 98 150 PHE B C 1
ATOM 2828 O O . PHE B 1 150 ? -17.562 4.582 9.961 1 98 150 PHE B O 1
ATOM 2835 N N . LEU B 1 151 ? -15.766 5.305 11.18 1 97.62 151 LEU B N 1
ATOM 2836 C CA . LEU B 1 151 ? -14.883 4.227 10.734 1 97.62 151 LEU B CA 1
ATOM 2837 C C . LEU B 1 151 ? -15.414 2.871 11.18 1 97.62 151 LEU B C 1
ATOM 2839 O O . LEU B 1 151 ? -15.383 1.906 10.414 1 97.62 151 LEU B O 1
ATOM 2843 N N . GLN B 1 152 ? -15.852 2.826 12.438 1 96.88 152 GLN B N 1
ATOM 2844 C CA . GLN B 1 152 ? -16.391 1.566 12.938 1 96.88 152 GLN B CA 1
ATOM 2845 C C . GLN B 1 152 ? -17.625 1.136 12.133 1 96.88 152 GLN B C 1
ATOM 2847 O O . GLN B 1 152 ? -17.781 -0.044 11.812 1 96.88 152 GLN B O 1
ATOM 2852 N N . ASP B 1 153 ? -18.469 2.064 11.836 1 97.56 153 ASP B N 1
ATOM 2853 C CA . ASP B 1 153 ? -19.672 1.77 11.047 1 97.56 153 ASP B CA 1
ATOM 2854 C C . ASP B 1 153 ? -19.297 1.347 9.633 1 97.56 153 ASP B C 1
ATOM 2856 O O . ASP B 1 153 ? -19.812 0.346 9.125 1 97.56 153 ASP B O 1
ATOM 2860 N N . ARG B 1 154 ? -18.391 2.088 9 1 97.94 154 ARG B N 1
ATOM 2861 C CA . ARG B 1 154 ? -18.031 1.867 7.609 1 97.94 154 ARG B CA 1
ATOM 2862 C C . ARG B 1 154 ? -17.297 0.542 7.441 1 97.94 154 ARG B C 1
ATOM 2864 O O . ARG B 1 154 ? -17.516 -0.183 6.473 1 97.94 154 ARG B O 1
ATOM 2871 N N . LEU B 1 155 ? -16.406 0.214 8.398 1 97.62 155 LEU B N 1
ATOM 2872 C CA . LEU B 1 155 ? -15.516 -0.934 8.266 1 97.62 155 LEU B CA 1
ATOM 2873 C C . LEU B 1 155 ? -16.078 -2.145 9.008 1 97.62 155 LEU B C 1
ATOM 2875 O O . LEU B 1 155 ? -15.547 -3.25 8.891 1 97.62 155 LEU B O 1
ATOM 2879 N N . GLN B 1 156 ? -17.125 -1.947 9.797 1 95.75 156 GLN B N 1
ATOM 2880 C CA . GLN B 1 156 ? -17.734 -3.018 10.578 1 95.75 156 GLN B CA 1
ATOM 2881 C C . GLN B 1 156 ? -16.703 -3.721 11.453 1 95.75 156 GLN B C 1
ATOM 2883 O O . GLN B 1 156 ? -16.609 -4.949 11.445 1 95.75 156 GLN B O 1
ATOM 2888 N N . THR B 1 157 ? -15.891 -2.93 12.062 1 91.75 157 THR B N 1
ATOM 2889 C CA . THR B 1 157 ? -14.867 -3.408 12.984 1 91.75 157 THR B CA 1
ATOM 2890 C C . THR B 1 157 ? -14.742 -2.475 14.188 1 91.75 157 THR B C 1
ATOM 2892 O O . THR B 1 157 ? -14.992 -1.273 14.078 1 91.75 157 THR B O 1
ATOM 2895 N N . GLU B 1 158 ? -14.383 -3.064 15.266 1 87.75 158 GLU B N 1
ATOM 2896 C CA . GLU B 1 158 ? -14.164 -2.248 16.453 1 87.75 158 GLU B CA 1
ATOM 2897 C C . GLU B 1 158 ? -12.797 -1.578 16.422 1 87.75 158 GLU B C 1
ATOM 2899 O O . GLU B 1 158 ? -11.805 -2.197 16.016 1 87.75 158 GLU B O 1
ATOM 2904 N N . ILE B 1 159 ? -12.812 -0.35 16.562 1 86.12 159 ILE B N 1
ATOM 2905 C CA . ILE B 1 159 ? -11.57 0.409 16.641 1 86.12 159 ILE B CA 1
ATOM 2906 C C . ILE B 1 159 ? -11.367 0.936 18.062 1 86.12 159 ILE B C 1
ATOM 2908 O O . ILE B 1 159 ? -12.211 1.678 18.578 1 86.12 159 ILE B O 1
ATOM 2912 N N . ALA B 1 160 ? -10.328 0.306 18.656 1 71.62 160 ALA B N 1
ATOM 2913 C CA . ALA B 1 160 ? -10.023 0.803 19.984 1 71.62 160 ALA B CA 1
ATOM 2914 C C . ALA B 1 160 ? -9.461 2.219 19.938 1 71.62 160 ALA B C 1
ATOM 2916 O O . ALA B 1 160 ? -8.766 2.58 18.984 1 71.62 160 ALA B O 1
ATOM 2917 N N . PRO B 1 161 ? -9.789 2.965 20.859 1 61.88 161 PRO B N 1
ATOM 2918 C CA . PRO B 1 161 ? -9.273 4.336 20.844 1 61.88 161 PRO B CA 1
ATOM 2919 C C . PRO B 1 161 ? -7.746 4.387 20.828 1 61.88 161 PRO B C 1
ATOM 2921 O O . PRO B 1 161 ? -7.086 3.623 21.531 1 61.88 161 PRO B O 1
ATOM 2924 N N . PRO B 1 162 ? -7.223 4.91 19.781 1 57.75 162 PRO B N 1
ATOM 2925 C CA . PRO B 1 162 ? -5.762 5.039 19.797 1 57.75 162 PRO B CA 1
ATOM 2926 C C . PRO B 1 162 ? -5.25 5.66 21.094 1 57.75 162 PRO B C 1
ATOM 2928 O O . PRO B 1 162 ? -5.953 6.457 21.719 1 57.75 162 PRO B O 1
ATOM 2931 N N . ARG B 1 163 ? -4.297 4.895 21.812 1 53.38 163 ARG B N 1
ATOM 2932 C CA . ARG B 1 163 ? -3.688 5.586 22.938 1 53.38 163 ARG B CA 1
ATOM 2933 C C . ARG B 1 163 ? -3.297 7.012 22.562 1 53.38 163 ARG B C 1
ATOM 2935 O O . ARG B 1 163 ? -2.559 7.223 21.594 1 53.38 163 ARG B O 1
ATOM 2942 N N . GLU B 1 164 ? -4.152 7.938 22.703 1 47.75 164 GLU B N 1
ATOM 2943 C CA . GLU B 1 164 ? -3.883 9.344 22.422 1 47.75 164 GLU B CA 1
ATOM 2944 C C . GLU B 1 164 ? -2.51 9.758 22.938 1 47.75 164 GLU B C 1
ATOM 2946 O O . GLU B 1 164 ? -2.215 9.602 24.125 1 47.75 164 GLU B O 1
ATOM 2951 N N . ASN B 1 165 ? -1.449 9.461 22.25 1 47.97 165 ASN B N 1
ATOM 2952 C CA . ASN B 1 165 ? -0.229 10.141 22.672 1 47.97 165 ASN B CA 1
ATOM 2953 C C . ASN B 1 165 ? -0.452 11.633 22.875 1 47.97 165 ASN B C 1
ATOM 2955 O O . ASN B 1 165 ? -0.462 12.398 21.891 1 47.97 165 ASN B O 1
ATOM 2959 N N . VAL B 1 166 ? -1.291 11.922 23.828 1 51.03 166 VAL B N 1
ATOM 2960 C CA . VAL B 1 166 ? -1.522 13.328 24.141 1 51.03 166 VAL B CA 1
ATOM 2961 C C . VAL B 1 166 ? -0.202 14 24.516 1 51.03 166 VAL B C 1
ATOM 2963 O O . VAL B 1 166 ? 0.518 13.523 25.391 1 51.03 166 VAL B O 1
ATOM 2966 N N . SER B 1 167 ? 0.482 14.539 23.484 1 53.56 167 SER B N 1
ATOM 2967 C CA . SER B 1 167 ? 1.624 15.367 23.859 1 53.56 167 SER B CA 1
ATOM 2968 C C . SER B 1 167 ? 1.312 16.219 25.094 1 53.56 167 SER B C 1
ATOM 2970 O O . SER B 1 167 ? 0.16 16.578 25.328 1 53.56 167 SER B O 1
ATOM 2972 N N . PRO B 1 168 ? 2.203 16.203 26 1 51.84 168 PRO B N 1
ATOM 2973 C CA . PRO B 1 168 ? 1.985 17.109 27.141 1 51.84 168 PRO B CA 1
ATOM 2974 C C . PRO B 1 168 ? 1.386 18.453 26.719 1 51.84 168 PRO B C 1
ATOM 2976 O O . PRO B 1 168 ? 1.747 18.984 25.672 1 51.84 168 PRO B O 1
ATOM 2979 N N . ASP B 1 169 ? 0.16 18.719 27.094 1 51.97 169 ASP B N 1
ATOM 2980 C CA . ASP B 1 169 ? -0.609 19.938 26.844 1 51.97 169 ASP B CA 1
ATOM 2981 C C . ASP B 1 169 ? 0.219 21.188 27.125 1 51.97 169 ASP B C 1
ATOM 2983 O O . ASP B 1 169 ? 0.34 21.594 28.281 1 51.97 169 ASP B O 1
ATOM 2987 N N . LEU B 1 170 ? 1.391 21.297 26.75 1 53.41 170 LEU B N 1
ATOM 2988 C CA . LEU B 1 170 ? 1.813 22.688 26.891 1 53.41 170 LEU B CA 1
ATOM 2989 C C . LEU B 1 170 ? 0.928 23.609 26.078 1 53.41 170 LEU B C 1
ATOM 2991 O O . LEU B 1 170 ? 1 23.625 24.844 1 53.41 170 LEU B O 1
ATOM 2995 N N . PRO B 1 171 ? -0.157 23.969 26.641 1 61 171 PRO B N 1
ATOM 2996 C CA . PRO B 1 171 ? -0.971 24.938 25.891 1 61 171 PRO B CA 1
ATOM 2997 C C . PRO B 1 171 ? -0.133 26.031 25.219 1 61 171 PRO B C 1
ATOM 2999 O O . PRO B 1 171 ? 0.74 26.625 25.859 1 61 171 PRO B O 1
ATOM 3002 N N . LEU B 1 172 ? 0.085 25.891 23.891 1 77.25 172 LEU B N 1
ATOM 3003 C CA . LEU B 1 172 ? 0.776 26.969 23.203 1 77.25 172 LEU B CA 1
ATOM 3004 C C . LEU B 1 172 ? -0.189 28.094 22.859 1 77.25 172 LEU B C 1
ATOM 3006 O O . LEU B 1 172 ? -1.122 27.906 22.078 1 77.25 172 LEU B O 1
ATOM 3010 N N . ASP B 1 173 ? -0.244 29.172 23.75 1 84.38 173 ASP B N 1
ATOM 3011 C CA . ASP B 1 173 ? -1.107 30.328 23.516 1 84.38 173 ASP B CA 1
ATOM 3012 C C . ASP B 1 173 ? -0.427 31.344 22.594 1 84.38 173 ASP B C 1
ATOM 3014 O O . ASP B 1 173 ? 0.759 31.641 22.766 1 84.38 173 ASP B O 1
ATOM 3018 N N . LEU B 1 174 ? -1.236 31.688 21.578 1 93.12 174 LEU B N 1
ATOM 3019 C CA . LEU B 1 174 ? -0.813 32.781 20.703 1 93.12 174 LEU B CA 1
ATOM 3020 C C . LEU B 1 174 ? -1.242 34.125 21.281 1 93.12 174 LEU B C 1
ATOM 3022 O O . LEU B 1 174 ? -2.32 34.25 21.875 1 93.12 174 LEU B O 1
ATOM 3026 N N . SER B 1 175 ? -0.299 35.062 21.078 1 95.44 175 SER B N 1
ATOM 3027 C CA . SER B 1 175 ? -0.772 36.438 21.359 1 95.44 175 SER B CA 1
ATOM 3028 C C . SER B 1 175 ? -1.981 36.781 20.5 1 95.44 175 SER B C 1
ATOM 3030 O O . SER B 1 175 ? -2.09 36.344 19.359 1 95.44 175 SER B O 1
ATOM 3032 N N . PRO B 1 176 ? -2.91 37.562 21.094 1 96.06 176 PRO B N 1
ATOM 3033 C CA . PRO B 1 176 ? -4.129 37.906 20.359 1 96.06 176 PRO B CA 1
ATOM 3034 C C . PRO B 1 176 ? -3.834 38.531 19 1 96.06 176 PRO B C 1
ATOM 3036 O O . PRO B 1 176 ? -4.547 38.281 18.016 1 96.06 176 PRO B O 1
ATOM 3039 N N . GLU B 1 177 ? -2.814 39.344 18.969 1 97.12 177 GLU B N 1
ATOM 3040 C CA . GLU B 1 177 ? -2.457 40.031 17.734 1 97.12 177 GLU B CA 1
ATOM 3041 C C . GLU B 1 177 ? -2.021 39 16.672 1 97.12 177 GLU B C 1
ATOM 3043 O O . GLU B 1 177 ? -2.445 39.094 15.516 1 97.12 177 GLU B O 1
ATOM 3048 N N . ILE B 1 178 ? -1.204 38.094 17.016 1 97.5 178 ILE B N 1
ATOM 3049 C CA . ILE B 1 178 ? -0.703 37.094 16.078 1 97.5 178 ILE B CA 1
ATOM 3050 C C . ILE B 1 178 ? -1.835 36.156 15.672 1 97.5 178 ILE B C 1
ATOM 3052 O O . ILE B 1 178 ? -1.925 35.75 14.516 1 97.5 178 ILE B O 1
ATOM 3056 N N . ALA B 1 179 ? -2.678 35.812 16.625 1 97.38 179 ALA B N 1
ATOM 3057 C CA . ALA B 1 179 ? -3.828 34.969 16.328 1 97.38 179 ALA B CA 1
ATOM 3058 C C . ALA B 1 179 ? -4.719 35.625 15.258 1 97.38 179 ALA B C 1
ATOM 3060 O O . ALA B 1 179 ? -5.172 34.938 14.328 1 97.38 179 ALA B O 1
ATOM 3061 N N . GLU B 1 180 ? -4.988 36.875 15.445 1 97.69 180 GLU B N 1
ATOM 3062 C CA . GLU B 1 180 ? -5.824 37.594 14.492 1 97.69 180 GLU B CA 1
ATOM 3063 C C . GLU B 1 180 ? -5.168 37.656 13.117 1 97.69 180 GLU B C 1
ATOM 3065 O O . GLU B 1 180 ? -5.844 37.5 12.094 1 97.69 180 GLU B O 1
ATOM 3070 N N . ARG B 1 181 ? -3.896 37.906 13.102 1 98.19 181 ARG B N 1
ATOM 3071 C CA . ARG B 1 181 ? -3.164 37.938 11.844 1 98.19 181 ARG B CA 1
ATOM 3072 C C . ARG B 1 181 ? -3.193 36.594 11.148 1 98.19 181 ARG B C 1
ATOM 3074 O O . ARG B 1 181 ? -3.383 36.531 9.93 1 98.19 181 ARG B O 1
ATOM 3081 N N . LEU B 1 182 ? -2.984 35.562 11.922 1 98.5 182 LEU B N 1
ATOM 3082 C CA . LEU B 1 182 ? -3.02 34.219 11.367 1 98.5 182 LEU B CA 1
ATOM 3083 C C . LEU B 1 182 ? -4.375 33.938 10.727 1 98.5 182 LEU B C 1
ATOM 3085 O O . LEU B 1 182 ? -4.441 33.375 9.617 1 98.5 182 LEU B O 1
ATOM 3089 N N . ARG B 1 183 ? -5.449 34.25 11.406 1 98.25 183 ARG B N 1
ATOM 3090 C CA . ARG B 1 183 ? -6.797 34.031 10.906 1 98.25 183 ARG B CA 1
ATOM 3091 C C . ARG B 1 183 ? -7.031 34.75 9.586 1 98.25 183 ARG B C 1
ATOM 3093 O O . ARG B 1 183 ? -7.688 34.219 8.688 1 98.25 183 ARG B O 1
ATOM 3100 N N . ARG B 1 184 ? -6.504 35.938 9.531 1 98.31 184 ARG B N 1
ATOM 3101 C CA . ARG B 1 184 ? -6.68 36.719 8.32 1 98.31 184 ARG B CA 1
ATOM 3102 C C . ARG B 1 184 ? -5.828 36.188 7.176 1 98.31 184 ARG B C 1
ATOM 3104 O O . ARG B 1 184 ? -6.316 36 6.059 1 98.31 184 ARG B O 1
ATOM 3111 N N . LYS B 1 185 ? -4.598 35.906 7.449 1 98.31 185 LYS B N 1
ATOM 3112 C CA . LYS B 1 185 ? -3.641 35.562 6.41 1 98.31 185 LYS B CA 1
ATOM 3113 C C . LYS B 1 185 ? -3.834 34.094 5.973 1 98.31 185 LYS B C 1
ATOM 3115 O O . LYS B 1 185 ? -3.52 33.75 4.836 1 98.31 185 LYS B O 1
ATOM 3120 N N . CYS B 1 186 ? -4.262 33.281 6.848 1 98.5 186 CYS B N 1
ATOM 3121 C CA . CYS B 1 186 ? -4.461 31.875 6.562 1 98.5 186 CYS B CA 1
ATOM 3122 C C . CYS B 1 186 ? -5.926 31.484 6.727 1 98.5 186 CYS B C 1
ATOM 3124 O O . CYS B 1 186 ? -6.234 30.484 7.367 1 98.5 186 CYS B O 1
ATOM 3126 N N . ALA B 1 187 ? -6.766 32.312 6.168 1 98.69 187 ALA B N 1
ATOM 3127 C CA . ALA B 1 187 ? -8.203 32.125 6.324 1 98.69 187 ALA B CA 1
ATOM 3128 C C . ALA B 1 187 ? -8.656 30.781 5.766 1 98.69 187 ALA B C 1
ATOM 3130 O O . ALA B 1 187 ? -9.586 30.172 6.293 1 98.69 187 ALA B O 1
ATOM 3131 N N . GLU B 1 188 ? -8.023 30.25 4.754 1 98.62 188 GLU B N 1
ATOM 3132 C CA . GLU B 1 188 ? -8.398 29 4.109 1 98.62 188 GLU B CA 1
ATOM 3133 C C . GLU B 1 188 ? -8.258 27.828 5.07 1 98.62 188 GLU B C 1
ATOM 3135 O O . GLU B 1 188 ? -9.016 26.859 4.988 1 98.62 188 GLU B O 1
ATOM 3140 N N . GLU B 1 189 ? -7.258 27.906 5.953 1 98.81 189 GLU B N 1
ATOM 3141 C CA . GLU B 1 189 ? -7.078 26.859 6.949 1 98.81 189 GLU B CA 1
ATOM 3142 C C . GLU B 1 189 ? -8.258 26.797 7.918 1 98.81 189 GLU B C 1
ATOM 3144 O O . GLU B 1 189 ? -8.734 25.719 8.266 1 98.81 189 GLU B O 1
ATOM 3149 N N . PHE B 1 190 ? -8.648 27.953 8.328 1 98.81 190 PHE B N 1
ATOM 3150 C CA . PHE B 1 190 ? -9.75 28.047 9.289 1 98.81 190 PHE B CA 1
ATOM 3151 C C . PHE B 1 190 ? -11.078 27.688 8.625 1 98.81 190 PHE B C 1
ATOM 3153 O O . PHE B 1 190 ? -11.922 27.031 9.234 1 98.81 190 PHE B O 1
ATOM 3160 N N . ASP B 1 191 ? -11.281 28.141 7.41 1 98.81 191 ASP B N 1
ATOM 3161 C CA . ASP B 1 191 ? -12.484 27.797 6.66 1 98.81 191 ASP B CA 1
ATOM 3162 C C . ASP B 1 191 ? -12.602 26.281 6.477 1 98.81 191 ASP B C 1
ATOM 3164 O O . ASP B 1 191 ? -13.688 25.719 6.617 1 98.81 191 ASP B O 1
ATOM 3168 N N . LEU B 1 192 ? -11.5 25.656 6.125 1 98.81 192 LEU B N 1
ATOM 3169 C CA . LEU B 1 192 ? -11.469 24.203 5.961 1 98.81 192 LEU B CA 1
ATOM 3170 C C . LEU B 1 192 ? -11.883 23.5 7.246 1 98.81 192 LEU B C 1
ATOM 3172 O O . LEU B 1 192 ? -12.758 22.625 7.227 1 98.81 192 LEU B O 1
ATOM 3176 N N . HIS B 1 193 ? -11.297 23.906 8.32 1 98.81 193 HIS B N 1
ATOM 3177 C CA . HIS B 1 193 ? -11.633 23.312 9.609 1 98.81 193 HIS B CA 1
ATOM 3178 C C . HIS B 1 193 ? -13.102 23.516 9.945 1 98.81 193 HIS B C 1
ATOM 3180 O O . HIS B 1 193 ? -13.773 22.578 10.406 1 98.81 193 HIS B O 1
ATOM 3186 N N . ALA B 1 194 ? -13.57 24.672 9.703 1 98.75 194 ALA B N 1
ATOM 3187 C CA . ALA B 1 194 ? -14.961 25 10 1 98.75 194 ALA B CA 1
ATOM 3188 C C . ALA B 1 194 ? -15.922 24.125 9.195 1 98.75 194 ALA B C 1
ATOM 3190 O O . ALA B 1 194 ? -17.016 23.812 9.656 1 98.75 194 ALA B O 1
ATOM 3191 N N . SER B 1 195 ? -15.516 23.719 8.031 1 98.5 195 SER B N 1
ATOM 3192 C CA . SER B 1 195 ? -16.359 22.938 7.133 1 98.5 195 SER B CA 1
ATOM 3193 C C . SER B 1 195 ? -16.406 21.469 7.539 1 98.5 195 SER B C 1
ATOM 3195 O O . SER B 1 195 ? -17.25 20.703 7.062 1 98.5 195 SER B O 1
ATOM 3197 N N . ALA B 1 196 ? -15.5 21.047 8.359 1 98.75 196 ALA B N 1
ATOM 3198 C CA . ALA B 1 196 ? -15.383 19.656 8.758 1 98.75 196 ALA B CA 1
ATOM 3199 C C . ALA B 1 196 ? -16.422 19.297 9.82 1 98.75 196 ALA B C 1
ATOM 3201 O O . ALA B 1 196 ? -16.969 20.172 10.484 1 98.75 196 ALA B O 1
ATOM 3202 N N . THR B 1 197 ? -16.734 18.031 9.898 1 95.94 197 THR B N 1
ATOM 3203 C CA . THR B 1 197 ? -17.656 17.5 10.898 1 95.94 197 THR B CA 1
ATOM 3204 C C . THR B 1 197 ? -16.938 17.281 12.227 1 95.94 197 THR B C 1
ATOM 3206 O O . THR B 1 197 ? -15.812 16.766 12.258 1 95.94 197 THR B O 1
#

pLDDT: mean 94.32, std 10.41, range [47.75, 98.88]

Nearest PDB structures (foldseek):
  6mdn-assembly1_C  TM=2.865E-01  e=9.324E+00  Cricetulus griseus
  4j1s-assembly1_A  TM=3.126E-01  e=4.187E+00  Bacillus subtilis subsp. subtilis str. 168
  6mdn-assembly1_C  TM=3.525E-01  e=7.652E+00  Cricetulus griseus
  3pm6-assembly1_A  TM=2.065E-01  e=9.739E+00  Coccidioides immitis

Solvent-accessible surface area (backbone atoms only — not comparable to full-atom values): 21779 Å² total; per-residue (Å²): 43,38,29,33,65,93,68,36,36,31,40,46,24,43,84,82,37,60,41,66,47,51,45,66,72,38,49,85,74,35,20,28,40,31,71,40,54,66,73,58,13,44,39,31,43,64,51,37,54,67,56,48,48,50,53,41,35,73,74,68,70,44,82,66,38,27,32,40,44,40,40,58,54,69,60,35,50,44,48,52,48,55,59,29,48,35,76,90,29,65,91,44,81,42,31,39,72,94,54,51,68,54,56,44,52,55,38,45,72,39,91,79,44,52,66,52,36,61,78,79,49,74,46,67,36,55,41,65,43,95,88,66,56,50,74,70,41,51,30,29,45,87,36,51,69,60,51,50,50,51,51,25,64,65,67,71,44,89,72,72,78,52,80,70,79,66,65,80,78,66,80,79,76,64,52,69,68,57,47,53,48,45,50,65,76,43,39,61,41,50,52,51,43,68,71,32,82,43,39,28,32,67,92,68,36,37,31,40,45,24,45,83,81,38,60,41,66,46,51,45,65,72,39,51,86,74,36,19,29,41,31,71,40,55,66,72,59,14,43,37,31,44,65,50,37,53,67,55,49,47,51,53,41,34,74,74,67,70,42,82,66,39,28,32,40,43,42,42,60,57,68,59,35,51,44,48,52,48,55,60,29,50,34,76,90,29,66,91,44,82,43,30,39,72,96,55,52,68,54,55,43,53,54,37,45,71,39,91,80,44,50,66,51,36,59,78,79,51,74,46,68,37,54,41,65,44,95,88,66,54,50,73,70,41,52,30,31,44,86,36,51,70,60,51,49,50,50,50,26,65,65,66,72,44,88,71,73,76,52,79,70,79,66,63,80,79,65,80,78,76,64,51,70,68,57,47,53,49,46,49,66,76,43,37,60,42,50,52,51,43,68,70,31,83

Organism: Ruegeria pomeroyi (strain ATCC 700808 / DSM 15171 / DSS-3) (NCBI:txid246200)

Secondary structure (DSSP, 8-state):
-EEETTTTEEE---TTSSHHHHHHHHTTT-SEEE--SHHHHT--HHHIIIIIHHHHHHHH--PPEEEEEE--HHHHHHHHHHHTTSGGGTTSTT--TT--HHHHHHHHTSSS--GGG----HHHHTPPPTTS---SEEEETT-HHHHHHHHHHHHTS---------------PPPHHHHHHHHHHTHHHHHHHHH--/-EEETTTTEEE---TTSSHHHHHHHHTTT-SEEE--SHHHHT--HHHIIIIIHHHHHHHH--PPEEEEEE--HHHHHHHHHHHTTSGGGTTSTT--TT--HHHHHHHHTSSS--GGG----HHHHTPPPTTS---SEEEETT-HHHHHHHHHHHHTS--PPP----------PPPHHHHHHHHHHTHHHHHHHHH--